Protein AF-0000000067176353 (afdb_homodimer)

Nearest PDB structures (foldseek):
  7u5q-assembly2_B  TM=7.892E-01  e=5.340E-10  Brucella melitensis ATCC 23457
  3ihu-assembly2_B  TM=8.623E-01  e=6.414E-09  Cupriavidus pinatubonensis JMP134
  4p9f-assembly1_A  TM=8.270E-01  e=3.106E-08  Escherichia coli UMEA 3718-1
  6za7-assembly1_B  TM=7.099E-01  e=3.106E-08  Agrobacterium fabrum str. C58
  6za7-assembly1_A  TM=6.546E-01  e=4.138E-08  Agrobacterium fabrum str. C58

Structure (mmCIF, N/CA/C/O backbone):
data_AF-0000000067176353-model_v1
#
loop_
_entity.id
_entity.type
_entity.pdbx_description
1 polymer 'Transcriptional Regulator, GntR family protein'
#
loop_
_atom_site.group_PDB
_atom_site.id
_atom_site.type_symbol
_atom_site.label_atom_id
_atom_site.label_alt_id
_atom_site.label_comp_id
_atom_site.label_asym_id
_atom_site.label_entity_id
_atom_site.label_seq_id
_atom_site.pdbx_PDB_ins_code
_atom_site.Cartn_x
_atom_site.Cartn_y
_atom_site.Cartn_z
_atom_site.occupancy
_atom_site.B_iso_or_equiv
_atom_site.auth_seq_id
_atom_site.auth_comp_id
_atom_site.auth_asym_id
_atom_site.auth_atom_id
_atom_site.pdbx_PDB_model_num
ATOM 1 N N . MET A 1 1 ? -35.531 8.867 -10.352 1 34.75 1 MET A N 1
ATOM 2 C CA . MET A 1 1 ? -34.5 9.828 -10.719 1 34.75 1 MET A CA 1
ATOM 3 C C . MET A 1 1 ? -33.406 9.164 -11.547 1 34.75 1 MET A C 1
ATOM 5 O O . MET A 1 1 ? -33.062 8 -11.312 1 34.75 1 MET A O 1
ATOM 9 N N . SER A 1 2 ? -33.188 9.594 -12.641 1 40.78 2 SER A N 1
ATOM 10 C CA . SER A 1 2 ? -32.25 9.055 -13.617 1 40.78 2 SER A CA 1
ATOM 11 C C . SER A 1 2 ? -30.844 8.898 -13.023 1 40.78 2 SER A C 1
ATOM 13 O O . SER A 1 2 ? -30.391 9.766 -12.281 1 40.78 2 SER A O 1
ATOM 15 N N . PRO A 1 3 ? -30.359 7.695 -13.031 1 47.69 3 PRO A N 1
ATOM 16 C CA . PRO A 1 3 ? -29.016 7.512 -12.5 1 47.69 3 PRO A CA 1
ATOM 17 C C . PRO A 1 3 ? -28.031 8.555 -13.031 1 47.69 3 PRO A C 1
ATOM 19 O O . PRO A 1 3 ? -28.125 8.969 -14.188 1 47.69 3 PRO A O 1
ATOM 22 N N . PRO A 1 4 ? -27.594 9.406 -12.195 1 51.22 4 PRO A N 1
ATOM 23 C CA . PRO A 1 4 ? -26.719 10.477 -12.664 1 51.22 4 PRO A CA 1
ATOM 24 C C . PRO A 1 4 ? -25.672 9.977 -13.664 1 51.22 4 PRO A C 1
ATOM 26 O O . PRO A 1 4 ? -25.359 8.789 -13.695 1 51.22 4 PRO A O 1
ATOM 29 N N . ILE A 1 5 ? -25.281 10.82 -14.57 1 51.62 5 ILE A N 1
ATOM 30 C CA . ILE A 1 5 ? -24.266 10.641 -15.594 1 51.62 5 ILE A CA 1
ATOM 31 C C . ILE A 1 5 ? -22.969 10.172 -14.953 1 51.62 5 ILE A C 1
ATOM 33 O O . ILE A 1 5 ? -22.641 10.57 -13.828 1 51.62 5 ILE A O 1
ATOM 37 N N . PRO A 1 6 ? -22.359 9.211 -15.453 1 51.91 6 PRO A N 1
ATOM 38 C CA . PRO A 1 6 ? -21.172 8.531 -14.914 1 51.91 6 PRO A CA 1
ATOM 39 C C . PRO A 1 6 ? -20.125 9.508 -14.383 1 51.91 6 PRO A C 1
ATOM 41 O O . PRO A 1 6 ? -19.547 9.273 -13.32 1 51.91 6 PRO A O 1
ATOM 44 N N . ARG A 1 7 ? -19.797 10.617 -15.109 1 52.69 7 ARG A N 1
ATOM 45 C CA . ARG A 1 7 ? -18.844 11.609 -14.648 1 52.69 7 ARG A CA 1
ATOM 46 C C . ARG A 1 7 ? -19.281 12.227 -13.328 1 52.69 7 ARG A C 1
ATOM 48 O O . ARG A 1 7 ? -18.453 12.5 -12.453 1 52.69 7 ARG A O 1
ATOM 55 N N . LEU A 1 8 ? -20.5 12.336 -13.32 1 52.5 8 LEU A N 1
ATOM 56 C CA . LEU A 1 8 ? -21.047 12.945 -12.117 1 52.5 8 LEU A CA 1
ATOM 57 C C . LEU A 1 8 ? -20.969 11.984 -10.93 1 52.5 8 LEU A C 1
ATOM 59 O O . LEU A 1 8 ? -20.688 12.406 -9.805 1 52.5 8 LEU A O 1
ATOM 63 N N . ARG A 1 9 ? -21 10.719 -11.266 1 60.06 9 ARG A N 1
ATOM 64 C CA . ARG A 1 9 ? -20.953 9.727 -10.203 1 60.06 9 ARG A CA 1
ATOM 65 C C . ARG A 1 9 ? -19.547 9.609 -9.625 1 60.06 9 ARG A C 1
ATOM 67 O O . ARG A 1 9 ? -19.391 9.492 -8.406 1 60.06 9 ARG A O 1
ATOM 74 N N . ARG A 1 10 ? -18.547 9.695 -10.625 1 61.97 10 ARG A N 1
ATOM 75 C CA . ARG A 1 10 ? -17.156 9.672 -10.18 1 61.97 10 ARG A CA 1
ATOM 76 C C . ARG A 1 10 ? -16.828 10.891 -9.32 1 61.97 10 ARG A C 1
ATOM 78 O O . ARG A 1 10 ? -16.188 10.766 -8.273 1 61.97 10 ARG A O 1
ATOM 85 N N . ALA A 1 11 ? -17.281 11.859 -9.867 1 66.25 11 ALA A N 1
ATOM 86 C CA . ALA A 1 11 ? -17.047 13.109 -9.148 1 66.25 11 ALA A CA 1
ATOM 87 C C . ALA A 1 11 ? -17.734 13.094 -7.785 1 66.25 11 ALA A C 1
ATOM 89 O O . ALA A 1 11 ? -17.172 13.562 -6.793 1 66.25 11 ALA A O 1
ATOM 90 N N . MET A 1 12 ? -18.828 12.414 -7.809 1 73.81 12 MET A N 1
ATOM 91 C CA . MET A 1 12 ? -19.578 12.383 -6.559 1 73.81 12 MET A CA 1
ATOM 92 C C . MET A 1 12 ? -18.906 11.469 -5.543 1 73.81 12 MET A C 1
ATOM 94 O O . MET A 1 12 ? -18.797 11.812 -4.363 1 73.81 12 MET A O 1
ATOM 98 N N . ARG A 1 13 ? -18.406 10.352 -6.031 1 76.62 13 ARG A N 1
ATOM 99 C CA . ARG A 1 13 ? -17.719 9.43 -5.141 1 76.62 13 ARG A CA 1
ATOM 100 C C . ARG A 1 13 ? -16.469 10.078 -4.543 1 76.62 13 ARG A C 1
ATOM 102 O O . ARG A 1 13 ? -16.234 9.984 -3.338 1 76.62 13 ARG A O 1
ATOM 109 N N . ASP A 1 14 ? -15.766 10.695 -5.43 1 78.44 14 ASP A N 1
ATOM 110 C CA . ASP A 1 14 ? -14.539 11.344 -4.98 1 78.44 14 ASP A CA 1
ATOM 111 C C . ASP A 1 14 ? -14.844 12.461 -3.986 1 78.44 14 ASP A C 1
ATOM 113 O O . ASP A 1 14 ? -14.148 12.625 -2.984 1 78.44 14 ASP A O 1
ATOM 117 N N . GLU A 1 15 ? -15.898 13.133 -4.281 1 81 15 GLU A N 1
ATOM 118 C CA . GLU A 1 15 ? -16.312 14.211 -3.387 1 81 15 GLU A CA 1
ATOM 119 C C . GLU A 1 15 ? -16.766 13.664 -2.033 1 81 15 GLU A C 1
ATOM 121 O O . GLU A 1 15 ? -16.422 14.219 -0.988 1 81 15 GLU A O 1
ATOM 126 N N . VAL A 1 16 ? -17.516 12.609 -2.068 1 86.88 16 VAL A N 1
ATOM 127 C CA . VAL A 1 16 ? -18 11.992 -0.838 1 86.88 16 VAL A CA 1
ATOM 128 C C . VAL A 1 16 ? -16.828 11.438 -0.042 1 86.88 16 VAL A C 1
ATOM 130 O O . VAL A 1 16 ? -16.75 11.609 1.176 1 86.88 16 VAL A O 1
ATOM 133 N N . ARG A 1 17 ? -15.938 10.805 -0.783 1 85.38 17 ARG A N 1
ATOM 134 C CA . ARG A 1 17 ? -14.742 10.273 -0.145 1 85.38 17 ARG A CA 1
ATOM 135 C C . ARG A 1 17 ? -13.953 11.375 0.547 1 85.38 17 ARG A C 1
ATOM 137 O O . ARG A 1 17 ? -13.57 11.242 1.711 1 85.38 17 ARG A O 1
ATOM 144 N N . ASP A 1 18 ? -13.758 12.43 -0.148 1 79.62 18 ASP A N 1
ATOM 145 C CA . ASP A 1 18 ? -13 13.547 0.402 1 79.62 18 ASP A CA 1
ATOM 146 C C . ASP A 1 18 ? -13.703 14.148 1.614 1 79.62 18 ASP A C 1
ATOM 148 O O . ASP A 1 18 ? -13.055 14.492 2.609 1 79.62 18 ASP A O 1
ATOM 152 N N . ALA A 1 19 ? -14.977 14.242 1.519 1 82.56 19 ALA A N 1
ATOM 153 C CA . ALA A 1 19 ? -15.766 14.773 2.629 1 82.56 19 ALA A CA 1
ATOM 154 C C . ALA A 1 19 ? -15.672 13.867 3.852 1 82.56 19 ALA A C 1
ATOM 156 O O . ALA A 1 19 ? -15.5 14.344 4.977 1 82.56 19 ALA A O 1
ATOM 157 N N . LEU A 1 20 ? -15.734 12.609 3.629 1 86.12 20 LEU A N 1
ATOM 158 C CA . LEU A 1 20 ? -15.672 11.648 4.727 1 86.12 20 LEU A CA 1
ATOM 159 C C . LEU A 1 20 ? -14.289 11.656 5.375 1 86.12 20 LEU A C 1
ATOM 161 O O . LEU A 1 20 ? -14.172 11.617 6.602 1 86.12 20 LEU A O 1
ATOM 165 N N . LEU A 1 21 ? -13.328 11.727 4.512 1 80.5 21 LEU A N 1
ATOM 166 C CA . LEU A 1 21 ? -11.969 11.797 5.031 1 80.5 21 LEU A CA 1
ATOM 167 C C . LEU A 1 21 ? -11.766 13.039 5.883 1 80.5 21 LEU A C 1
ATOM 169 O O . LEU A 1 21 ? -11.148 12.977 6.949 1 80.5 21 LEU A O 1
ATOM 173 N N . ALA A 1 22 ? -12.375 14.094 5.383 1 75.5 22 ALA A N 1
ATOM 174 C CA . ALA A 1 22 ? -12.297 15.344 6.141 1 75.5 22 ALA A CA 1
ATOM 175 C C . ALA A 1 22 ? -12.992 15.203 7.492 1 75.5 22 ALA A C 1
ATOM 177 O O . ALA A 1 22 ? -12.469 15.656 8.516 1 75.5 22 ALA A O 1
ATOM 178 N N . MET A 1 23 ? -14.109 14.539 7.527 1 79.62 23 MET A N 1
ATOM 179 C CA . MET A 1 23 ? -14.859 14.344 8.766 1 79.62 23 MET A CA 1
ATOM 180 C C . MET A 1 23 ? -14.086 13.469 9.742 1 79.62 23 MET A C 1
ATOM 182 O O . MET A 1 23 ? -14.117 13.695 10.953 1 79.62 23 MET A O 1
ATOM 186 N N . LEU A 1 24 ? -13.414 12.516 9.227 1 78 24 LEU A N 1
ATOM 187 C CA . LEU A 1 24 ? -12.617 11.617 10.047 1 78 24 LEU A CA 1
ATOM 188 C C . LEU A 1 24 ? -11.398 12.344 10.625 1 78 24 LEU A C 1
ATOM 190 O O . LEU A 1 24 ? -11.078 12.18 11.805 1 78 24 LEU A O 1
ATOM 194 N N . MET A 1 25 ? -10.859 13.203 9.812 1 70.94 25 MET A N 1
ATOM 195 C CA . MET A 1 25 ? -9.617 13.883 10.18 1 70.94 25 MET A CA 1
ATOM 196 C C . MET A 1 25 ? -9.891 15.039 11.133 1 70.94 25 MET A C 1
ATOM 198 O O . MET A 1 25 ? -9.078 15.336 12.008 1 70.94 25 MET A O 1
ATOM 202 N N . ASP A 1 26 ? -11.07 15.617 10.898 1 69.38 26 ASP A N 1
ATOM 203 C CA . ASP A 1 26 ? -11.344 16.781 11.734 1 69.38 26 ASP A CA 1
ATOM 204 C C . ASP A 1 26 ? -12.148 16.391 12.977 1 69.38 26 ASP A C 1
ATOM 206 O O . ASP A 1 26 ? -12.586 17.25 13.734 1 69.38 26 ASP A O 1
ATOM 210 N N . GLY A 1 27 ? -12.383 15.102 13.164 1 70.5 27 GLY A N 1
ATOM 211 C CA . GLY A 1 27 ? -12.961 14.602 14.406 1 70.5 27 GLY A CA 1
ATOM 212 C C . GLY A 1 27 ? -14.477 14.641 14.406 1 70.5 27 GLY A C 1
ATOM 213 O O . GLY A 1 27 ? -15.109 14.242 15.391 1 70.5 27 GLY A O 1
ATOM 214 N N . ARG A 1 28 ? -15.141 15.117 13.352 1 76.44 28 ARG A N 1
ATOM 215 C CA . ARG A 1 28 ? -16.594 15.07 13.289 1 76.44 28 ARG A CA 1
ATOM 216 C C . ARG A 1 28 ? -17.109 13.633 13.398 1 76.44 28 ARG A C 1
ATOM 218 O O . ARG A 1 28 ? -18.219 13.398 13.867 1 76.44 28 ARG A O 1
ATOM 225 N N . LEU A 1 29 ? -16.297 12.773 12.961 1 81.81 29 LEU A N 1
ATOM 226 C CA . LEU A 1 29 ? -16.469 11.352 13.242 1 81.81 29 LEU A CA 1
ATOM 227 C C . LEU A 1 29 ? -15.43 10.867 14.258 1 81.81 29 LEU A C 1
ATOM 229 O O . LEU A 1 29 ? -14.273 10.633 13.898 1 81.81 29 LEU A O 1
ATOM 233 N N . ALA A 1 30 ? -15.883 10.828 15.5 1 77.94 30 ALA A N 1
ATOM 234 C CA . ALA A 1 30 ? -14.969 10.578 16.609 1 77.94 30 ALA A CA 1
ATOM 235 C C . ALA A 1 30 ? -14.438 9.148 16.562 1 77.94 30 ALA A C 1
ATOM 237 O O . ALA A 1 30 ? -15.141 8.234 16.125 1 77.94 30 ALA A O 1
ATOM 238 N N . ALA A 1 31 ? -13.266 8.992 17.141 1 79.06 31 ALA A N 1
ATOM 239 C CA . ALA A 1 31 ? -12.672 7.66 17.234 1 79.06 31 ALA A CA 1
ATOM 240 C C . ALA A 1 31 ? -13.578 6.707 18 1 79.06 31 ALA A C 1
ATOM 242 O O . ALA A 1 31 ? -14.172 7.094 19.016 1 79.06 31 ALA A O 1
ATOM 243 N N . GLY A 1 32 ? -13.734 5.578 17.375 1 80.94 32 GLY A N 1
ATOM 244 C CA . GLY A 1 32 ? -14.477 4.535 18.078 1 80.94 32 GLY A CA 1
ATOM 245 C C . GLY A 1 32 ? -15.977 4.621 17.859 1 80.94 32 GLY A C 1
ATOM 246 O O . GLY A 1 32 ? -16.719 3.746 18.312 1 80.94 32 GLY A O 1
ATOM 247 N N . THR A 1 33 ? -16.406 5.629 17.156 1 84.56 33 THR A N 1
ATOM 248 C CA . THR A 1 33 ? -17.844 5.801 16.984 1 84.56 33 THR A CA 1
ATOM 249 C C . THR A 1 33 ? -18.328 5.07 15.734 1 84.56 33 THR A C 1
ATOM 251 O O . THR A 1 33 ? -17.547 4.773 14.836 1 84.56 33 THR A O 1
ATOM 254 N N . SER A 1 34 ? -19.578 4.793 15.758 1 88.31 34 SER A N 1
ATOM 255 C CA . SER A 1 34 ? -20.203 4.141 14.617 1 88.31 34 SER A CA 1
ATOM 256 C C . SER A 1 34 ? -20.516 5.141 13.508 1 88.31 34 SER A C 1
ATOM 258 O O . SER A 1 34 ? -20.859 6.293 13.773 1 88.31 34 SER A O 1
ATOM 260 N N . VAL A 1 35 ? -20.297 4.656 12.305 1 87.25 35 VAL A N 1
ATOM 261 C CA . VAL A 1 35 ? -20.594 5.449 11.117 1 87.25 35 VAL A CA 1
ATOM 262 C C . VAL A 1 35 ? -21.812 4.875 10.414 1 87.25 35 VAL A C 1
ATOM 264 O O . VAL A 1 35 ? -21.766 3.77 9.867 1 87.25 35 VAL A O 1
ATOM 267 N N . SER A 1 36 ? -22.891 5.594 10.484 1 87.38 36 SER A N 1
ATOM 268 C CA . SER A 1 36 ? -24.125 5.18 9.836 1 87.38 36 SER A CA 1
ATOM 269 C C . SER A 1 36 ? -24.188 5.668 8.391 1 87.38 36 SER A C 1
ATOM 271 O O . SER A 1 36 ? -24.125 6.875 8.141 1 87.38 36 SER A O 1
ATOM 273 N N . ILE A 1 37 ? -24.344 4.719 7.523 1 88.62 37 ILE A N 1
ATOM 274 C CA . ILE A 1 37 ? -24.438 5.039 6.105 1 88.62 37 ILE A CA 1
ATOM 275 C C . ILE A 1 37 ? -25.656 5.918 5.852 1 88.62 37 ILE A C 1
ATOM 277 O O . ILE A 1 37 ? -25.578 6.887 5.09 1 88.62 37 ILE A O 1
ATOM 281 N N . ASP A 1 38 ? -26.734 5.633 6.543 1 89.31 38 ASP A N 1
ATOM 282 C CA . ASP A 1 38 ? -27.969 6.398 6.398 1 89.31 38 ASP A CA 1
ATOM 283 C C . ASP A 1 38 ? -27.781 7.836 6.871 1 89.31 38 ASP A C 1
ATOM 285 O O . ASP A 1 38 ? -28.172 8.781 6.184 1 89.31 38 ASP A O 1
ATOM 289 N N . ARG A 1 39 ? -27.203 7.977 7.957 1 88.12 39 ARG A N 1
ATOM 290 C CA . ARG A 1 39 ? -26.969 9.305 8.508 1 88.12 39 ARG A CA 1
ATOM 291 C C . ARG A 1 39 ? -26.031 10.109 7.613 1 88.12 39 ARG A C 1
ATOM 293 O O . ARG A 1 39 ? -26.281 11.289 7.34 1 88.12 39 ARG A O 1
ATOM 300 N N . LEU A 1 40 ? -24.953 9.492 7.148 1 88.5 40 LEU A N 1
ATOM 301 C CA . LEU A 1 40 ? -24 10.18 6.297 1 88.5 40 LEU A CA 1
ATOM 302 C C . LEU A 1 40 ? -24.641 10.594 4.977 1 88.5 40 LEU A C 1
ATOM 304 O O . LEU A 1 40 ? -24.359 11.68 4.465 1 88.5 40 LEU A O 1
ATOM 308 N N . SER A 1 41 ? -25.453 9.695 4.488 1 90.5 41 SER A N 1
ATOM 309 C CA . SER A 1 41 ? -26.172 10 3.262 1 90.5 41 SER A CA 1
ATOM 310 C C . SER A 1 41 ? -27.031 11.25 3.424 1 90.5 41 SER A C 1
ATOM 312 O O . SER A 1 41 ? -27.016 12.133 2.564 1 90.5 41 SER A O 1
ATOM 314 N N . ARG A 1 42 ? -27.703 11.359 4.477 1 89.75 42 ARG A N 1
ATOM 315 C CA . ARG A 1 42 ? -28.547 12.508 4.77 1 89.75 42 ARG A CA 1
ATOM 316 C C . ARG A 1 42 ? -27.734 13.773 4.973 1 89.75 42 ARG A C 1
ATOM 318 O O . ARG A 1 42 ? -28.031 14.812 4.387 1 89.75 42 ARG A O 1
ATOM 325 N N . ASP A 1 43 ? -26.75 13.617 5.715 1 85.75 43 ASP A N 1
ATOM 326 C CA . ASP A 1 43 ? -25.922 14.766 6.066 1 85.75 43 ASP A CA 1
ATOM 327 C C . ASP A 1 43 ? -25.234 15.344 4.832 1 85.75 43 ASP A C 1
ATOM 329 O O . ASP A 1 43 ? -25.047 16.562 4.73 1 85.75 43 ASP A O 1
ATOM 333 N N . LEU A 1 44 ? -24.859 14.453 3.93 1 88.19 44 LEU A N 1
ATOM 334 C CA . LEU A 1 44 ? -24.094 14.891 2.768 1 88.19 44 LEU A CA 1
ATOM 335 C C . LEU A 1 44 ? -25 15.172 1.584 1 88.19 44 LEU A C 1
ATOM 337 O O . LEU A 1 44 ? -24.562 15.688 0.555 1 88.19 44 LEU A O 1
ATOM 341 N N . GLY A 1 45 ? -26.234 14.805 1.712 1 88.88 45 GLY A N 1
ATOM 342 C CA . GLY A 1 45 ? -27.203 15.062 0.666 1 88.88 45 GLY A CA 1
ATOM 343 C C . GLY A 1 45 ? -27.016 14.195 -0.561 1 88.88 45 GLY A C 1
ATOM 344 O O . GLY A 1 45 ? -27.172 14.656 -1.691 1 88.88 45 GLY A O 1
ATOM 345 N N . VAL A 1 46 ? -26.516 13.023 -0.388 1 87.62 46 VAL A N 1
ATOM 346 C CA . VAL A 1 46 ? -26.281 12.094 -1.487 1 87.62 46 VAL A CA 1
ATOM 347 C C . VAL A 1 46 ? -26.953 10.758 -1.177 1 87.62 46 VAL A C 1
ATOM 349 O O . VAL A 1 46 ? -27.391 10.523 -0.048 1 87.62 46 VAL A O 1
ATOM 352 N N . SER A 1 47 ? -27.047 9.984 -2.227 1 86.5 47 SER A N 1
ATOM 353 C CA . SER A 1 47 ? -27.578 8.641 -2.02 1 86.5 47 SER A CA 1
ATOM 354 C C . SER A 1 47 ? -26.594 7.77 -1.24 1 86.5 47 SER A C 1
ATOM 356 O O . SER A 1 47 ? -25.438 8.148 -1.05 1 86.5 47 SER A O 1
ATOM 358 N N . GLN A 1 48 ? -27 6.562 -0.821 1 86.69 48 GLN A N 1
ATOM 359 C CA . GLN A 1 48 ? -26.172 5.668 -0.01 1 86.69 48 GLN A CA 1
ATOM 360 C C . GLN A 1 48 ? -25.062 5.039 -0.843 1 86.69 48 GLN A C 1
ATOM 362 O O . GLN A 1 48 ? -24.031 4.625 -0.303 1 86.69 48 GLN A O 1
ATOM 367 N N . THR A 1 49 ? -25.219 5 -2.092 1 84.06 49 THR A N 1
ATOM 368 C CA . THR A 1 49 ? -24.281 4.297 -2.961 1 84.06 49 THR A CA 1
ATOM 369 C C . THR A 1 49 ? -22.906 4.953 -2.914 1 84.06 49 THR A C 1
ATOM 371 O O . THR A 1 49 ? -21.922 4.301 -2.59 1 84.06 49 THR A O 1
ATOM 374 N N . PRO A 1 50 ? -22.797 6.23 -3.168 1 86 50 PRO A N 1
ATOM 375 C CA . PRO A 1 50 ? -21.469 6.844 -3.096 1 86 50 PRO A CA 1
ATOM 376 C C . PRO A 1 50 ? -20.875 6.809 -1.69 1 86 50 PRO A C 1
ATOM 378 O O . PRO A 1 50 ? -19.656 6.746 -1.533 1 86 50 PRO A O 1
ATOM 381 N N . VAL A 1 51 ? -21.719 6.805 -0.681 1 87.44 51 VAL A N 1
ATOM 382 C CA . VAL A 1 51 ? -21.25 6.723 0.697 1 87.44 51 VAL A CA 1
ATOM 383 C C . VAL A 1 51 ? -20.609 5.352 0.945 1 87.44 51 VAL A C 1
ATOM 385 O O . VAL A 1 51 ? -19.516 5.262 1.505 1 87.44 51 VAL A O 1
ATOM 388 N N . ARG A 1 52 ? -21.25 4.367 0.484 1 84 52 ARG A N 1
ATOM 389 C CA . ARG A 1 52 ? -20.734 3.006 0.627 1 84 52 ARG A CA 1
ATOM 390 C C . ARG A 1 52 ? -19.422 2.836 -0.112 1 84 52 ARG A C 1
ATOM 392 O O . ARG A 1 52 ? -18.469 2.258 0.424 1 84 52 ARG A O 1
ATOM 399 N N . GLU A 1 53 ? -19.391 3.332 -1.286 1 84.75 53 GLU A N 1
ATOM 400 C CA . GLU A 1 53 ? -18.172 3.246 -2.084 1 84.75 53 GLU A CA 1
ATOM 401 C C . GLU A 1 53 ? -17.016 3.967 -1.401 1 84.75 53 GLU A C 1
ATOM 403 O O . GLU A 1 53 ? -15.898 3.441 -1.341 1 84.75 53 GLU A O 1
ATOM 408 N N . ALA A 1 54 ? -17.312 5.078 -0.914 1 85.38 54 ALA A N 1
ATOM 409 C CA . ALA A 1 54 ? -16.281 5.867 -0.229 1 85.38 54 ALA A CA 1
ATOM 410 C C . ALA A 1 54 ? -15.781 5.145 1.017 1 85.38 54 ALA A C 1
ATOM 412 O O . ALA A 1 54 ? -14.578 5.117 1.282 1 85.38 54 ALA A O 1
ATOM 413 N N . LEU A 1 55 ? -16.672 4.547 1.729 1 86.06 55 LEU A N 1
ATOM 414 C CA . LEU A 1 55 ? -16.297 3.865 2.965 1 86.06 55 LEU A CA 1
ATOM 415 C C . LEU A 1 55 ? -15.461 2.627 2.674 1 86.06 55 LEU A C 1
ATOM 417 O O . LEU A 1 55 ? -14.547 2.295 3.436 1 86.06 55 LEU A O 1
ATOM 421 N N . VAL A 1 56 ? -15.711 2.012 1.596 1 82 56 VAL A N 1
ATOM 422 C CA . VAL A 1 56 ? -14.906 0.87 1.173 1 82 56 VAL A CA 1
ATOM 423 C C . VAL A 1 56 ? -13.477 1.323 0.895 1 82 56 VAL A C 1
ATOM 425 O O . VAL A 1 56 ? -12.516 0.689 1.346 1 82 56 VAL A O 1
ATOM 428 N N . GLU A 1 57 ? -13.367 2.363 0.198 1 80.06 57 GLU A N 1
ATOM 429 C CA . GLU A 1 57 ? -12.047 2.9 -0.109 1 80.06 57 GLU A CA 1
ATOM 430 C C . GLU A 1 57 ? -11.305 3.303 1.162 1 80.06 57 GLU A C 1
ATOM 432 O O . GLU A 1 57 ? -10.109 3.031 1.303 1 80.06 57 GLU A O 1
ATOM 437 N N . ILE A 1 58 ? -12.047 3.898 2.061 1 82.25 58 ILE A N 1
ATOM 438 C CA . ILE A 1 58 ? -11.445 4.418 3.281 1 82.25 58 ILE A CA 1
ATOM 439 C C . ILE A 1 58 ? -11.086 3.262 4.215 1 82.25 58 ILE A C 1
ATOM 441 O O . ILE A 1 58 ? -10.125 3.352 4.984 1 82.25 58 ILE A O 1
ATOM 445 N N . GLU A 1 59 ? -11.836 2.209 4.145 1 82 59 GLU A N 1
ATOM 446 C CA . GLU A 1 59 ? -11.539 1.038 4.965 1 82 59 GLU A CA 1
ATOM 447 C C . GLU A 1 59 ? -10.125 0.522 4.695 1 82 59 GLU A C 1
ATOM 449 O O . GLU A 1 59 ? -9.438 0.073 5.613 1 82 59 GLU A O 1
ATOM 454 N N . ALA A 1 60 ? -9.719 0.655 3.514 1 73.56 60 ALA A N 1
ATOM 455 C CA . ALA A 1 60 ? -8.398 0.185 3.117 1 73.56 60 ALA A CA 1
ATOM 456 C C . ALA A 1 60 ? -7.297 0.983 3.814 1 73.56 60 ALA A C 1
ATOM 458 O O . ALA A 1 60 ? -6.16 0.524 3.92 1 73.56 60 ALA A O 1
ATOM 459 N N . THR A 1 61 ? -7.645 2.133 4.281 1 72.38 61 THR A N 1
ATOM 460 C CA . THR A 1 61 ? -6.672 2.984 4.953 1 72.38 61 THR A CA 1
ATOM 461 C C . THR A 1 61 ? -6.586 2.639 6.438 1 72.38 61 THR A C 1
ATOM 463 O O . THR A 1 61 ? -5.68 3.1 7.137 1 72.38 61 THR A O 1
ATOM 466 N N . GLY A 1 62 ? -7.672 1.952 6.953 1 76.62 62 GLY A N 1
ATOM 467 C CA . GLY A 1 62 ? -7.711 1.586 8.359 1 76.62 62 GLY A CA 1
ATOM 468 C C . GLY A 1 62 ? -8.375 2.635 9.227 1 76.62 62 GLY A C 1
ATOM 469 O O . GLY A 1 62 ? -8.461 2.473 10.445 1 76.62 62 GLY A O 1
ATOM 470 N N . LEU A 1 63 ? -8.812 3.699 8.617 1 80.62 63 LEU A N 1
ATOM 471 C CA . LEU A 1 63 ? -9.438 4.766 9.391 1 80.62 63 LEU A CA 1
ATOM 472 C C . LEU A 1 63 ? -10.82 4.344 9.883 1 80.62 63 LEU A C 1
ATOM 474 O O . LEU A 1 63 ? -11.328 4.879 10.867 1 80.62 63 LEU A O 1
ATOM 478 N N . VAL A 1 64 ? -11.453 3.402 9.102 1 85.62 64 VAL A N 1
ATOM 479 C CA . VAL A 1 64 ? -12.719 2.801 9.5 1 85.62 64 VAL A CA 1
ATOM 480 C C . VAL A 1 64 ? -12.648 1.284 9.336 1 85.62 64 VAL A C 1
ATOM 482 O O . VAL A 1 64 ? -11.812 0.774 8.586 1 85.62 64 VAL A O 1
ATOM 485 N N . HIS A 1 65 ? -13.352 0.633 10.102 1 85 65 HIS A N 1
ATOM 486 C CA . HIS A 1 65 ? -13.453 -0.812 9.938 1 85 65 HIS A CA 1
ATOM 487 C C . HIS A 1 65 ? -14.914 -1.259 9.922 1 85 65 HIS A C 1
ATOM 489 O O . HIS A 1 65 ? -15.758 -0.658 10.594 1 85 65 HIS A O 1
ATOM 495 N N . ARG A 1 66 ? -15.047 -2.248 9.195 1 81.5 66 ARG A N 1
ATOM 496 C CA . ARG A 1 66 ? -16.391 -2.811 9.109 1 81.5 66 ARG A CA 1
ATOM 497 C C . ARG A 1 66 ? -16.734 -3.598 10.367 1 81.5 66 ARG A C 1
ATOM 499 O O . ARG A 1 66 ? -15.906 -4.328 10.898 1 81.5 66 ARG A O 1
ATOM 506 N N . VAL A 1 67 ? -17.891 -3.305 10.938 1 78.62 67 VAL A N 1
ATOM 507 C CA . VAL A 1 67 ? -18.375 -4.027 12.102 1 78.62 67 VAL A CA 1
ATOM 508 C C . VAL A 1 67 ? -19.641 -4.809 11.742 1 78.62 67 VAL A C 1
ATOM 510 O O . VAL A 1 67 ? -20.516 -4.293 11.047 1 78.62 67 VAL A O 1
ATOM 513 N N . ALA A 1 68 ? -19.562 -6.059 12.203 1 69.31 68 ALA A N 1
ATOM 514 C CA . ALA A 1 68 ? -20.703 -6.93 11.906 1 69.31 68 ALA A CA 1
ATOM 515 C C . ALA A 1 68 ? -22.016 -6.301 12.375 1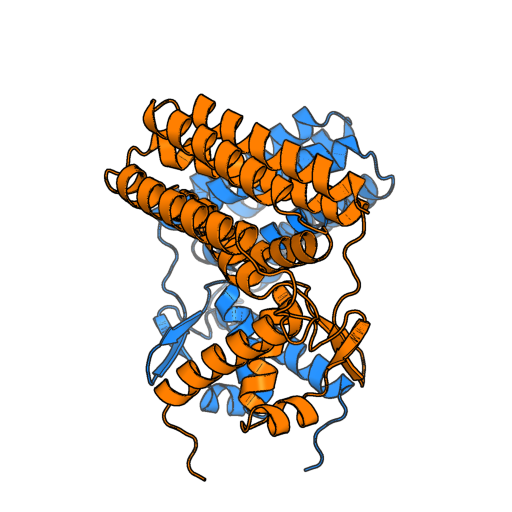 69.31 68 ALA A C 1
ATOM 517 O O . ALA A 1 68 ? -22.109 -5.84 13.516 1 69.31 68 ALA A O 1
ATOM 518 N N . HIS A 1 69 ? -22.938 -6.098 11.469 1 62.22 69 HIS A N 1
ATOM 519 C CA . HIS A 1 69 ? -24.312 -5.688 11.727 1 62.22 69 HIS A CA 1
ATOM 520 C C . HIS A 1 69 ? -24.391 -4.215 12.102 1 62.22 69 HIS A C 1
ATOM 522 O O . HIS A 1 69 ? -25.453 -3.717 12.469 1 62.22 69 HIS A O 1
ATOM 528 N N . ARG A 1 70 ? -23.266 -3.588 12.18 1 65.81 70 ARG A N 1
ATOM 529 C CA . ARG A 1 70 ? -23.328 -2.211 12.656 1 65.81 70 ARG A CA 1
ATOM 530 C C . ARG A 1 70 ? -22.734 -1.249 11.625 1 65.81 70 ARG A C 1
ATOM 532 O O . ARG A 1 70 ? -22.531 -0.071 11.922 1 65.81 70 ARG A O 1
ATOM 539 N N . GLY A 1 71 ? -22.469 -1.807 10.414 1 78.5 71 GLY A N 1
ATOM 540 C CA . GLY A 1 71 ? -21.906 -0.867 9.461 1 78.5 71 GLY A CA 1
ATOM 541 C C . GLY A 1 71 ? -20.406 -0.69 9.609 1 78.5 71 GLY A C 1
ATOM 542 O O . GLY A 1 71 ? -19.656 -1.665 9.562 1 78.5 71 GLY A O 1
ATOM 543 N N . TYR A 1 72 ? -19.984 0.601 9.789 1 87.5 72 TYR A N 1
ATOM 544 C CA . TYR A 1 72 ? -18.562 0.928 9.945 1 87.5 72 TYR A CA 1
ATOM 545 C C . TYR A 1 72 ? -18.312 1.606 11.289 1 87.5 72 TYR A C 1
ATOM 547 O O . TYR A 1 72 ? -19.219 2.197 11.875 1 87.5 72 TYR A O 1
ATOM 555 N N . GLN A 1 73 ? -17.156 1.417 11.812 1 90.12 73 GLN A N 1
ATOM 556 C CA . GLN A 1 73 ? -16.688 2.1 13.008 1 90.12 73 GLN A CA 1
ATOM 557 C C . GLN A 1 73 ? -15.367 2.832 12.75 1 90.12 73 GLN A C 1
ATOM 559 O O . GLN A 1 73 ? -14.5 2.322 12.047 1 90.12 73 GLN A O 1
ATOM 564 N N . VAL A 1 74 ? -15.344 4.016 13.344 1 87.5 74 VAL A N 1
ATOM 565 C CA . VAL A 1 74 ? -14.086 4.762 13.242 1 87.5 74 VAL A CA 1
ATOM 566 C C . VAL A 1 74 ? -13.016 4.078 14.086 1 87.5 74 VAL A C 1
ATOM 568 O O . VAL A 1 74 ? -13.273 3.654 15.211 1 87.5 74 VAL A O 1
ATOM 571 N N . ALA A 1 75 ? -11.867 3.951 13.531 1 83.81 75 ALA A N 1
ATOM 572 C CA . ALA A 1 75 ? -10.766 3.293 14.227 1 83.81 75 ALA A CA 1
ATOM 573 C C . ALA A 1 75 ? -10.398 4.043 15.5 1 83.81 75 ALA A C 1
ATOM 575 O O . ALA A 1 75 ? -10.484 5.27 15.555 1 83.81 75 ALA A O 1
ATOM 576 N N . PRO A 1 76 ? -10.008 3.27 16.516 1 81.81 76 PRO A N 1
ATOM 577 C CA . PRO A 1 76 ? -9.5 3.938 17.719 1 81.81 76 PRO A CA 1
ATOM 578 C C . PRO A 1 76 ? -8.227 4.734 17.469 1 81.81 76 PRO A C 1
ATOM 580 O O . PRO A 1 76 ? -7.605 4.594 16.406 1 81.81 76 PRO A O 1
ATOM 583 N N . PRO A 1 77 ? -7.871 5.59 18.469 1 77.81 77 PRO A N 1
ATOM 584 C CA . PRO A 1 77 ? -6.617 6.328 18.312 1 77.81 77 PRO A CA 1
ATOM 585 C C . PRO A 1 77 ? -5.406 5.41 18.156 1 77.81 77 PRO A C 1
ATOM 587 O O . PRO A 1 77 ? -5.406 4.285 18.656 1 77.81 77 PRO A O 1
ATOM 590 N N . MET A 1 78 ? -4.598 5.898 17.422 1 82.56 78 MET A N 1
ATOM 591 C CA . MET A 1 78 ? -3.375 5.137 17.172 1 82.56 78 MET A CA 1
ATOM 592 C C . MET A 1 78 ? -2.572 4.973 18.469 1 82.56 78 MET A C 1
ATOM 594 O O . MET A 1 78 ? -2.344 5.945 19.188 1 82.56 78 MET A O 1
ATOM 598 N N . THR A 1 79 ? -2.195 3.764 18.797 1 84.31 79 THR A N 1
ATOM 599 C CA . THR A 1 79 ? -1.361 3.504 19.953 1 84.31 79 THR A CA 1
ATOM 600 C C . THR A 1 79 ? 0.09 3.883 19.688 1 84.31 79 THR A C 1
ATOM 602 O O . THR A 1 79 ? 0.475 4.09 18.531 1 84.31 79 THR A O 1
ATOM 605 N N . ALA A 1 80 ? 0.897 3.947 20.75 1 86.56 80 ALA A N 1
ATOM 606 C CA . ALA A 1 80 ? 2.324 4.215 20.609 1 86.56 80 ALA A CA 1
ATOM 607 C C . ALA A 1 80 ? 3.004 3.137 19.766 1 86.56 80 ALA A C 1
ATOM 609 O O . ALA A 1 80 ? 3.889 3.434 18.969 1 86.56 80 ALA A O 1
ATOM 610 N N . GLN A 1 81 ? 2.535 1.934 19.969 1 90.25 81 GLN A N 1
ATOM 611 C CA . GLN A 1 81 ? 3.094 0.821 19.219 1 90.25 81 GLN A CA 1
ATOM 612 C C . GLN A 1 81 ? 2.752 0.941 17.734 1 90.25 81 GLN A C 1
ATOM 614 O O . GLN A 1 81 ? 3.605 0.711 16.875 1 90.25 81 GLN A O 1
ATOM 619 N N . GLN A 1 82 ? 1.579 1.289 17.422 1 88.5 82 GLN A N 1
ATOM 620 C CA . GLN A 1 82 ? 1.162 1.472 16.047 1 88.5 82 GLN A CA 1
ATOM 621 C C . GLN A 1 82 ? 1.905 2.635 15.391 1 88.5 82 GLN A C 1
ATOM 623 O O . GLN A 1 82 ? 2.275 2.562 14.219 1 88.5 82 GLN A O 1
ATOM 628 N N . ALA A 1 83 ? 2.115 3.648 16.188 1 89.19 83 ALA A N 1
ATOM 629 C CA . ALA A 1 83 ? 2.869 4.793 15.68 1 89.19 83 ALA A CA 1
ATOM 630 C C . ALA A 1 83 ? 4.301 4.398 15.336 1 89.19 83 ALA A C 1
ATOM 632 O O . ALA A 1 83 ? 4.84 4.82 14.305 1 89.19 83 ALA A O 1
ATOM 633 N N . ALA A 1 84 ? 4.855 3.596 16.203 1 92.5 84 ALA A N 1
ATOM 634 C CA . ALA A 1 84 ? 6.219 3.117 15.961 1 92.5 84 ALA A CA 1
ATOM 635 C C . ALA A 1 84 ? 6.277 2.227 14.719 1 92.5 84 ALA A C 1
ATOM 637 O O . ALA A 1 84 ? 7.203 2.338 13.914 1 92.5 84 ALA A O 1
ATOM 638 N N . GLU A 1 85 ? 5.309 1.386 14.562 1 94.62 85 GLU A N 1
ATOM 639 C CA . GLU A 1 85 ? 5.223 0.509 13.398 1 94.62 85 GLU A CA 1
ATOM 640 C C . GLU A 1 85 ? 5.07 1.313 12.109 1 94.62 85 GLU A C 1
ATOM 642 O O . GLU A 1 85 ? 5.676 0.984 11.094 1 94.62 85 GLU A O 1
ATOM 647 N N . LEU A 1 86 ? 4.258 2.262 12.195 1 93.88 86 LEU A N 1
ATOM 648 C CA . LEU A 1 86 ? 4.055 3.127 11.039 1 93.88 86 LEU A CA 1
ATOM 649 C C . LEU A 1 86 ? 5.352 3.82 10.641 1 93.88 86 LEU A C 1
ATOM 651 O O . LEU A 1 86 ? 5.691 3.883 9.461 1 93.88 86 LEU A O 1
ATOM 655 N N . ALA A 1 87 ? 6.062 4.363 11.656 1 94.62 87 ALA A N 1
ATOM 656 C CA . ALA A 1 87 ? 7.34 5.02 11.383 1 94.62 87 ALA A CA 1
ATOM 657 C C . ALA A 1 87 ? 8.328 4.055 10.734 1 94.62 87 ALA A C 1
ATOM 659 O O . ALA A 1 87 ? 9.016 4.41 9.773 1 94.62 87 ALA A O 1
ATOM 660 N N . ASP A 1 88 ? 8.344 2.844 11.211 1 96.56 88 ASP A N 1
ATOM 661 C CA . ASP A 1 88 ? 9.234 1.83 10.648 1 96.56 88 ASP A CA 1
ATOM 662 C C . ASP A 1 88 ? 8.883 1.532 9.195 1 96.56 88 ASP A C 1
ATOM 664 O O . ASP A 1 88 ? 9.773 1.405 8.352 1 96.56 88 ASP A O 1
ATOM 668 N N . ALA A 1 89 ? 7.637 1.379 8.922 1 96.88 89 ALA A N 1
ATOM 669 C CA . ALA A 1 89 ? 7.188 1.136 7.555 1 96.88 89 ALA A CA 1
ATOM 670 C C . ALA A 1 89 ? 7.551 2.303 6.645 1 96.88 89 ALA A C 1
ATOM 672 O O . ALA A 1 89 ? 8.008 2.1 5.516 1 96.88 89 ALA A O 1
ATOM 673 N N . ARG A 1 90 ? 7.328 3.498 7.109 1 96.56 90 ARG A N 1
ATOM 674 C CA . ARG A 1 90 ? 7.688 4.691 6.344 1 96.56 90 ARG A CA 1
ATOM 675 C C . ARG A 1 90 ? 9.18 4.719 6.043 1 96.56 90 ARG A C 1
ATOM 677 O O . ARG A 1 90 ? 9.586 5.062 4.934 1 96.56 90 ARG A O 1
ATOM 684 N N . LEU A 1 91 ? 9.992 4.395 7.062 1 97.75 91 LEU A N 1
ATOM 685 C CA . LEU A 1 91 ? 11.438 4.379 6.875 1 97.75 91 LEU A CA 1
ATOM 686 C C . LEU A 1 91 ? 11.828 3.447 5.734 1 97.75 91 LEU A C 1
ATOM 688 O O . LEU A 1 91 ? 12.695 3.785 4.918 1 97.75 91 LEU A O 1
ATOM 692 N N . VAL A 1 92 ? 11.18 2.373 5.641 1 97.44 92 VAL A N 1
ATOM 693 C CA . VAL A 1 92 ? 11.5 1.37 4.629 1 97.44 92 VAL A CA 1
ATOM 694 C C . VAL A 1 92 ? 11.234 1.939 3.236 1 97.44 92 VAL A C 1
ATOM 696 O O . VAL A 1 92 ? 12.094 1.859 2.357 1 97.44 92 VAL A O 1
ATOM 699 N N . VAL A 1 93 ? 10.172 2.602 3.02 1 97.5 93 VAL A N 1
ATOM 700 C CA . VAL A 1 93 ? 9.758 2.938 1.663 1 97.5 93 VAL A CA 1
ATOM 701 C C . VAL A 1 93 ? 10.18 4.367 1.331 1 97.5 93 VAL A C 1
ATOM 703 O O . VAL A 1 93 ? 10.57 4.66 0.198 1 97.5 93 VAL A O 1
ATOM 706 N N . GLU A 1 94 ? 10.102 5.285 2.307 1 97.88 94 GLU A N 1
ATOM 707 C CA . GLU A 1 94 ? 10.32 6.691 1.979 1 97.88 94 GLU A CA 1
ATOM 708 C C . GLU A 1 94 ? 11.812 7.012 1.883 1 97.88 94 GLU A C 1
ATOM 710 O O . GLU A 1 94 ? 12.211 7.922 1.15 1 97.88 94 GLU A O 1
ATOM 715 N N . THR A 1 95 ? 12.672 6.328 2.664 1 98.56 95 THR A N 1
ATOM 716 C CA . THR A 1 95 ? 14.102 6.504 2.475 1 98.56 95 THR A CA 1
ATOM 717 C C . THR A 1 95 ? 14.547 5.965 1.118 1 98.56 95 THR A C 1
ATOM 719 O O . THR A 1 95 ? 15.391 6.559 0.451 1 98.56 95 THR A O 1
ATOM 722 N N . THR A 1 96 ? 13.945 4.828 0.723 1 98.44 96 THR A N 1
ATOM 723 C CA . THR A 1 96 ? 14.211 4.27 -0.597 1 98.44 96 THR A CA 1
ATOM 724 C C . THR A 1 96 ? 13.766 5.23 -1.694 1 98.44 96 THR A C 1
ATOM 726 O O . THR A 1 96 ? 14.484 5.445 -2.67 1 98.44 96 THR A O 1
ATOM 729 N N . ALA A 1 97 ? 12.594 5.777 -1.536 1 98.38 97 ALA A N 1
ATOM 730 C CA . ALA A 1 97 ? 12.062 6.723 -2.514 1 98.38 97 ALA A CA 1
ATOM 731 C C . ALA A 1 97 ? 12.992 7.93 -2.664 1 98.38 97 ALA A C 1
ATOM 733 O O . ALA A 1 97 ? 13.242 8.391 -3.779 1 98.38 97 ALA A O 1
ATOM 734 N N . ALA A 1 98 ? 13.461 8.445 -1.55 1 98.69 98 ALA A N 1
ATOM 735 C CA . ALA A 1 98 ? 14.375 9.586 -1.589 1 98.69 98 ALA A CA 1
ATOM 736 C C . ALA A 1 98 ? 15.664 9.227 -2.322 1 98.69 98 ALA A C 1
ATOM 738 O O . ALA A 1 98 ? 16.156 10.008 -3.143 1 98.69 98 ALA A O 1
ATOM 739 N N . HIS A 1 99 ? 16.172 8.031 -2.029 1 98.81 99 HIS A N 1
ATOM 740 C CA . HIS A 1 99 ? 17.375 7.539 -2.701 1 98.81 99 HIS A CA 1
ATOM 741 C C . HIS A 1 99 ? 17.156 7.449 -4.211 1 98.81 99 HIS A C 1
ATOM 743 O O . HIS A 1 99 ? 17.953 7.988 -4.984 1 98.81 99 HIS A O 1
ATOM 749 N N . TRP A 1 100 ? 16.062 6.832 -4.609 1 98.56 100 TRP A N 1
ATOM 750 C CA . TRP A 1 100 ? 15.797 6.594 -6.023 1 98.56 100 TRP A CA 1
ATOM 751 C C . TRP A 1 100 ? 15.523 7.902 -6.758 1 98.56 100 TRP A C 1
ATOM 753 O O . TRP A 1 100 ? 16.031 8.117 -7.863 1 98.56 100 TRP A O 1
ATOM 763 N N . ALA A 1 101 ? 14.695 8.734 -6.145 1 98.56 101 ALA A N 1
ATOM 764 C CA . ALA A 1 101 ? 14.359 10.008 -6.773 1 98.56 101 ALA A CA 1
ATOM 765 C C . ALA A 1 101 ? 15.609 10.828 -7.066 1 98.56 101 ALA A C 1
ATOM 767 O O . ALA A 1 101 ? 15.734 11.422 -8.141 1 98.56 101 ALA A O 1
ATOM 768 N N . THR A 1 102 ? 16.516 10.852 -6.094 1 98.62 102 THR A N 1
ATOM 769 C CA . THR A 1 102 ? 17.75 11.617 -6.246 1 98.62 102 THR A CA 1
ATOM 770 C C . THR A 1 102 ? 18.656 10.984 -7.301 1 98.62 102 THR A C 1
ATOM 772 O O . THR A 1 102 ? 19.266 11.688 -8.102 1 98.62 102 THR A O 1
ATOM 775 N N . ARG A 1 103 ? 18.719 9.68 -7.316 1 98.12 103 ARG A N 1
ATOM 776 C CA . ARG A 1 103 ? 19.547 8.945 -8.258 1 98.12 103 ARG A CA 1
ATOM 777 C C . ARG A 1 103 ? 19.078 9.172 -9.695 1 98.12 103 ARG A C 1
ATOM 779 O O . ARG A 1 103 ? 19.891 9.25 -10.617 1 98.12 103 ARG A O 1
ATOM 786 N N . LEU A 1 104 ? 17.797 9.281 -9.977 1 97.06 104 LEU A N 1
ATOM 787 C CA . LEU A 1 104 ? 17.203 9.367 -11.305 1 97.06 104 LEU A CA 1
ATOM 788 C C . LEU A 1 104 ? 17.453 10.734 -11.93 1 97.06 104 LEU A C 1
ATOM 790 O O . LEU A 1 104 ? 17.375 10.891 -13.148 1 97.06 104 LEU A O 1
ATOM 794 N N . ARG A 1 105 ? 17.688 11.719 -11.172 1 92.81 105 ARG A N 1
ATOM 795 C CA . ARG A 1 105 ? 18.016 13.062 -11.625 1 92.81 105 ARG A CA 1
ATOM 796 C C . ARG A 1 105 ? 16.969 13.594 -12.586 1 92.81 105 ARG A C 1
ATOM 798 O O . ARG A 1 105 ? 17.297 14.109 -13.656 1 92.81 105 ARG A O 1
ATOM 805 N N . ASP A 1 106 ? 15.68 13.336 -12.312 1 96.62 106 ASP A N 1
ATOM 806 C CA . ASP A 1 106 ? 14.594 13.992 -13.023 1 96.62 106 ASP A CA 1
ATOM 807 C C . ASP A 1 106 ? 14.695 15.508 -12.906 1 96.62 106 ASP A C 1
ATOM 809 O O . ASP A 1 106 ? 14.703 16.047 -11.797 1 96.62 106 ASP A O 1
ATOM 813 N N . PRO A 1 107 ? 14.727 16.234 -13.984 1 97.38 107 PRO A N 1
ATOM 814 C CA . PRO A 1 107 ? 14.922 17.688 -13.938 1 97.38 107 PRO A CA 1
ATOM 815 C C . PRO A 1 107 ? 13.781 18.406 -13.211 1 97.38 107 PRO A C 1
ATOM 817 O O . PRO A 1 107 ? 13.961 19.531 -12.742 1 97.38 107 PRO A O 1
ATOM 820 N N . GLU A 1 108 ? 12.648 17.75 -13.086 1 98.38 108 GLU A N 1
ATOM 821 C CA . GLU A 1 108 ? 11.492 18.391 -12.461 1 98.38 108 GLU A CA 1
ATOM 822 C C . GLU A 1 108 ? 11.461 18.141 -10.961 1 98.38 108 GLU A C 1
ATOM 824 O O . GLU A 1 108 ? 10.688 18.781 -10.234 1 98.38 108 GLU A O 1
ATOM 829 N N . LEU A 1 109 ? 12.336 17.312 -10.453 1 98.38 109 LEU A N 1
ATOM 830 C CA . LEU A 1 109 ? 12.312 16.953 -9.039 1 98.38 109 LEU A CA 1
ATOM 831 C C . LEU A 1 109 ? 12.578 18.188 -8.172 1 98.38 109 LEU A C 1
ATOM 833 O O . LEU A 1 109 ? 11.766 18.516 -7.305 1 98.38 109 LEU A O 1
ATOM 837 N N . LEU A 1 110 ? 13.672 18.875 -8.438 1 98.31 110 LEU A N 1
ATOM 838 C CA . LEU A 1 110 ? 14.102 19.953 -7.559 1 98.31 110 LEU A CA 1
ATOM 839 C C . LEU A 1 110 ? 13.117 21.109 -7.602 1 98.31 110 LEU A C 1
ATOM 841 O O . LEU A 1 110 ? 12.68 21.594 -6.559 1 98.31 110 LEU A O 1
ATOM 845 N N . PRO A 1 111 ? 12.656 21.562 -8.82 1 98.62 111 PRO A N 1
ATOM 846 C CA . PRO A 1 111 ? 11.641 22.625 -8.836 1 98.62 111 PRO A CA 1
ATOM 847 C C . PRO A 1 111 ? 10.367 22.219 -8.102 1 98.62 111 PRO A C 1
ATOM 849 O O . PRO A 1 111 ? 9.82 23.016 -7.328 1 98.62 111 PRO A O 1
ATOM 852 N N . ASP A 1 112 ? 9.891 21.031 -8.281 1 98.62 112 ASP A N 1
ATOM 853 C CA . ASP A 1 112 ? 8.672 20.547 -7.633 1 98.62 112 ASP A CA 1
ATOM 854 C C . ASP A 1 112 ? 8.859 20.453 -6.121 1 98.62 112 ASP A C 1
ATOM 856 O O . ASP A 1 112 ? 7.961 20.797 -5.352 1 98.62 112 ASP A O 1
ATOM 860 N N . LEU A 1 113 ? 10.039 20.016 -5.715 1 98.69 113 LEU A N 1
ATOM 861 C CA . LEU A 1 113 ? 10.305 19.812 -4.297 1 98.69 113 LEU A CA 1
ATOM 862 C C . LEU A 1 113 ? 10.453 21.141 -3.576 1 98.69 113 LEU A C 1
ATOM 864 O O . LEU A 1 113 ? 9.992 21.297 -2.443 1 98.69 113 LEU A O 1
ATOM 868 N N . ARG A 1 114 ? 11.102 22.094 -4.223 1 98.69 114 ARG A N 1
ATOM 869 C CA . ARG A 1 114 ? 11.195 23.438 -3.676 1 98.69 114 ARG A CA 1
ATOM 870 C C . ARG A 1 114 ? 9.82 24.062 -3.508 1 98.69 114 ARG A C 1
ATOM 872 O O . ARG A 1 114 ? 9.539 24.703 -2.49 1 98.69 114 ARG A O 1
ATOM 879 N N . ALA A 1 115 ? 9.008 23.859 -4.523 1 98.75 115 ALA A N 1
ATOM 880 C CA . ALA A 1 115 ? 7.645 24.391 -4.453 1 98.75 115 ALA A CA 1
ATOM 881 C C . ALA A 1 115 ? 6.867 23.75 -3.311 1 98.75 115 ALA A C 1
ATOM 883 O O . ALA A 1 115 ? 6.137 24.438 -2.586 1 98.75 115 ALA A O 1
ATOM 884 N N . ALA A 1 116 ? 7.008 22.469 -3.139 1 98.5 116 ALA A N 1
ATOM 885 C CA . ALA A 1 116 ? 6.332 21.766 -2.049 1 98.5 116 ALA A CA 1
ATOM 886 C C . ALA A 1 116 ? 6.84 22.25 -0.691 1 98.5 116 ALA A C 1
ATOM 888 O O . ALA A 1 116 ? 6.055 22.422 0.244 1 98.5 116 ALA A O 1
ATOM 889 N N . HIS A 1 117 ? 8.156 22.469 -0.573 1 98.56 117 HIS A N 1
ATOM 890 C CA . HIS A 1 117 ? 8.734 22.938 0.679 1 98.56 117 HIS A CA 1
ATOM 891 C C . HIS A 1 117 ? 8.242 24.344 1.016 1 98.56 117 HIS A C 1
ATOM 893 O O . HIS A 1 117 ? 7.945 24.641 2.176 1 98.56 117 HIS A O 1
ATOM 899 N N . ARG A 1 118 ? 8.18 25.188 0.005 1 98.44 118 ARG A N 1
ATOM 900 C CA . ARG A 1 118 ? 7.672 26.531 0.205 1 98.44 118 ARG A CA 1
ATOM 901 C C . ARG A 1 118 ? 6.227 26.516 0.697 1 98.44 118 ARG A C 1
ATOM 903 O O . ARG A 1 118 ? 5.863 27.25 1.608 1 98.44 118 ARG A O 1
ATOM 910 N N . ALA A 1 119 ? 5.43 25.672 0.074 1 97.94 119 ALA A N 1
ATOM 911 C CA . ALA A 1 119 ? 4.043 25.516 0.51 1 97.94 119 ALA A CA 1
ATOM 912 C C . ALA A 1 119 ? 3.975 25.031 1.955 1 97.94 119 ALA A C 1
ATOM 914 O O . ALA A 1 119 ? 3.105 25.453 2.719 1 97.94 119 ALA A O 1
ATOM 915 N N . HIS A 1 120 ? 4.871 24.172 2.324 1 96.69 120 HIS A N 1
ATOM 916 C CA . HIS A 1 120 ? 4.949 23.672 3.688 1 96.69 120 HIS A CA 1
ATOM 917 C C . HIS A 1 120 ? 5.32 24.766 4.672 1 96.69 120 HIS A C 1
ATOM 919 O O . HIS A 1 120 ? 4.719 24.891 5.742 1 96.69 120 HIS A O 1
ATOM 925 N N . GLU A 1 121 ? 6.27 25.594 4.301 1 97.31 121 GLU A N 1
ATOM 926 C CA . GLU A 1 121 ? 6.676 26.734 5.113 1 97.31 121 GLU A CA 1
ATOM 927 C C . GLU A 1 121 ? 5.516 27.703 5.324 1 97.31 121 GLU A C 1
ATOM 929 O O . GLU A 1 121 ? 5.289 28.172 6.441 1 97.31 121 GLU A O 1
ATOM 934 N N . GLU A 1 122 ? 4.855 27.969 4.273 1 97 122 GLU A N 1
ATOM 935 C CA . GLU A 1 122 ? 3.721 28.891 4.34 1 97 122 GLU A CA 1
ATOM 936 C C . GLU A 1 122 ? 2.621 28.344 5.246 1 97 122 GLU A C 1
ATOM 938 O O . GLU A 1 122 ? 2.039 29.094 6.039 1 97 122 GLU A O 1
ATOM 943 N N . ALA A 1 123 ? 2.359 27.047 5.133 1 93.19 123 ALA A N 1
ATOM 944 C CA . ALA A 1 123 ? 1.331 26.422 5.965 1 93.19 123 ALA A CA 1
ATOM 945 C C . ALA A 1 123 ? 1.74 26.438 7.438 1 93.19 123 ALA A C 1
ATOM 947 O O . ALA A 1 123 ? 0.899 26.609 8.32 1 93.19 123 ALA A O 1
ATOM 948 N N . ALA A 1 124 ? 3.02 26.234 7.688 1 92.56 124 ALA A N 1
ATOM 949 C CA . ALA A 1 124 ? 3.523 26.281 9.055 1 92.56 124 ALA A CA 1
ATOM 950 C C . ALA A 1 124 ? 3.365 27.672 9.648 1 92.56 124 ALA A C 1
ATOM 952 O O . ALA A 1 124 ? 3.031 27.828 10.828 1 92.56 124 ALA A O 1
ATOM 953 N N . TRP A 1 125 ? 3.654 28.672 8.891 1 93.44 125 TRP A N 1
ATOM 954 C CA . TRP A 1 125 ? 3.49 30.062 9.32 1 93.44 125 TRP A CA 1
ATOM 955 C C . TRP A 1 125 ? 2.045 30.328 9.719 1 93.44 125 TRP A C 1
ATOM 957 O O . TRP A 1 125 ? 1.791 30.984 10.734 1 93.44 125 TRP A O 1
ATOM 967 N N . ALA A 1 126 ? 1.138 29.797 8.938 1 89.69 126 ALA A N 1
ATOM 968 C CA . ALA A 1 126 ? -0.279 29.984 9.242 1 89.69 126 ALA A CA 1
ATOM 969 C C . ALA A 1 126 ? -0.642 29.359 10.578 1 89.69 126 ALA A C 1
ATOM 971 O O . ALA A 1 126 ? -1.482 29.891 11.312 1 89.69 126 ALA A O 1
ATOM 972 N N . VAL A 1 127 ? -0.079 28.297 10.891 1 86.88 127 VAL A N 1
ATOM 973 C CA . VAL A 1 127 ? -0.33 27.625 12.172 1 86.88 127 VAL A CA 1
ATOM 974 C C . VAL A 1 127 ? 0.24 28.484 13.305 1 86.88 127 VAL A C 1
ATOM 976 O O . VAL A 1 127 ? -0.398 28.641 14.352 1 86.88 127 VAL A O 1
ATOM 979 N N . ARG A 1 128 ? 1.389 29.031 13.133 1 86.94 128 ARG A N 1
ATOM 980 C CA . ARG A 1 128 ? 2.041 29.859 14.141 1 86.94 128 ARG A CA 1
ATOM 981 C C . ARG A 1 128 ? 1.231 31.125 14.422 1 86.94 128 ARG A C 1
ATOM 983 O O . ARG A 1 128 ? 1.184 31.594 15.562 1 86.94 128 ARG A O 1
ATOM 990 N N . GLU A 1 129 ? 0.624 31.594 13.422 1 88.06 129 GLU A N 1
ATOM 991 C CA . GLU A 1 129 ? -0.107 32.844 13.531 1 88.06 129 GLU A CA 1
ATOM 992 C C . GLU A 1 129 ? -1.547 32.625 13.977 1 88.06 129 GLU A C 1
ATOM 994 O O . GLU A 1 129 ? -2.338 33.562 14.062 1 88.06 129 GLU A O 1
ATOM 999 N N . TRP A 1 130 ? -1.825 31.406 14.133 1 84.88 130 TRP A N 1
ATOM 1000 C CA . TRP A 1 130 ? -3.176 31.062 14.57 1 84.88 130 TRP A CA 1
ATOM 1001 C C . TRP A 1 130 ? -3.531 31.781 15.867 1 84.88 130 TRP A C 1
ATOM 1003 O O . TRP A 1 130 ? -2.719 31.844 16.797 1 84.88 130 TRP A O 1
ATOM 1013 N N . ASP A 1 131 ? -4.715 32.312 15.891 1 78.12 131 ASP A N 1
ATOM 1014 C CA . ASP A 1 131 ? -5.156 33.219 16.953 1 78.12 131 ASP A CA 1
ATOM 1015 C C . ASP A 1 131 ? -5.492 32.438 18.219 1 78.12 131 ASP A C 1
ATOM 1017 O O . ASP A 1 131 ? -5.809 33.031 19.25 1 78.12 131 ASP A O 1
ATOM 1021 N N . GLY A 1 132 ? -5.363 31.172 18.172 1 76.56 132 GLY A N 1
ATOM 1022 C CA . GLY A 1 132 ? -5.672 30.359 19.344 1 76.56 132 GLY A CA 1
ATOM 1023 C C . GLY A 1 132 ? -7.16 30.141 19.547 1 76.56 132 GLY A C 1
ATOM 1024 O O . GLY A 1 132 ? -7.574 29.469 20.484 1 76.56 132 GLY A O 1
ATOM 1025 N N . VAL A 1 133 ? -8.023 30.75 18.734 1 78.12 133 VAL A N 1
ATOM 1026 C CA . VAL A 1 133 ? -9.461 30.75 18.984 1 78.12 133 VAL A CA 1
ATOM 1027 C C . VAL A 1 133 ? -10.18 29.938 17.922 1 78.12 133 VAL A C 1
ATOM 1029 O O . VAL A 1 133 ? -11.023 29.094 18.25 1 78.12 133 VAL A O 1
ATOM 1032 N N . THR A 1 134 ? -9.805 30.188 16.719 1 78.62 134 THR A N 1
ATOM 1033 C CA . THR A 1 134 ? -10.539 29.609 15.594 1 78.62 134 THR A CA 1
ATOM 1034 C C . THR A 1 134 ? -10.219 28.125 15.461 1 78.62 134 THR A C 1
ATOM 1036 O O . THR A 1 134 ? -9.062 27.75 15.258 1 78.62 134 THR A O 1
ATOM 1039 N N . ARG A 1 135 ? -11.281 27.391 15.727 1 76.75 135 ARG A N 1
ATOM 1040 C CA . ARG A 1 135 ? -11.133 25.938 15.664 1 76.75 135 ARG A CA 1
ATOM 1041 C C . ARG A 1 135 ? -12.133 25.328 14.688 1 76.75 135 ARG A C 1
ATOM 1043 O O . ARG A 1 135 ? -13.148 25.953 14.359 1 76.75 135 ARG A O 1
ATOM 1050 N N . ASP A 1 136 ? -11.594 24.297 14.164 1 67.25 136 ASP A N 1
ATOM 1051 C CA . ASP A 1 136 ? -12.516 23.594 13.273 1 67.25 136 ASP A CA 1
ATOM 1052 C C . ASP A 1 136 ? -13.539 22.781 14.07 1 67.25 136 ASP A C 1
ATOM 1054 O O . ASP A 1 136 ? -13.648 22.938 15.289 1 67.25 136 ASP A O 1
ATOM 1058 N N . ARG A 1 137 ? -14.281 22.172 13.383 1 60.84 137 ARG A N 1
ATOM 1059 C CA . ARG A 1 137 ? -15.383 21.438 13.992 1 60.84 137 ARG A CA 1
ATOM 1060 C C . ARG A 1 137 ? -14.875 20.344 14.93 1 60.84 137 ARG A C 1
ATOM 1062 O O . ARG A 1 137 ? -15.609 19.859 15.797 1 60.84 137 ARG A O 1
ATOM 1069 N N . ASN A 1 138 ? -13.562 20.031 14.797 1 58.41 138 ASN A N 1
ATOM 1070 C CA . ASN A 1 138 ? -12.945 19.016 15.648 1 58.41 138 ASN A CA 1
ATOM 1071 C C . ASN A 1 138 ? -12.188 19.656 16.812 1 58.41 138 ASN A C 1
ATOM 1073 O O . ASN A 1 138 ? -11.523 18.953 17.578 1 58.41 138 ASN A O 1
ATOM 1077 N N . GLY A 1 139 ? -12.336 20.859 16.859 1 65.94 139 GLY A N 1
ATOM 1078 C CA . GLY A 1 139 ? -11.664 21.562 17.938 1 65.94 139 GLY A CA 1
ATOM 1079 C C . GLY A 1 139 ? -10.188 21.812 17.672 1 65.94 139 GLY A C 1
ATOM 1080 O O . GLY A 1 139 ? -9.445 22.234 18.562 1 65.94 139 GLY A O 1
ATOM 1081 N N . LEU A 1 140 ? -9.852 21.453 16.453 1 69.75 140 LEU A N 1
ATOM 1082 C CA . LEU A 1 140 ? -8.453 21.672 16.109 1 69.75 140 LEU A CA 1
ATOM 1083 C C . LEU A 1 140 ? -8.266 23.047 15.484 1 69.75 140 LEU A C 1
ATOM 1085 O O . LEU A 1 140 ? -9.188 23.594 14.867 1 69.75 140 LEU A O 1
ATOM 1089 N N . PRO A 1 141 ? -7.051 23.531 15.703 1 74.25 141 PRO A N 1
ATOM 1090 C CA . PRO A 1 141 ? -6.781 24.797 15.008 1 74.25 141 PRO A CA 1
ATOM 1091 C C . PRO A 1 141 ? -7.035 24.719 13.508 1 74.25 141 PRO A C 1
ATOM 1093 O O . PRO A 1 141 ? -6.625 23.75 12.859 1 74.25 141 PRO A O 1
ATOM 1096 N N . VAL A 1 142 ? -7.613 25.609 12.914 1 75.69 142 VAL A N 1
ATOM 1097 C CA . VAL A 1 142 ? -8.078 25.609 11.531 1 75.69 142 VAL A CA 1
ATOM 1098 C C . VAL A 1 142 ? -6.887 25.469 10.586 1 75.69 142 VAL A C 1
ATOM 1100 O O . VAL A 1 142 ? -6.973 24.766 9.57 1 75.69 142 VAL A O 1
ATOM 1103 N N . PRO A 1 143 ? -5.797 26.016 10.906 1 80.12 143 PRO A N 1
ATOM 1104 C CA . PRO A 1 143 ? -4.691 25.953 9.953 1 80.12 143 PRO A CA 1
ATOM 1105 C C . PRO A 1 143 ? -3.953 24.609 9.984 1 80.12 143 PRO A C 1
ATOM 1107 O O . PRO A 1 143 ? -3.037 24.391 9.188 1 80.12 143 PRO A O 1
ATOM 1110 N N . LEU A 1 144 ? -4.363 23.75 10.82 1 81.38 144 LEU A N 1
ATOM 1111 C CA . LEU A 1 144 ? -3.613 22.5 10.984 1 81.38 144 LEU A CA 1
ATOM 1112 C C . LEU A 1 144 ? -3.842 21.578 9.797 1 81.38 144 LEU A C 1
ATOM 1114 O O . LEU A 1 144 ? -2.918 20.891 9.359 1 81.38 144 LEU A O 1
ATOM 1118 N N . LYS A 1 145 ? -4.969 21.578 9.234 1 79.19 145 LYS A N 1
ATOM 1119 C CA . LYS A 1 145 ? -5.27 20.688 8.117 1 79.19 145 LYS A CA 1
ATOM 1120 C C . LYS A 1 145 ? -4.422 21.031 6.898 1 79.19 145 LYS A C 1
ATOM 1122 O O . LYS A 1 145 ? -3.721 20.172 6.359 1 79.19 145 LYS A O 1
ATOM 1127 N N . PRO A 1 146 ? -4.461 22.297 6.473 1 83.56 146 PRO A N 1
ATOM 1128 C CA . PRO A 1 146 ? -3.574 22.656 5.363 1 83.56 146 PRO A CA 1
ATOM 1129 C C . PRO A 1 146 ? -2.107 22.344 5.66 1 83.56 146 PRO A C 1
ATOM 1131 O O . PRO A 1 146 ? -1.349 22 4.75 1 83.56 146 PRO A O 1
ATOM 1134 N N . TYR A 1 147 ? -1.713 22.484 6.883 1 87.81 147 TYR A N 1
ATOM 1135 C CA . TYR A 1 147 ? -0.336 22.188 7.258 1 87.81 147 TYR A CA 1
ATOM 1136 C C . TYR A 1 147 ? -0.012 20.719 7.016 1 87.81 147 TYR A C 1
ATOM 1138 O O . TYR A 1 147 ? 1.02 20.391 6.422 1 87.81 147 TYR A O 1
ATOM 1146 N N . PHE A 1 148 ? -0.863 19.812 7.41 1 85.06 148 PHE A N 1
ATOM 1147 C CA . PHE A 1 148 ? -0.627 18.391 7.238 1 85.06 148 PHE A CA 1
ATOM 1148 C C . PHE A 1 148 ? -0.641 18 5.762 1 85.06 148 PHE A C 1
ATOM 1150 O O . PHE A 1 148 ? 0.117 17.141 5.332 1 85.06 148 PHE A O 1
ATOM 1157 N N . GLU A 1 149 ? -1.505 18.625 4.977 1 85.94 149 GLU A N 1
ATOM 1158 C CA . GLU A 1 149 ? -1.567 18.375 3.537 1 85.94 149 GLU A CA 1
ATOM 1159 C C . GLU A 1 149 ? -0.273 18.797 2.85 1 85.94 149 GLU A C 1
ATOM 1161 O O . GLU A 1 149 ? 0.241 18.078 1.988 1 85.94 149 GLU A O 1
ATOM 1166 N N . ALA A 1 150 ? 0.202 19.953 3.273 1 92.5 150 ALA A N 1
ATOM 1167 C CA . ALA A 1 150 ? 1.454 20.438 2.701 1 92.5 150 ALA A CA 1
ATOM 1168 C C . ALA A 1 150 ? 2.625 19.547 3.107 1 92.5 150 ALA A C 1
ATOM 1170 O O . ALA A 1 150 ? 3.521 19.297 2.301 1 92.5 150 ALA A O 1
ATOM 1171 N N . ASP A 1 151 ? 2.625 19.141 4.34 1 92.94 151 ASP A N 1
ATOM 1172 C CA . ASP A 1 151 ? 3.639 18.219 4.832 1 92.94 151 ASP A CA 1
ATOM 1173 C C . ASP A 1 151 ? 3.662 16.938 4.004 1 92.94 151 ASP A C 1
ATOM 1175 O O . ASP A 1 151 ? 4.719 16.516 3.529 1 92.94 151 ASP A O 1
ATOM 1179 N N . TRP A 1 152 ? 2.541 16.406 3.779 1 91.62 152 TRP A N 1
ATOM 1180 C CA . TRP A 1 152 ? 2.424 15.156 3.029 1 91.62 152 TRP A CA 1
ATOM 1181 C C . TRP A 1 152 ? 2.789 15.367 1.563 1 91.62 152 TRP A C 1
ATOM 1183 O O . TRP A 1 152 ? 3.391 14.492 0.937 1 91.62 152 TRP A O 1
ATOM 1193 N N . ARG A 1 153 ? 2.424 16.438 1.038 1 94 153 ARG A N 1
ATOM 1194 C CA . ARG A 1 153 ? 2.727 16.75 -0.357 1 94 153 ARG A CA 1
ATOM 1195 C C . ARG A 1 153 ? 4.23 16.75 -0.602 1 94 153 ARG A C 1
ATOM 1197 O O . ARG A 1 153 ? 4.695 16.344 -1.669 1 94 153 ARG A O 1
ATOM 1204 N N . PHE A 1 154 ? 4.977 17.188 0.382 1 97.75 154 PHE A N 1
ATOM 1205 C CA . PHE A 1 154 ? 6.43 17.156 0.267 1 97.75 154 PHE A CA 1
ATOM 1206 C C . PHE A 1 154 ? 6.922 15.734 0.054 1 97.75 154 PHE A C 1
ATOM 1208 O O . PHE A 1 154 ? 7.699 15.477 -0.869 1 97.75 154 PHE A O 1
ATOM 1215 N N . HIS A 1 155 ? 6.422 14.781 0.809 1 97.12 155 HIS A N 1
ATOM 1216 C CA . HIS A 1 155 ? 6.793 13.375 0.676 1 97.12 155 HIS A CA 1
ATOM 1217 C C . HIS A 1 155 ? 6.301 12.797 -0.646 1 97.12 155 HIS A C 1
ATOM 1219 O O . HIS A 1 155 ? 7.039 12.086 -1.331 1 97.12 155 HIS A O 1
ATOM 1225 N N . GLN A 1 156 ? 5.117 13.188 -0.987 1 95.75 156 GLN A N 1
ATOM 1226 C CA . GLN A 1 156 ? 4.52 12.711 -2.23 1 95.75 156 GLN A CA 1
ATOM 1227 C C . GLN A 1 156 ? 5.332 13.164 -3.439 1 95.75 156 GLN A C 1
ATOM 1229 O O . GLN A 1 156 ? 5.453 12.43 -4.422 1 95.75 156 GLN A O 1
ATOM 1234 N N . THR A 1 157 ? 5.789 14.375 -3.342 1 98 157 THR A N 1
ATOM 1235 C CA . THR A 1 157 ? 6.582 14.906 -4.445 1 98 157 THR A CA 1
ATOM 1236 C C . THR A 1 157 ? 7.805 14.031 -4.699 1 98 157 THR A C 1
ATOM 1238 O O . THR A 1 157 ? 8.133 13.734 -5.852 1 98 157 THR A O 1
ATOM 1241 N N . ILE A 1 158 ? 8.469 13.602 -3.648 1 98.44 158 ILE A N 1
ATOM 1242 C CA . ILE A 1 158 ? 9.617 12.719 -3.781 1 98.44 158 ILE A CA 1
ATOM 1243 C C . ILE A 1 158 ? 9.18 11.391 -4.406 1 98.44 158 ILE A C 1
ATOM 1245 O O . ILE A 1 158 ? 9.828 10.883 -5.324 1 98.44 158 ILE A O 1
ATOM 1249 N N . LEU A 1 159 ? 8.109 10.906 -3.969 1 96.88 159 LEU A N 1
ATOM 1250 C CA . LEU A 1 159 ? 7.574 9.648 -4.469 1 96.88 159 LEU A CA 1
ATOM 1251 C C . LEU A 1 159 ? 7.203 9.758 -5.941 1 96.88 159 LEU A C 1
ATOM 1253 O O . LEU A 1 159 ? 7.41 8.82 -6.715 1 96.88 159 LEU A O 1
ATOM 1257 N N . ASP A 1 160 ? 6.676 10.891 -6.328 1 96.56 160 ASP A N 1
ATOM 1258 C CA . ASP A 1 160 ? 6.27 11.125 -7.715 1 96.56 160 ASP A CA 1
ATOM 1259 C C . ASP A 1 160 ? 7.473 11.062 -8.656 1 96.56 160 ASP A C 1
ATOM 1261 O O . ASP A 1 160 ? 7.32 10.797 -9.852 1 96.56 160 ASP A O 1
ATOM 1265 N N . HIS A 1 161 ? 8.617 11.273 -8.109 1 97.88 161 HIS A N 1
ATOM 1266 C CA . HIS A 1 161 ? 9.812 11.367 -8.945 1 97.88 161 HIS A CA 1
ATOM 1267 C C . HIS A 1 161 ? 10.742 10.188 -8.711 1 97.88 161 HIS A C 1
ATOM 1269 O O . HIS A 1 161 ? 11.883 10.188 -9.18 1 97.88 161 HIS A O 1
ATOM 1275 N N . CYS A 1 162 ? 10.328 9.188 -7.926 1 97.44 162 CYS A N 1
ATOM 1276 C CA . CYS A 1 162 ? 11.25 8.109 -7.582 1 97.44 162 CYS A CA 1
ATOM 1277 C C . CYS A 1 162 ? 11.266 7.039 -8.672 1 97.44 162 CYS A C 1
ATOM 1279 O O . CYS A 1 162 ? 12.023 6.07 -8.586 1 97.44 162 CYS A O 1
ATOM 1281 N N . GLY A 1 163 ? 10.391 7.133 -9.695 1 96.62 163 GLY A N 1
ATOM 1282 C CA . GLY A 1 163 ? 10.453 6.266 -10.859 1 96.62 163 GLY A CA 1
ATOM 1283 C C . GLY A 1 163 ? 9.836 4.902 -10.625 1 96.62 163 GLY A C 1
ATOM 1284 O O . GLY A 1 163 ? 10.086 3.959 -11.375 1 96.62 163 GLY A O 1
ATOM 1285 N N . ASN A 1 164 ? 9.023 4.828 -9.617 1 96.75 164 ASN A N 1
ATOM 1286 C CA . ASN A 1 164 ? 8.391 3.553 -9.297 1 96.75 164 ASN A CA 1
ATOM 1287 C C . ASN A 1 164 ? 6.961 3.746 -8.805 1 96.75 164 ASN A C 1
ATOM 1289 O O . ASN A 1 164 ? 6.742 4.086 -7.637 1 96.75 164 ASN A O 1
ATOM 1293 N N . GLY A 1 165 ? 6.047 3.455 -9.633 1 93.25 165 GLY A N 1
ATOM 1294 C CA . GLY A 1 165 ? 4.637 3.67 -9.336 1 93.25 165 GLY A CA 1
ATOM 1295 C C . GLY A 1 165 ? 4.109 2.756 -8.242 1 93.25 165 GLY A C 1
ATOM 1296 O O . GLY A 1 165 ? 3.186 3.119 -7.52 1 93.25 165 GLY A O 1
ATOM 1297 N N . PHE A 1 166 ? 4.691 1.565 -8.086 1 93.19 166 PHE A N 1
ATOM 1298 C CA . PHE A 1 166 ? 4.246 0.633 -7.055 1 93.19 166 PHE A CA 1
ATOM 1299 C C . PHE A 1 166 ? 4.68 1.107 -5.672 1 93.19 166 PHE A C 1
ATOM 1301 O O . PHE A 1 166 ? 3.924 0.996 -4.707 1 93.19 166 PHE A O 1
ATOM 1308 N N . LEU A 1 167 ? 5.879 1.643 -5.594 1 95.06 167 LEU A N 1
ATOM 1309 C CA . LEU A 1 167 ? 6.332 2.223 -4.332 1 95.06 167 LEU A CA 1
ATOM 1310 C C . LEU A 1 167 ? 5.441 3.389 -3.922 1 95.06 167 LEU A C 1
ATOM 1312 O O . LEU A 1 167 ? 5.074 3.514 -2.75 1 95.06 167 LEU A O 1
ATOM 1316 N N . ARG A 1 168 ? 5.094 4.211 -4.906 1 92.62 168 ARG A N 1
ATOM 1317 C CA . ARG A 1 168 ? 4.191 5.332 -4.664 1 92.62 168 ARG A CA 1
ATOM 1318 C C . ARG A 1 168 ? 2.842 4.848 -4.148 1 92.62 168 ARG A C 1
ATOM 1320 O O . ARG A 1 168 ? 2.291 5.418 -3.203 1 92.62 168 ARG A O 1
ATOM 1327 N N . ARG A 1 169 ? 2.375 3.803 -4.727 1 87.31 169 ARG A N 1
ATOM 1328 C CA . ARG A 1 169 ? 1.096 3.23 -4.32 1 87.31 169 ARG A CA 1
ATOM 1329 C C . ARG A 1 169 ? 1.163 2.695 -2.895 1 87.31 169 ARG A C 1
ATOM 1331 O O . ARG A 1 169 ? 0.225 2.873 -2.113 1 87.31 169 ARG A O 1
ATOM 1338 N N . MET A 1 170 ? 2.201 2.045 -2.547 1 90.62 170 MET A N 1
ATOM 1339 C CA . MET A 1 170 ? 2.385 1.497 -1.205 1 90.62 170 MET A CA 1
ATOM 1340 C C . MET A 1 170 ? 2.344 2.604 -0.156 1 90.62 170 MET A C 1
ATOM 1342 O O . MET A 1 170 ? 1.629 2.49 0.842 1 90.62 170 MET A O 1
ATOM 1346 N N . VAL A 1 171 ? 3.027 3.65 -0.441 1 90 171 VAL A N 1
ATOM 1347 C CA . VAL A 1 171 ? 3.068 4.758 0.508 1 90 171 VAL A CA 1
ATOM 1348 C C . VAL A 1 171 ? 1.698 5.434 0.575 1 90 171 VAL A C 1
ATOM 1350 O O . VAL A 1 171 ? 1.266 5.867 1.645 1 90 171 VAL A O 1
ATOM 1353 N N . GLY A 1 172 ? 1.063 5.523 -0.616 1 83.56 172 GLY A N 1
ATOM 1354 C CA . GLY A 1 172 ? -0.289 6.059 -0.653 1 83.56 172 GLY A CA 1
ATOM 1355 C C . GLY A 1 172 ? -1.241 5.336 0.281 1 83.56 172 GLY A C 1
ATOM 1356 O O . GLY A 1 172 ? -2.129 5.953 0.872 1 83.56 172 GLY A O 1
ATOM 1357 N N . SER A 1 173 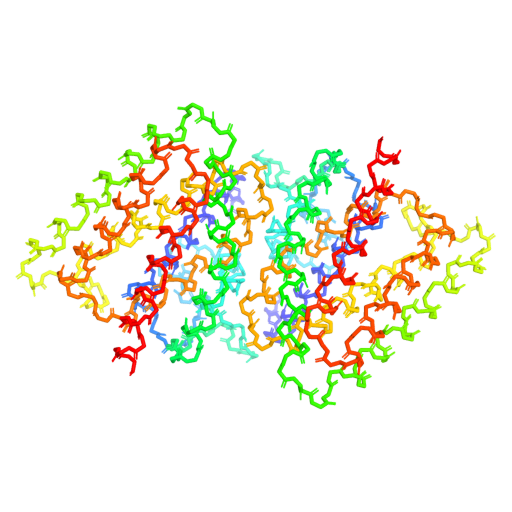? -0.983 4.133 0.496 1 81.19 173 SER A N 1
ATOM 1358 C CA . SER A 1 173 ? -1.848 3.336 1.36 1 81.19 173 SER A CA 1
ATOM 1359 C C . SER A 1 173 ? -1.648 3.699 2.828 1 81.19 173 SER A C 1
ATOM 1361 O O . SER A 1 173 ? -2.479 3.361 3.674 1 81.19 173 SER A O 1
ATOM 1363 N N . LEU A 1 174 ? -0.61 4.441 3.176 1 86.56 174 LEU A N 1
ATOM 1364 C CA . LEU A 1 174 ? -0.305 4.816 4.551 1 86.56 174 LEU A CA 1
ATOM 1365 C C . LEU A 1 174 ? -0.819 6.219 4.859 1 86.56 174 LEU A C 1
ATOM 1367 O O . LEU A 1 174 ? -0.833 6.641 6.02 1 86.56 174 LEU A O 1
ATOM 1371 N N . GLY A 1 175 ? -1.193 6.969 3.826 1 80.38 175 GLY A N 1
ATOM 1372 C CA . GLY A 1 175 ? -1.502 8.383 3.967 1 80.38 175 GLY A CA 1
ATOM 1373 C C . GLY A 1 175 ? -2.492 8.672 5.078 1 80.38 175 GLY A C 1
ATOM 1374 O O . GLY A 1 175 ? -2.268 9.562 5.902 1 80.38 175 GLY A O 1
ATOM 1375 N N . ALA A 1 176 ? -3.496 7.887 5.121 1 75.94 176 ALA A N 1
ATOM 1376 C CA . ALA A 1 176 ? -4.527 8.078 6.137 1 75.94 176 ALA A CA 1
ATOM 1377 C C . ALA A 1 176 ? -3.98 7.789 7.531 1 75.94 176 ALA A C 1
ATOM 1379 O O . ALA A 1 176 ? -4.324 8.477 8.5 1 75.94 176 ALA A O 1
ATOM 1380 N N . SER A 1 177 ? -3.188 6.785 7.609 1 83.56 177 SER A N 1
ATOM 1381 C CA . SER A 1 177 ? -2.598 6.426 8.898 1 83.56 177 SER A CA 1
ATOM 1382 C C . SER A 1 177 ? -1.633 7.504 9.383 1 83.56 177 SER A C 1
ATOM 1384 O O . SER A 1 177 ? -1.586 7.809 10.578 1 83.56 177 SER A O 1
ATOM 1386 N N . VAL A 1 178 ? -0.909 8.062 8.492 1 85.12 178 VAL A N 1
ATOM 1387 C CA . VAL A 1 178 ? 0.015 9.141 8.836 1 85.12 178 VAL A CA 1
ATOM 1388 C C . VAL A 1 178 ? -0.766 10.352 9.344 1 85.12 178 VAL A C 1
ATOM 1390 O O . VAL A 1 178 ? -0.392 10.961 10.344 1 85.12 178 VAL A O 1
ATOM 1393 N N . GLN A 1 179 ? -1.793 10.633 8.656 1 77.25 179 GLN A N 1
ATOM 1394 C CA . GLN A 1 179 ? -2.633 11.75 9.078 1 77.25 179 GLN A CA 1
ATOM 1395 C C . GLN A 1 179 ? -3.217 11.508 10.469 1 77.25 179 GLN A C 1
ATOM 1397 O O . GLN A 1 179 ? -3.283 12.43 11.289 1 77.25 179 GLN A O 1
ATOM 1402 N N . ARG A 1 180 ? -3.598 10.352 10.727 1 76.69 180 ARG A N 1
ATOM 1403 C CA . ARG A 1 180 ? -4.145 10.008 12.031 1 76.69 180 ARG A CA 1
ATOM 1404 C C . ARG A 1 180 ? -3.09 10.156 13.125 1 76.69 180 ARG A C 1
ATOM 1406 O O . ARG A 1 180 ? -3.395 10.594 14.234 1 76.69 180 ARG A O 1
ATOM 1413 N N . MET A 1 181 ? -2.01 9.656 12.859 1 77.25 181 MET A N 1
ATOM 1414 C CA . MET A 1 181 ? -0.919 9.781 13.82 1 77.25 181 MET A CA 1
ATOM 1415 C C . MET A 1 181 ? -0.68 11.242 14.188 1 77.25 181 MET A C 1
ATOM 1417 O O . MET A 1 181 ? -0.508 11.57 15.367 1 77.25 181 MET A O 1
ATOM 1421 N N . ARG A 1 182 ? -0.757 12.023 13.281 1 74.06 182 ARG A N 1
ATOM 1422 C CA . ARG A 1 182 ? -0.476 13.445 13.477 1 74.06 182 ARG A CA 1
ATOM 1423 C C . ARG A 1 182 ? -1.585 14.109 14.281 1 74.06 182 ARG A C 1
ATOM 1425 O O . ARG A 1 182 ? -1.335 15.07 15.023 1 74.06 182 ARG A O 1
ATOM 1432 N N . GLN A 1 183 ? -2.73 13.648 14.078 1 66.5 183 GLN A N 1
ATOM 1433 C CA . GLN A 1 183 ? -3.859 14.195 14.82 1 66.5 183 GLN A CA 1
ATOM 1434 C C . GLN A 1 183 ? -3.748 13.867 16.312 1 66.5 183 GLN A C 1
ATOM 1436 O O . GLN A 1 183 ? -4.336 14.555 17.141 1 66.5 183 GLN A O 1
ATOM 1441 N N . ASN A 1 184 ? -3.092 12.812 16.531 1 64.56 184 ASN A N 1
ATOM 1442 C CA . ASN A 1 184 ? -2.938 12.414 17.922 1 64.56 184 ASN A CA 1
ATOM 1443 C C . ASN A 1 184 ? -1.82 13.195 18.609 1 64.56 184 ASN A C 1
ATOM 1445 O O . ASN A 1 184 ? -1.742 13.227 19.844 1 64.56 184 ASN A O 1
ATOM 1449 N N . VAL A 1 185 ? -1.033 13.609 17.734 1 60.09 185 VAL A N 1
ATOM 1450 C CA . VAL A 1 185 ? 0.088 14.352 18.297 1 60.09 185 VAL A CA 1
ATOM 1451 C C . VAL A 1 185 ? -0.286 15.828 18.453 1 60.09 185 VAL A C 1
ATOM 1453 O O . VAL A 1 185 ? -0.841 16.422 17.531 1 60.09 185 VAL A O 1
ATOM 1456 N N . HIS A 1 186 ? -0.481 16.188 19.625 1 56.94 186 HIS A N 1
ATOM 1457 C CA . HIS A 1 186 ? -0.65 17.609 19.875 1 56.94 186 HIS A CA 1
ATOM 1458 C C . HIS A 1 186 ? 0.531 18.406 19.328 1 56.94 186 HIS A C 1
ATOM 1460 O O . HIS A 1 186 ? 1.656 18.266 19.797 1 56.94 186 HIS A O 1
ATOM 1466 N N . ARG A 1 187 ? 0.263 18.859 18.047 1 59.59 187 ARG A N 1
ATOM 1467 C CA . ARG A 1 187 ? 1.378 19.609 17.469 1 59.59 187 ARG A CA 1
ATOM 1468 C C . ARG A 1 187 ? 1.271 21.094 17.797 1 59.59 187 ARG A C 1
ATOM 1470 O O . ARG A 1 187 ? 0.205 21.688 17.656 1 59.59 187 ARG A O 1
ATOM 1477 N N . GLY A 1 188 ? 2.213 21.562 18.547 1 60.59 188 GLY A N 1
ATOM 1478 C CA . GLY A 1 188 ? 2.359 23 18.766 1 60.59 188 GLY A CA 1
ATOM 1479 C C . GLY A 1 188 ? 3.225 23.672 17.719 1 60.59 188 GLY A C 1
ATOM 1480 O O . GLY A 1 188 ? 3.709 23.016 16.797 1 60.59 188 GLY A O 1
ATOM 1481 N N . PRO A 1 189 ? 3.121 24.906 17.625 1 61.78 189 PRO A N 1
ATOM 1482 C CA . PRO A 1 189 ? 3.934 25.688 16.688 1 61.78 189 PRO A CA 1
ATOM 1483 C C . PRO A 1 189 ? 5.375 25.203 16.609 1 61.78 189 PRO A C 1
ATOM 1485 O O . PRO A 1 189 ? 5.965 25.188 15.523 1 61.78 189 PRO A O 1
ATOM 1488 N N . VAL A 1 190 ? 5.816 24.734 17.656 1 65.62 190 VAL A N 1
ATOM 1489 C CA . VAL A 1 190 ? 7.211 24.297 17.703 1 65.62 190 VAL A CA 1
ATOM 1490 C C . VAL A 1 190 ? 7.398 23.047 16.859 1 65.62 190 VAL A C 1
ATOM 1492 O O . VAL A 1 190 ? 8.383 22.906 16.141 1 65.62 190 VAL A O 1
ATOM 1495 N N . ASP A 1 191 ? 6.469 22.25 16.812 1 80.56 191 ASP A N 1
ATOM 1496 C CA . ASP A 1 191 ? 6.578 21 16.078 1 80.56 191 ASP A CA 1
ATOM 1497 C C . ASP A 1 191 ? 6.508 21.219 14.57 1 80.56 191 ASP A C 1
ATOM 1499 O O . ASP A 1 191 ? 7.219 20.562 13.805 1 80.56 191 ASP A O 1
ATOM 1503 N N . THR A 1 192 ? 5.746 22.281 14.289 1 85.5 192 THR A N 1
ATOM 1504 C CA . THR A 1 192 ? 5.605 22.578 12.867 1 85.5 192 THR A CA 1
ATOM 1505 C C . THR A 1 192 ? 6.91 23.109 12.289 1 85.5 192 THR A C 1
ATOM 1507 O O . THR A 1 192 ? 7.305 22.75 11.18 1 85.5 192 THR A O 1
ATOM 1510 N N . GLU A 1 193 ? 7.633 23.891 13.07 1 89 193 GLU A N 1
ATOM 1511 C CA . GLU A 1 193 ? 8.898 24.453 12.625 1 89 193 GLU A CA 1
ATOM 1512 C C . GLU A 1 193 ? 9.977 23.375 12.5 1 89 193 GLU A C 1
ATOM 1514 O O . GLU A 1 193 ? 10.789 23.422 11.578 1 89 193 GLU A O 1
ATOM 1519 N N . LEU A 1 194 ? 9.906 22.516 13.406 1 92.06 194 LEU A N 1
ATOM 1520 C CA . LEU A 1 194 ? 10.883 21.422 13.367 1 92.06 194 LEU A CA 1
ATOM 1521 C C . LEU A 1 194 ? 10.703 20.578 12.109 1 92.06 194 LEU A C 1
ATOM 1523 O O . LEU A 1 194 ? 11.68 20.234 11.438 1 92.06 194 LEU A O 1
ATOM 1527 N N . ALA A 1 195 ? 9.516 20.281 11.797 1 92.94 195 ALA A N 1
ATOM 1528 C CA . ALA A 1 195 ? 9.242 19.453 10.625 1 92.94 195 ALA A CA 1
ATOM 1529 C C . ALA A 1 195 ? 9.633 20.172 9.336 1 92.94 195 ALA A C 1
ATOM 1531 O O . ALA A 1 195 ? 10.18 19.562 8.414 1 92.94 195 ALA A O 1
ATOM 1532 N N . VAL A 1 196 ? 9.367 21.453 9.281 1 96.38 196 VAL A N 1
ATOM 1533 C CA . VAL A 1 196 ? 9.727 22.25 8.109 1 96.38 196 VAL A CA 1
ATOM 1534 C C . VAL A 1 196 ? 11.242 22.266 7.934 1 96.38 196 VAL A C 1
ATOM 1536 O O . VAL A 1 196 ? 11.75 22.125 6.82 1 96.38 196 VAL A O 1
ATOM 1539 N N . ALA A 1 197 ? 11.914 22.453 9.016 1 97.56 197 ALA A N 1
ATOM 1540 C CA . ALA A 1 197 ? 13.375 22.469 8.977 1 97.56 197 ALA A CA 1
ATOM 1541 C C . ALA A 1 197 ? 13.914 21.109 8.531 1 97.56 197 ALA A C 1
ATOM 1543 O O . ALA A 1 197 ? 14.891 21.031 7.785 1 97.56 197 ALA A O 1
ATOM 1544 N N . GLU A 1 198 ? 13.312 20.109 9.008 1 97.88 198 GLU A N 1
ATOM 1545 C CA . GLU A 1 198 ? 13.711 18.75 8.633 1 97.88 198 GLU A CA 1
ATOM 1546 C C . GLU A 1 198 ? 13.484 18.516 7.141 1 97.88 198 GLU A C 1
ATOM 1548 O O . GLU A 1 198 ? 14.336 17.922 6.465 1 97.88 198 GLU A O 1
ATOM 1553 N N . HIS A 1 199 ? 12.344 18.906 6.617 1 98.38 199 HIS A N 1
ATOM 1554 C CA . HIS A 1 199 ? 12.102 18.828 5.18 1 98.38 199 HIS A CA 1
ATOM 1555 C C . HIS A 1 199 ? 13.125 19.656 4.406 1 98.38 199 HIS A C 1
ATOM 1557 O O . HIS A 1 199 ? 13.562 19.25 3.324 1 98.38 199 HIS A O 1
ATOM 1563 N N . GLY A 1 200 ? 13.484 20.781 4.977 1 98.69 200 GLY A N 1
ATOM 1564 C CA . GLY A 1 200 ? 14.539 21.594 4.371 1 98.69 200 GLY A CA 1
ATOM 1565 C C . GLY A 1 200 ? 15.852 20.844 4.242 1 98.69 200 GLY A C 1
ATOM 1566 O O . GLY A 1 200 ? 16.547 20.984 3.236 1 98.69 200 GLY A O 1
ATOM 1567 N N . ARG A 1 201 ? 16.188 20.078 5.234 1 98.81 201 ARG A N 1
ATOM 1568 C CA . ARG A 1 201 ? 17.406 19.281 5.195 1 98.81 201 ARG A CA 1
ATOM 1569 C C . ARG A 1 201 ? 17.312 18.203 4.133 1 98.81 201 ARG A C 1
ATOM 1571 O O . ARG A 1 201 ? 18.312 17.875 3.471 1 98.81 201 ARG A O 1
ATOM 1578 N N . VAL A 1 202 ? 16.156 17.609 3.967 1 98.88 202 VAL A N 1
ATOM 1579 C CA . VAL A 1 202 ? 15.953 16.625 2.91 1 98.88 202 VAL A CA 1
ATOM 1580 C C . VAL A 1 202 ? 16.141 17.281 1.546 1 98.88 202 VAL A C 1
ATOM 1582 O O . VAL A 1 202 ? 16.828 16.75 0.68 1 98.88 202 VAL A O 1
ATOM 1585 N N . LEU A 1 203 ? 15.484 18.453 1.394 1 98.81 203 LEU A N 1
ATOM 1586 C CA . LEU A 1 203 ? 15.609 19.203 0.144 1 98.81 203 LEU A CA 1
ATOM 1587 C C . LEU A 1 203 ? 17.062 19.516 -0.16 1 98.81 203 LEU A C 1
ATOM 1589 O O . LEU A 1 203 ? 17.531 19.312 -1.285 1 98.81 203 LEU A O 1
ATOM 1593 N N . ALA A 1 204 ? 17.797 19.984 0.828 1 98.75 204 ALA A N 1
ATOM 1594 C CA . ALA A 1 204 ? 19.203 20.312 0.668 1 98.75 204 ALA A CA 1
ATOM 1595 C C . ALA A 1 204 ? 20.016 19.078 0.264 1 98.75 204 ALA A C 1
ATOM 1597 O O . ALA A 1 204 ? 20.906 19.156 -0.573 1 98.75 204 ALA A O 1
ATOM 1598 N N . ALA A 1 205 ? 19.672 17.953 0.878 1 98.75 205 ALA A N 1
ATOM 1599 C CA . ALA A 1 205 ? 20.359 16.703 0.56 1 98.75 205 ALA A CA 1
ATOM 1600 C C . ALA A 1 205 ? 20.094 16.281 -0.881 1 98.75 205 ALA A C 1
ATOM 1602 O O . ALA A 1 205 ? 21 15.852 -1.589 1 98.75 205 ALA A O 1
ATOM 1603 N N . VAL A 1 206 ? 18.859 16.422 -1.306 1 98.69 206 VAL A N 1
ATOM 1604 C CA . VAL A 1 206 ? 18.5 16.109 -2.684 1 98.69 206 VAL A CA 1
ATOM 1605 C C . VAL A 1 206 ? 19.25 17.016 -3.643 1 98.69 206 VAL A C 1
ATOM 1607 O O . VAL A 1 206 ? 19.703 16.578 -4.703 1 98.69 206 VAL A O 1
ATOM 1610 N N . GLU A 1 207 ? 19.438 18.25 -3.295 1 97.94 207 GLU A N 1
ATOM 1611 C CA . GLU A 1 207 ? 20.109 19.25 -4.121 1 97.94 207 GLU A CA 1
ATOM 1612 C C . GLU A 1 207 ? 21.562 18.875 -4.352 1 97.94 207 GLU A C 1
ATOM 1614 O O . GLU A 1 207 ? 22.141 19.219 -5.387 1 97.94 207 GLU A O 1
ATOM 1619 N N . THR A 1 208 ? 22.156 18.172 -3.418 1 97.75 208 THR A N 1
ATOM 1620 C CA . THR A 1 208 ? 23.547 17.766 -3.564 1 97.75 208 THR A CA 1
ATOM 1621 C C . THR A 1 208 ? 23.703 16.734 -4.676 1 97.75 208 THR A C 1
ATOM 1623 O O . THR A 1 208 ? 24.797 16.5 -5.176 1 97.75 208 THR A O 1
ATOM 1626 N N . GLY A 1 209 ? 22.609 16 -4.914 1 97.62 209 GLY A N 1
ATOM 1627 C CA . GLY A 1 209 ? 22.641 14.938 -5.91 1 97.62 209 GLY A CA 1
ATOM 1628 C C . GLY A 1 209 ? 23.156 13.617 -5.367 1 97.62 209 GLY A C 1
ATOM 1629 O O . GLY A 1 209 ? 23.312 12.656 -6.117 1 97.62 209 GLY A O 1
ATOM 1630 N N . ASP A 1 210 ? 23.391 13.555 -4.164 1 98.38 210 ASP A N 1
ATOM 1631 C CA . ASP A 1 210 ? 23.844 12.328 -3.516 1 98.38 210 ASP A CA 1
ATOM 1632 C C . ASP A 1 210 ? 22.656 11.508 -3.002 1 98.38 210 ASP A C 1
ATOM 1634 O O . ASP A 1 210 ? 22.047 11.859 -1.984 1 98.38 210 ASP A O 1
ATOM 1638 N N . PRO A 1 211 ? 22.406 10.398 -3.58 1 98.62 211 PRO A N 1
ATOM 1639 C CA . PRO A 1 211 ? 21.234 9.609 -3.193 1 98.62 211 PRO A CA 1
ATOM 1640 C C . PRO A 1 211 ? 21.281 9.172 -1.733 1 98.62 211 PRO A C 1
ATOM 1642 O O . PRO A 1 211 ? 20.25 9.188 -1.05 1 98.62 211 PRO A O 1
ATOM 1645 N N . GLN A 1 212 ? 22.438 8.781 -1.307 1 98.69 212 GLN A N 1
ATOM 1646 C CA . GLN A 1 212 ? 22.531 8.32 0.072 1 98.69 212 GLN A CA 1
ATOM 1647 C C . GLN A 1 212 ? 22.281 9.453 1.058 1 98.69 212 GLN A C 1
ATOM 1649 O O . GLN A 1 212 ? 21.672 9.258 2.104 1 98.69 212 GLN A O 1
ATOM 1654 N N . ALA A 1 213 ? 22.75 10.633 0.74 1 98.81 213 ALA A N 1
ATOM 1655 C CA . ALA A 1 213 ? 22.5 11.797 1.591 1 98.81 213 ALA A CA 1
ATOM 1656 C C . ALA A 1 213 ? 21 12.078 1.698 1 98.81 213 ALA A C 1
ATOM 1658 O O . ALA A 1 213 ? 20.516 12.414 2.775 1 98.81 213 ALA A O 1
ATOM 1659 N N . ALA A 1 214 ? 20.328 11.969 0.58 1 98.81 214 ALA A N 1
ATOM 1660 C CA . ALA A 1 214 ? 18.875 12.188 0.57 1 98.81 214 ALA A CA 1
ATOM 1661 C C . ALA A 1 214 ? 18.156 11.156 1.434 1 98.81 214 ALA A C 1
ATOM 1663 O O . ALA A 1 214 ? 17.281 11.508 2.229 1 98.81 214 ALA A O 1
ATOM 1664 N N . ALA A 1 215 ? 18.562 9.906 1.307 1 98.81 215 ALA A N 1
ATOM 1665 C CA . ALA A 1 215 ? 17.984 8.836 2.111 1 98.81 215 ALA A CA 1
ATOM 1666 C C . ALA A 1 215 ? 18.25 9.062 3.598 1 98.81 215 ALA A C 1
ATOM 1668 O O . ALA A 1 215 ? 17.344 8.906 4.422 1 98.81 215 ALA A O 1
ATOM 1669 N N . ASP A 1 216 ? 19.453 9.461 3.912 1 98.81 216 ASP A N 1
ATOM 1670 C CA . ASP A 1 216 ? 19.828 9.688 5.305 1 98.81 216 ASP A CA 1
ATOM 1671 C C . ASP A 1 216 ? 19.047 10.852 5.902 1 98.81 216 ASP A C 1
ATOM 1673 O O . ASP A 1 216 ? 18.625 10.797 7.062 1 98.81 216 ASP A O 1
ATOM 1677 N N . ALA A 1 217 ? 18.906 11.898 5.141 1 98.88 217 ALA A N 1
ATOM 1678 C CA . ALA A 1 217 ? 18.141 13.047 5.609 1 98.88 217 ALA A CA 1
ATOM 1679 C C . ALA A 1 217 ? 16.688 12.672 5.852 1 98.88 217 ALA A C 1
ATOM 1681 O O . ALA A 1 217 ? 16.094 13.086 6.848 1 98.88 217 ALA A O 1
ATOM 1682 N N . MET A 1 218 ? 16.094 11.883 4.957 1 98.75 218 MET A N 1
ATOM 1683 C CA . MET A 1 218 ? 14.727 11.414 5.141 1 98.75 218 MET A CA 1
ATOM 1684 C C . MET A 1 218 ? 14.617 10.516 6.367 1 98.75 218 MET A C 1
ATOM 1686 O O . MET A 1 218 ? 13.656 10.617 7.129 1 98.75 218 MET A O 1
ATOM 1690 N N . ARG A 1 219 ? 15.609 9.695 6.555 1 98.69 219 ARG A N 1
ATOM 1691 C CA . ARG A 1 219 ? 15.648 8.844 7.734 1 98.69 219 ARG A CA 1
ATOM 1692 C C . ARG A 1 219 ? 15.656 9.672 9.016 1 98.69 219 ARG A C 1
ATOM 1694 O O . ARG A 1 219 ? 14.867 9.414 9.93 1 98.69 219 ARG A O 1
ATOM 1701 N N . ALA A 1 220 ? 16.516 10.633 9.055 1 98.56 220 ALA A N 1
ATOM 1702 C CA . ALA A 1 220 ? 16.594 11.5 10.227 1 98.56 220 ALA A CA 1
ATOM 1703 C C . ALA A 1 220 ? 15.266 12.195 10.492 1 98.56 220 ALA A C 1
ATOM 1705 O O . ALA A 1 220 ? 14.836 12.297 11.648 1 98.56 220 ALA A O 1
ATOM 1706 N N . HIS A 1 221 ? 14.586 12.625 9.43 1 97.38 221 HIS A N 1
ATOM 1707 C CA . HIS A 1 221 ? 13.289 13.297 9.547 1 97.38 221 HIS A CA 1
ATOM 1708 C C . HIS A 1 221 ? 12.242 12.359 10.141 1 97.38 221 HIS A C 1
ATOM 1710 O O . HIS A 1 221 ? 11.57 12.719 11.117 1 97.38 221 HIS A O 1
ATOM 1716 N N . ILE A 1 222 ? 12.117 11.141 9.648 1 96 222 ILE A N 1
ATOM 1717 C CA . ILE A 1 222 ? 11.078 10.211 10.078 1 96 222 ILE A CA 1
ATOM 1718 C C . ILE A 1 222 ? 11.359 9.734 11.5 1 96 222 ILE A C 1
ATOM 1720 O O . ILE A 1 222 ? 10.438 9.586 12.305 1 96 222 ILE A O 1
ATOM 1724 N N . GLU A 1 223 ? 12.617 9.555 11.812 1 95.94 223 GLU A N 1
ATOM 1725 C CA . GLU A 1 223 ? 12.984 9.148 13.164 1 95.94 223 GLU A CA 1
ATOM 1726 C C . GLU A 1 223 ? 12.664 10.25 14.172 1 95.94 223 GLU A C 1
ATOM 1728 O O . GLU A 1 223 ? 12.211 9.977 15.281 1 95.94 223 GLU A O 1
ATOM 1733 N N . ALA A 1 224 ? 12.938 11.484 13.797 1 93.12 224 ALA A N 1
ATOM 1734 C CA . ALA A 1 224 ? 12.602 12.609 14.672 1 93.12 224 ALA A CA 1
ATOM 1735 C C . ALA A 1 224 ? 11.094 12.68 14.922 1 93.12 224 ALA A C 1
ATOM 1737 O O . ALA A 1 224 ? 10.656 12.938 16.047 1 93.12 224 ALA A O 1
ATOM 1738 N N . VAL A 1 225 ? 10.305 12.492 13.852 1 88.81 225 VAL A N 1
ATOM 1739 C CA . VAL A 1 225 ? 8.852 12.492 13.977 1 88.81 225 VAL A CA 1
ATOM 1740 C C . VAL A 1 225 ? 8.414 11.359 14.906 1 88.81 225 VAL A C 1
ATOM 1742 O O . VAL A 1 225 ? 7.516 11.539 15.734 1 88.81 225 VAL A O 1
ATOM 1745 N N . ARG A 1 226 ? 9.031 10.211 14.734 1 88.56 226 ARG A N 1
ATOM 1746 C CA . ARG A 1 226 ? 8.734 9.07 15.586 1 88.56 226 ARG A CA 1
ATOM 1747 C C . ARG A 1 226 ? 8.945 9.414 17.062 1 88.56 226 ARG A C 1
ATOM 1749 O O . ARG A 1 226 ? 8.102 9.109 17.906 1 88.56 226 ARG A O 1
ATOM 1756 N N . GLU A 1 227 ? 9.984 10.016 17.359 1 87.62 227 GLU A N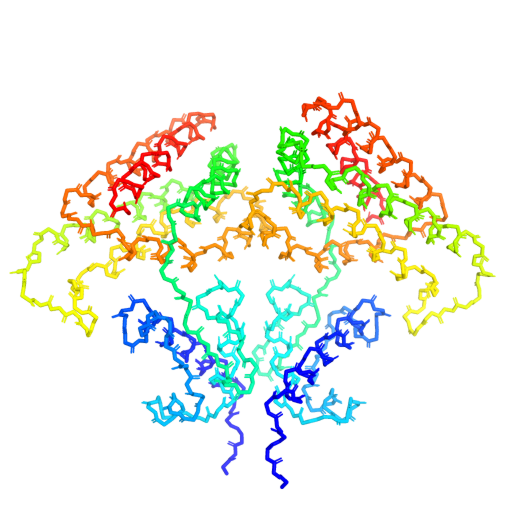 1
ATOM 1757 C CA . GLU A 1 227 ? 10.336 10.367 18.734 1 87.62 227 GLU A CA 1
ATOM 1758 C C . GLU A 1 227 ? 9.336 11.359 19.312 1 87.62 227 GLU A C 1
ATOM 1760 O O . GLU A 1 227 ? 8.922 11.219 20.469 1 87.62 227 GLU A O 1
ATOM 1765 N N . ARG A 1 228 ? 8.953 12.297 18.547 1 83.12 228 ARG A N 1
ATOM 1766 C CA . ARG A 1 228 ? 8.008 13.297 19.031 1 83.12 228 ARG A CA 1
ATOM 1767 C C . ARG A 1 228 ? 6.621 12.703 19.219 1 83.12 228 ARG A C 1
ATOM 1769 O O . ARG A 1 228 ? 5.867 13.125 20.094 1 83.12 228 ARG A O 1
ATOM 1776 N N . SER A 1 229 ? 6.219 11.773 18.375 1 78 229 SER A N 1
ATOM 1777 C CA . SER A 1 229 ? 4.883 11.18 18.406 1 78 229 SER A CA 1
ATOM 1778 C C . SER A 1 229 ? 4.734 10.227 19.594 1 78 229 SER A C 1
ATOM 1780 O O . SER A 1 229 ? 3.643 10.086 20.141 1 78 229 SER A O 1
ATOM 1782 N N . ILE A 1 230 ? 5.809 9.547 19.938 1 72.75 230 ILE A N 1
ATOM 1783 C CA . ILE A 1 230 ? 5.773 8.586 21.047 1 72.75 230 ILE A CA 1
ATOM 1784 C C . ILE A 1 230 ? 5.844 9.32 22.375 1 72.75 230 ILE A C 1
ATOM 1786 O O . ILE A 1 230 ? 5.238 8.898 23.359 1 72.75 230 ILE A O 1
ATOM 1790 N N . ALA A 1 231 ? 6.438 10.398 22.391 1 66.31 231 ALA A N 1
ATOM 1791 C CA . ALA A 1 231 ? 6.523 11.188 23.609 1 66.31 231 ALA A CA 1
ATOM 1792 C C . ALA A 1 231 ? 5.156 11.742 24 1 66.31 231 ALA A C 1
ATOM 1794 O O . ALA A 1 231 ? 4.859 11.898 25.188 1 66.31 231 ALA A O 1
ATOM 1795 N N . ASP A 1 232 ? 4.301 11.969 23.062 1 59.28 232 ASP A N 1
ATOM 1796 C CA . ASP A 1 232 ? 3.004 12.586 23.312 1 59.28 232 ASP A CA 1
ATOM 1797 C C . ASP A 1 232 ? 1.946 11.531 23.625 1 59.28 232 ASP A C 1
ATOM 1799 O O . ASP A 1 232 ? 0.853 11.859 24.094 1 59.28 232 ASP A O 1
ATOM 1803 N N . ALA A 1 233 ? 2.275 10.32 23.219 1 56.16 233 ALA A N 1
ATOM 1804 C CA . ALA A 1 233 ? 1.309 9.266 23.5 1 56.16 233 ALA A CA 1
ATOM 1805 C C . ALA A 1 233 ? 1.397 8.805 24.953 1 56.16 233 ALA A C 1
ATOM 1807 O O . ALA A 1 233 ? 2.471 8.859 25.562 1 56.16 233 ALA A O 1
ATOM 1808 N N . MET B 1 1 ? -37.844 -5.188 -1.868 1 35.31 1 MET B N 1
ATOM 1809 C CA . MET B 1 1 ? -37.094 -6.246 -1.183 1 35.31 1 MET B CA 1
ATOM 1810 C C . MET B 1 1 ? -36.281 -5.676 -0.035 1 35.31 1 MET B C 1
ATOM 1812 O O . MET B 1 1 ? -35.75 -4.562 -0.131 1 35.31 1 MET B O 1
ATOM 1816 N N . SER B 1 2 ? -36.438 -6.113 1.067 1 40.81 2 SER B N 1
ATOM 1817 C CA . SER B 1 2 ? -35.812 -5.664 2.307 1 40.81 2 SER B CA 1
ATOM 1818 C C . SER B 1 2 ? -34.281 -5.672 2.191 1 40.81 2 SER B C 1
ATOM 1820 O O . SER B 1 2 ? -33.719 -6.59 1.612 1 40.81 2 SER B O 1
ATOM 1822 N N . PRO B 1 3 ? -33.719 -4.52 2.4 1 47.41 3 PRO B N 1
ATOM 1823 C CA . PRO B 1 3 ? -32.25 -4.488 2.342 1 47.41 3 PRO B CA 1
ATOM 1824 C C . PRO B 1 3 ? -31.609 -5.637 3.117 1 47.41 3 PRO B C 1
ATOM 1826 O O . PRO B 1 3 ? -32.125 -6.039 4.168 1 47.41 3 PRO B O 1
ATOM 1829 N N . PRO B 1 4 ? -31.016 -6.539 2.434 1 50.84 4 PRO B N 1
ATOM 1830 C CA . PRO B 1 4 ? -30.453 -7.695 3.133 1 50.84 4 PRO B CA 1
ATOM 1831 C C . PRO B 1 4 ? -29.734 -7.309 4.426 1 50.84 4 PRO B C 1
ATOM 1833 O O . PRO B 1 4 ? -29.328 -6.156 4.59 1 50.84 4 PRO B O 1
ATOM 1836 N N . ILE B 1 5 ? -29.781 -8.18 5.398 1 51.38 5 ILE B N 1
ATOM 1837 C CA . ILE B 1 5 ? -29.125 -8.109 6.699 1 51.38 5 ILE B CA 1
ATOM 1838 C C . ILE B 1 5 ? -27.641 -7.797 6.52 1 51.38 5 ILE B C 1
ATOM 1840 O O . ILE B 1 5 ? -27.016 -8.25 5.555 1 51.38 5 ILE B O 1
ATOM 1844 N N . PRO B 1 6 ? -27.125 -6.906 7.203 1 51.5 6 PRO B N 1
ATOM 1845 C CA . PRO B 1 6 ? -25.766 -6.375 7.098 1 51.5 6 PRO B CA 1
ATOM 1846 C C . PRO B 1 6 ? -24.719 -7.465 6.91 1 51.5 6 PRO B C 1
ATOM 1848 O O . PRO B 1 6 ? -23.797 -7.316 6.102 1 51.5 6 PRO B O 1
ATOM 1851 N N . ARG B 1 7 ? -24.766 -8.602 7.672 1 52.44 7 ARG B N 1
ATOM 1852 C CA . ARG B 1 7 ? -23.828 -9.703 7.516 1 52.44 7 ARG B CA 1
ATOM 1853 C C . ARG B 1 7 ? -23.875 -10.281 6.109 1 52.44 7 ARG B C 1
ATOM 1855 O O . ARG B 1 7 ? -22.859 -10.656 5.539 1 52.44 7 ARG B O 1
ATOM 1862 N N . LEU B 1 8 ? -25.031 -10.242 5.695 1 52.59 8 LEU B N 1
ATOM 1863 C CA . LEU B 1 8 ? -25.234 -10.797 4.359 1 52.59 8 LEU B CA 1
ATOM 1864 C C . LEU B 1 8 ? -24.656 -9.867 3.295 1 52.59 8 LEU B C 1
ATOM 1866 O O . LEU B 1 8 ? -24.078 -10.328 2.307 1 52.59 8 LEU B O 1
ATOM 1870 N N . ARG B 1 9 ? -24.656 -8.602 3.643 1 59.38 9 ARG B N 1
ATOM 1871 C CA . ARG B 1 9 ? -24.156 -7.633 2.676 1 59.38 9 ARG B CA 1
ATOM 1872 C C . ARG B 1 9 ? -22.625 -7.688 2.586 1 59.38 9 ARG B C 1
ATOM 1874 O O . ARG B 1 9 ? -22.062 -7.605 1.494 1 59.38 9 ARG B O 1
ATOM 1881 N N . ARG B 1 10 ? -22.016 -7.879 3.871 1 61.09 10 ARG B N 1
ATOM 1882 C CA . ARG B 1 10 ? -20.562 -8.023 3.895 1 61.09 10 ARG B CA 1
ATOM 1883 C C . ARG B 1 10 ? -20.125 -9.281 3.156 1 61.09 10 ARG B C 1
ATOM 1885 O O . ARG B 1 10 ? -19.172 -9.25 2.375 1 61.09 10 ARG B O 1
ATOM 1892 N N . ALA B 1 11 ? -20.844 -10.188 3.49 1 66.38 11 ALA B N 1
ATOM 1893 C CA . ALA B 1 11 ? -20.547 -11.469 2.855 1 66.38 11 ALA B CA 1
ATOM 1894 C C . ALA B 1 11 ? -20.75 -11.391 1.345 1 66.38 11 ALA B C 1
ATOM 1896 O O . ALA B 1 11 ? -19.953 -11.938 0.58 1 66.38 11 ALA B O 1
ATOM 1897 N N . MET B 1 12 ? -21.703 -10.594 1.028 1 73.94 12 MET B N 1
ATOM 1898 C CA . MET B 1 12 ? -22 -10.492 -0.396 1 73.94 12 MET B CA 1
ATOM 1899 C C . MET B 1 12 ? -20.938 -9.68 -1.12 1 73.94 12 MET B C 1
ATOM 1901 O O . MET B 1 12 ? -20.5 -10.047 -2.211 1 73.94 12 MET B O 1
ATOM 1905 N N . ARG B 1 13 ? -20.484 -8.617 -0.471 1 76.38 13 ARG B N 1
ATOM 1906 C CA . ARG B 1 13 ? -19.438 -7.797 -1.066 1 76.38 13 ARG B CA 1
ATOM 1907 C C . ARG B 1 13 ? -18.156 -8.602 -1.248 1 76.38 13 ARG B C 1
ATOM 1909 O O . ARG B 1 13 ? -17.531 -8.555 -2.309 1 76.38 13 ARG B O 1
ATOM 1916 N N . ASP B 1 14 ? -17.844 -9.281 -0.201 1 78.19 14 ASP B N 1
ATOM 1917 C CA . ASP B 1 14 ? -16.625 -10.086 -0.251 1 78.19 14 ASP B CA 1
ATOM 1918 C C . ASP B 1 14 ? -16.734 -11.18 -1.316 1 78.19 14 ASP B C 1
ATOM 1920 O O . ASP B 1 14 ? -15.766 -11.43 -2.045 1 78.19 14 ASP B O 1
ATOM 1924 N N . GLU B 1 15 ? -17.906 -11.703 -1.385 1 80.94 15 GLU B N 1
ATOM 1925 C CA . GLU B 1 15 ? -18.125 -12.734 -2.391 1 80.94 15 GLU B CA 1
ATOM 1926 C C . GLU B 1 15 ? -18.047 -12.156 -3.801 1 80.94 15 GLU B C 1
ATOM 1928 O O . GLU B 1 15 ? -17.453 -12.766 -4.695 1 80.94 15 GLU B O 1
ATOM 1933 N N . VAL B 1 16 ? -18.656 -11.039 -3.986 1 87 16 VAL B N 1
ATOM 1934 C CA . VAL B 1 16 ? -18.641 -10.391 -5.293 1 87 16 VAL B CA 1
ATOM 1935 C C . VAL B 1 16 ? -17.203 -9.992 -5.652 1 87 16 VAL B C 1
ATOM 1937 O O . VAL B 1 16 ? -16.766 -10.188 -6.789 1 87 16 VAL B O 1
ATOM 1940 N N . ARG B 1 17 ? -16.531 -9.461 -4.66 1 85.38 17 ARG B N 1
ATOM 1941 C CA . ARG B 1 17 ? -15.141 -9.078 -4.863 1 85.38 17 ARG B CA 1
ATOM 1942 C C . ARG B 1 17 ? -14.305 -10.281 -5.293 1 85.38 17 ARG B C 1
ATOM 1944 O O . ARG B 1 17 ? -13.555 -10.211 -6.266 1 85.38 17 ARG B O 1
ATOM 1951 N N . ASP B 1 18 ? -14.477 -11.336 -4.605 1 79.12 18 ASP B N 1
ATOM 1952 C CA . ASP B 1 18 ? -13.719 -12.547 -4.91 1 79.12 18 ASP B CA 1
ATOM 1953 C C . ASP B 1 18 ? -14.062 -13.078 -6.297 1 79.12 18 ASP B C 1
ATOM 1955 O O . ASP B 1 18 ? -13.18 -13.508 -7.039 1 79.12 18 ASP B O 1
ATOM 1959 N N . ALA B 1 19 ? -15.305 -13.016 -6.621 1 82.56 19 ALA B N 1
ATOM 1960 C CA . ALA B 1 19 ? -15.742 -13.469 -7.938 1 82.56 19 ALA B CA 1
ATOM 1961 C C . ALA B 1 19 ? -15.148 -12.594 -9.047 1 82.56 19 ALA B C 1
ATOM 1963 O O . ALA B 1 19 ? -14.68 -13.109 -10.062 1 82.56 19 ALA B O 1
ATOM 1964 N N . LEU B 1 20 ? -15.141 -11.344 -8.82 1 85.88 20 LEU B N 1
ATOM 1965 C CA . LEU B 1 20 ? -14.609 -10.414 -9.812 1 85.88 20 LEU B CA 1
ATOM 1966 C C . LEU B 1 20 ? -13.102 -10.602 -9.984 1 85.88 20 LEU B C 1
ATOM 1968 O O . LEU B 1 20 ? -12.594 -10.594 -11.102 1 85.88 20 LEU B O 1
ATOM 1972 N N . LEU B 1 21 ? -12.484 -10.773 -8.859 1 80.06 21 LEU B N 1
ATOM 1973 C CA . LEU B 1 21 ? -11.047 -11.008 -8.914 1 80.06 21 LEU B CA 1
ATOM 1974 C C . LEU B 1 21 ? -10.734 -12.289 -9.68 1 80.06 21 LEU B C 1
ATOM 1976 O O . LEU B 1 21 ? -9.805 -12.312 -10.492 1 80.06 21 LEU B O 1
ATOM 1980 N N . ALA B 1 22 ? -11.586 -13.242 -9.43 1 75.12 22 ALA B N 1
ATOM 1981 C CA . ALA B 1 22 ? -11.414 -14.5 -10.156 1 75.12 22 ALA B CA 1
ATOM 1982 C C . ALA B 1 22 ? -11.609 -14.305 -11.656 1 75.12 22 ALA B C 1
ATOM 1984 O O . ALA B 1 22 ? -10.844 -14.828 -12.461 1 75.12 22 ALA B O 1
ATOM 1985 N N . MET B 1 23 ? -12.578 -13.508 -12.031 1 79.56 23 MET B N 1
ATOM 1986 C CA . MET B 1 23 ? -12.859 -13.242 -13.438 1 79.56 23 MET B CA 1
ATOM 1987 C C . MET B 1 23 ? -11.711 -12.484 -14.086 1 79.56 23 MET B C 1
ATOM 1989 O O . MET B 1 23 ? -11.375 -12.719 -15.25 1 79.56 23 MET B O 1
ATOM 1993 N N . LEU B 1 24 ? -11.133 -11.609 -13.359 1 77.69 24 LEU B N 1
ATOM 1994 C CA . LEU B 1 24 ? -10 -10.836 -13.859 1 77.69 24 LEU B CA 1
ATOM 1995 C C . LEU B 1 24 ? -8.766 -11.711 -14.031 1 77.69 24 LEU B C 1
ATOM 1997 O O . LEU B 1 24 ? -8.062 -11.609 -15.031 1 77.69 24 LEU B O 1
ATOM 2001 N N . MET B 1 25 ? -8.625 -12.625 -13.094 1 70.62 25 MET B N 1
ATOM 2002 C CA . MET B 1 25 ? -7.426 -13.461 -13.062 1 70.62 25 MET B CA 1
ATOM 2003 C C . MET B 1 25 ? -7.512 -14.586 -14.086 1 70.62 25 MET B C 1
ATOM 2005 O O . MET B 1 25 ? -6.5 -14.992 -14.656 1 70.62 25 MET B O 1
ATOM 2009 N N . ASP B 1 26 ? -8.758 -15.008 -14.258 1 69.06 26 ASP B N 1
ATOM 2010 C CA . ASP B 1 26 ? -8.883 -16.141 -15.172 1 69.06 26 ASP B CA 1
ATOM 2011 C C . ASP B 1 26 ? -9.195 -15.664 -16.594 1 69.06 26 ASP B C 1
ATOM 2013 O O . ASP B 1 26 ? -9.477 -16.484 -17.469 1 69.06 26 ASP B O 1
ATOM 2017 N N . GLY B 1 27 ? -9.195 -14.367 -16.812 1 70.19 27 GLY B N 1
ATOM 2018 C CA . GLY B 1 27 ? -9.289 -13.82 -18.156 1 70.19 27 GLY B CA 1
ATOM 2019 C C . GLY B 1 27 ? -10.711 -13.672 -18.641 1 70.19 27 GLY B C 1
ATOM 2020 O O . GLY B 1 27 ? -10.945 -13.203 -19.766 1 70.19 27 GLY B O 1
ATOM 2021 N N . ARG B 1 28 ? -11.734 -14.055 -17.859 1 76.56 28 ARG B N 1
ATOM 2022 C CA . ARG B 1 28 ? -13.117 -13.828 -18.266 1 76.56 28 ARG B CA 1
ATOM 2023 C C . ARG B 1 28 ? -13.383 -12.344 -18.5 1 76.56 28 ARG B C 1
ATOM 2025 O O . ARG B 1 28 ? -14.25 -11.977 -19.297 1 76.56 28 ARG B O 1
ATOM 2032 N N . LEU B 1 29 ? -12.664 -11.578 -17.812 1 81.81 29 LEU B N 1
ATOM 2033 C CA . LEU B 1 29 ? -12.562 -10.156 -18.094 1 81.81 29 LEU B CA 1
ATOM 2034 C C . LEU B 1 29 ? -11.203 -9.812 -18.703 1 81.81 29 LEU B C 1
ATOM 2036 O O . LEU B 1 29 ? -10.211 -9.711 -17.984 1 81.81 29 LEU B O 1
ATOM 2040 N N . ALA B 1 30 ? -11.219 -9.742 -20.031 1 77.88 30 ALA B N 1
ATOM 2041 C CA . ALA B 1 30 ? -9.969 -9.617 -20.766 1 77.88 30 ALA B CA 1
ATOM 2042 C C . ALA B 1 30 ? -9.32 -8.258 -20.531 1 77.88 30 ALA B C 1
ATOM 2044 O O . ALA B 1 30 ? -10.016 -7.258 -20.328 1 77.88 30 ALA B O 1
ATOM 2045 N N . ALA B 1 31 ? -8.016 -8.258 -20.672 1 78.75 31 ALA B N 1
ATOM 2046 C CA . ALA B 1 31 ? -7.27 -7.012 -20.547 1 78.75 31 ALA B CA 1
ATOM 2047 C C . ALA B 1 31 ? -7.754 -5.977 -21.547 1 78.75 31 ALA B C 1
ATOM 2049 O O . ALA B 1 31 ? -8.023 -6.305 -22.719 1 78.75 31 ALA B O 1
ATOM 2050 N N . GLY B 1 32 ? -7.98 -4.816 -21 1 80.5 32 GLY B N 1
ATOM 2051 C CA . GLY B 1 32 ? -8.32 -3.709 -21.875 1 80.5 32 GLY B CA 1
ATOM 2052 C C . GLY B 1 32 ? -9.805 -3.609 -22.172 1 80.5 32 GLY B C 1
ATOM 2053 O O . GLY B 1 32 ? -10.258 -2.66 -22.812 1 80.5 32 GLY B O 1
ATOM 2054 N N . THR B 1 33 ? -10.562 -4.539 -21.641 1 84.19 33 THR B N 1
ATOM 2055 C CA . THR B 1 33 ? -11.984 -4.531 -21.953 1 84.19 33 THR B CA 1
ATOM 2056 C C . THR B 1 33 ? -12.766 -3.729 -20.906 1 84.19 33 THR B C 1
ATOM 2058 O O . THR B 1 33 ? -12.281 -3.514 -19.797 1 84.19 33 THR B O 1
ATOM 2061 N N . SER B 1 34 ? -13.898 -3.316 -21.344 1 88.25 34 SER B N 1
ATOM 2062 C CA . SER B 1 34 ? -14.781 -2.572 -20.453 1 88.25 34 SER B CA 1
ATOM 2063 C C . SER B 1 34 ? -15.547 -3.512 -19.531 1 88.25 34 SER B C 1
ATOM 2065 O O . SER B 1 34 ? -15.922 -4.617 -19.922 1 88.25 34 SER B O 1
ATOM 2067 N N . VAL B 1 35 ? -15.672 -3.043 -18.312 1 87 35 VAL B N 1
ATOM 2068 C CA . VAL B 1 35 ? -16.438 -3.773 -17.297 1 87 35 VAL B CA 1
ATOM 2069 C C . VAL B 1 35 ? -17.75 -3.045 -17 1 87 35 VAL B C 1
ATOM 2071 O O . VAL B 1 35 ? -17.734 -1.944 -16.453 1 87 35 VAL B O 1
ATOM 2074 N N . SER B 1 36 ? -18.812 -3.635 -17.438 1 87.19 36 SER B N 1
ATOM 2075 C CA . SER B 1 36 ? -20.125 -3.064 -17.219 1 87.19 36 SER B CA 1
ATOM 2076 C C . SER B 1 36 ? -20.719 -3.52 -15.883 1 87.19 36 SER B C 1
ATOM 2078 O O . SER B 1 36 ? -20.859 -4.719 -15.641 1 87.19 36 SER B O 1
ATOM 2080 N N . ILE B 1 37 ? -21.031 -2.545 -15.078 1 88.44 37 ILE B N 1
ATOM 2081 C CA . ILE B 1 37 ? -21.609 -2.828 -13.773 1 88.44 37 ILE B CA 1
ATOM 2082 C C . ILE B 1 37 ? -22.938 -3.549 -13.945 1 88.44 37 ILE B C 1
ATOM 2084 O O . ILE B 1 37 ? -23.234 -4.508 -13.219 1 88.44 37 ILE B O 1
ATOM 2088 N N . ASP B 1 38 ? -23.703 -3.15 -14.938 1 89.12 38 ASP B N 1
ATOM 2089 C CA . ASP B 1 38 ? -25 -3.76 -15.219 1 89.12 38 ASP B CA 1
ATOM 2090 C C . ASP B 1 38 ? -24.844 -5.219 -15.641 1 89.12 38 ASP B C 1
ATOM 2092 O O . ASP B 1 38 ? -25.547 -6.094 -15.141 1 89.12 38 ASP B O 1
ATOM 2096 N N . ARG B 1 39 ? -23.969 -5.434 -16.484 1 88.06 39 ARG B N 1
ATOM 2097 C CA . ARG B 1 39 ? -23.734 -6.793 -16.969 1 88.06 39 ARG B CA 1
ATOM 2098 C C . ARG B 1 39 ? -23.234 -7.688 -15.836 1 88.06 39 ARG B C 1
ATOM 2100 O O . ARG B 1 39 ? -23.688 -8.82 -15.688 1 88.06 39 ARG B O 1
ATOM 2107 N N . LEU B 1 40 ? -22.297 -7.203 -15.039 1 88.31 40 LEU B N 1
ATOM 2108 C CA . LEU B 1 40 ? -21.75 -7.984 -13.938 1 88.31 40 LEU B CA 1
ATOM 2109 C C . LEU B 1 40 ? -22.812 -8.305 -12.906 1 88.31 40 LEU B C 1
ATOM 2111 O O . LEU B 1 40 ? -22.859 -9.406 -12.359 1 88.31 40 LEU B O 1
ATOM 2115 N N . SER B 1 41 ? -23.625 -7.297 -12.68 1 90.38 41 SER B N 1
ATOM 2116 C CA . SER B 1 41 ? -24.734 -7.496 -11.758 1 90.38 41 SER B CA 1
ATOM 2117 C C . SER B 1 41 ? -25.641 -8.641 -12.219 1 90.38 41 SER B C 1
ATOM 2119 O O . SER B 1 41 ? -26 -9.508 -11.422 1 90.38 41 SER B O 1
ATOM 2121 N N . ARG B 1 42 ? -25.938 -8.688 -13.43 1 89.69 42 ARG B N 1
ATOM 2122 C CA . ARG B 1 42 ? -26.797 -9.727 -14.016 1 89.69 42 ARG B CA 1
ATOM 2123 C C . ARG B 1 42 ? -26.094 -11.078 -13.969 1 89.69 42 ARG B C 1
ATOM 2125 O O . ARG B 1 42 ? -26.688 -12.07 -13.539 1 89.69 42 ARG B O 1
ATOM 2132 N N . ASP B 1 43 ? -24.922 -11.07 -14.352 1 85.75 43 ASP B N 1
ATOM 2133 C CA . ASP B 1 43 ? -24.156 -12.305 -14.445 1 85.75 43 ASP B CA 1
ATOM 2134 C C . ASP B 1 43 ? -23.984 -12.945 -13.07 1 85.75 43 ASP B C 1
ATOM 2136 O O . ASP B 1 43 ? -23.969 -14.172 -12.938 1 85.75 43 ASP B O 1
ATOM 2140 N N . LEU B 1 44 ? -23.828 -12.086 -12.07 1 88.31 44 LEU B N 1
ATOM 2141 C CA . LEU B 1 44 ? -23.531 -12.594 -10.727 1 88.31 44 LEU B CA 1
ATOM 2142 C C . LEU B 1 44 ? -24.797 -12.75 -9.914 1 88.31 44 LEU B C 1
ATOM 2144 O O . LEU B 1 44 ? -24.781 -13.289 -8.805 1 88.31 44 LEU B O 1
ATOM 2148 N N . GLY B 1 45 ? -25.859 -12.242 -10.422 1 88.94 45 GLY B N 1
ATOM 2149 C CA . GLY B 1 45 ? -27.156 -12.367 -9.75 1 88.94 45 GLY B CA 1
ATOM 2150 C C . GLY B 1 45 ? -27.266 -11.508 -8.508 1 88.94 45 GLY B C 1
ATOM 2151 O O . GLY B 1 45 ? -27.828 -11.938 -7.496 1 88.94 45 GLY B O 1
ATOM 2152 N N . VAL B 1 46 ? -26.609 -10.422 -8.484 1 87.56 46 VAL B N 1
ATOM 2153 C CA . VAL B 1 46 ? -26.625 -9.508 -7.344 1 87.56 46 VAL B CA 1
ATOM 2154 C C . VAL B 1 46 ? -27 -8.102 -7.824 1 87.56 46 VAL B C 1
ATOM 2156 O O . VAL B 1 46 ? -27.016 -7.84 -9.023 1 87.56 46 VAL B O 1
ATOM 2159 N N . SER B 1 47 ? -27.328 -7.289 -6.844 1 86.31 47 SER B N 1
ATOM 2160 C CA . SER B 1 47 ? -27.609 -5.895 -7.176 1 86.31 47 SER B CA 1
ATOM 2161 C C . SER B 1 47 ? -26.328 -5.164 -7.574 1 86.31 47 SER B C 1
ATOM 2163 O O . SER B 1 47 ? -25.219 -5.684 -7.391 1 86.31 47 SER B O 1
ATOM 2165 N N . GLN B 1 48 ? -26.438 -3.934 -8.078 1 86.62 48 GLN B N 1
ATOM 2166 C CA . GLN B 1 48 ? -25.297 -3.158 -8.562 1 86.62 48 GLN B CA 1
ATOM 2167 C C . GLN B 1 48 ? -24.438 -2.652 -7.398 1 86.62 48 GLN B C 1
ATOM 2169 O O . GLN B 1 48 ? -23.25 -2.369 -7.566 1 86.62 48 GLN B O 1
ATOM 2174 N N . THR B 1 49 ? -25 -2.574 -6.262 1 84 49 THR B N 1
ATOM 2175 C CA . THR B 1 49 ? -24.312 -1.975 -5.121 1 84 49 THR B CA 1
ATOM 2176 C C . THR B 1 49 ? -23.078 -2.789 -4.734 1 84 49 THR B C 1
ATOM 2178 O O . THR B 1 49 ? -21.969 -2.264 -4.707 1 84 49 THR B O 1
ATOM 2181 N N . PRO B 1 50 ? -23.203 -4.062 -4.496 1 86 50 PRO B N 1
ATOM 2182 C CA . PRO B 1 50 ? -22 -4.836 -4.148 1 86 50 PRO B CA 1
ATOM 2183 C C . PRO B 1 50 ? -20.984 -4.891 -5.285 1 86 50 PRO B C 1
ATOM 2185 O O . PRO B 1 50 ? -19.781 -4.977 -5.039 1 86 50 PRO B O 1
ATOM 2188 N N . VAL B 1 51 ? -21.453 -4.805 -6.512 1 87.31 51 VAL B N 1
ATOM 2189 C CA . VAL B 1 51 ? -20.547 -4.801 -7.66 1 87.31 51 VAL B CA 1
ATOM 2190 C C . VAL B 1 51 ? -19.719 -3.523 -7.66 1 87.31 51 VAL B C 1
ATOM 2192 O O . VAL B 1 51 ? -18.5 -3.572 -7.836 1 87.31 51 VAL B O 1
ATOM 2195 N N . ARG B 1 52 ? -20.344 -2.459 -7.406 1 83.88 52 ARG B N 1
ATOM 2196 C CA . ARG B 1 52 ? -19.672 -1.172 -7.348 1 83.88 52 ARG B CA 1
ATOM 2197 C C . ARG B 1 52 ? -18.641 -1.148 -6.219 1 83.88 52 ARG B C 1
ATOM 2199 O O . ARG B 1 52 ? -17.516 -0.698 -6.41 1 83.88 52 ARG B O 1
ATOM 2206 N N . GLU B 1 53 ? -19.047 -1.635 -5.109 1 84.62 53 GLU B N 1
ATOM 2207 C CA . GLU B 1 53 ? -18.156 -1.681 -3.957 1 84.62 53 GLU B CA 1
ATOM 2208 C C . GLU B 1 53 ? -16.938 -2.547 -4.246 1 84.62 53 GLU B C 1
ATOM 2210 O O . GLU B 1 53 ? -15.805 -2.16 -3.936 1 84.62 53 GLU B O 1
ATOM 2215 N N . ALA B 1 54 ? -17.188 -3.613 -4.824 1 85.25 54 ALA B N 1
ATOM 2216 C CA . ALA B 1 54 ? -16.094 -4.527 -5.164 1 85.25 54 ALA B CA 1
ATOM 2217 C C . ALA B 1 54 ? -15.141 -3.893 -6.164 1 85.25 54 ALA B C 1
ATOM 2219 O O . ALA B 1 54 ? -13.914 -4.016 -6.027 1 85.25 54 ALA B O 1
ATOM 2220 N N . LEU B 1 55 ? -15.68 -3.209 -7.113 1 85.81 55 LEU B N 1
ATOM 2221 C CA . LEU B 1 55 ? -14.852 -2.598 -8.148 1 85.81 55 LEU B CA 1
ATOM 2222 C C . LEU B 1 55 ? -14.008 -1.462 -7.574 1 85.81 55 LEU B C 1
ATOM 2224 O O . LEU B 1 55 ? -12.875 -1.25 -8 1 85.81 55 LEU B O 1
ATOM 2228 N N . VAL B 1 56 ? -14.523 -0.8 -6.621 1 81.75 56 VAL B N 1
ATOM 2229 C CA . VAL B 1 56 ? -13.773 0.243 -5.934 1 81.75 56 VAL B CA 1
ATOM 2230 C C . VAL B 1 56 ? -12.57 -0.373 -5.223 1 81.75 56 VAL B C 1
ATOM 2232 O O . VAL B 1 56 ? -11.445 0.132 -5.328 1 81.75 56 VAL B O 1
ATOM 2235 N N . GLU B 1 57 ? -12.812 -1.408 -4.555 1 79.69 57 GLU B N 1
ATOM 2236 C CA . GLU B 1 57 ? -11.734 -2.096 -3.852 1 79.69 57 GLU B CA 1
ATOM 2237 C C . GLU B 1 57 ? -10.68 -2.604 -4.828 1 79.69 57 GLU B C 1
ATOM 2239 O O . GLU B 1 57 ? -9.477 -2.479 -4.574 1 79.69 57 GLU B O 1
ATOM 2244 N N . ILE B 1 58 ? -11.164 -3.119 -5.926 1 81.75 58 ILE B N 1
ATOM 2245 C CA . ILE B 1 58 ? -10.258 -3.725 -6.902 1 81.75 58 ILE B CA 1
ATOM 2246 C C . ILE B 1 58 ? -9.492 -2.633 -7.641 1 81.75 58 ILE B C 1
ATOM 2248 O O . ILE B 1 58 ? -8.352 -2.842 -8.055 1 81.75 58 ILE B O 1
ATOM 2252 N N . GLU B 1 59 ? -10.102 -1.493 -7.801 1 81.5 59 GLU B N 1
ATOM 2253 C CA . GLU B 1 59 ? -9.422 -0.375 -8.445 1 81.5 59 GLU B CA 1
ATOM 2254 C C . GLU B 1 59 ? -8.133 -0.022 -7.723 1 81.5 59 GLU B C 1
ATOM 2256 O O . GLU B 1 59 ? -7.133 0.327 -8.359 1 81.5 59 GLU B O 1
ATOM 2261 N N . ALA B 1 60 ? -8.148 -0.19 -6.477 1 72.94 60 ALA B N 1
ATOM 2262 C CA . ALA B 1 60 ? -6.977 0.128 -5.66 1 72.94 60 ALA B CA 1
ATOM 2263 C C . ALA B 1 60 ? -5.812 -0.805 -5.984 1 72.94 60 ALA B C 1
ATOM 2265 O O . ALA B 1 60 ? -4.656 -0.484 -5.703 1 72.94 60 ALA B O 1
ATOM 2266 N N . THR B 1 61 ? -6.125 -1.899 -6.562 1 71.44 61 THR B N 1
ATOM 2267 C CA . THR B 1 61 ? -5.094 -2.871 -6.902 1 71.44 61 THR B CA 1
ATOM 2268 C C . THR B 1 61 ? -4.492 -2.564 -8.273 1 71.44 61 THR B C 1
ATOM 2270 O O . THR B 1 61 ? -3.475 -3.146 -8.656 1 71.44 61 THR B O 1
ATOM 2273 N N . GLY B 1 62 ? -5.262 -1.762 -9.094 1 75.88 62 GLY B N 1
ATOM 2274 C CA . GLY B 1 62 ? -4.797 -1.418 -10.43 1 75.88 62 GLY B CA 1
ATOM 2275 C C . GLY B 1 62 ? -5.266 -2.393 -11.492 1 75.88 62 GLY B C 1
ATOM 2276 O O . GLY B 1 62 ? -4.934 -2.24 -12.672 1 75.88 62 GLY B O 1
ATOM 2277 N N . LEU B 1 63 ? -5.984 -3.391 -11.086 1 79.88 63 LEU B N 1
ATOM 2278 C CA . LEU B 1 63 ? -6.449 -4.387 -12.047 1 79.88 63 LEU B CA 1
ATOM 2279 C C . LEU B 1 63 ? -7.535 -3.809 -12.945 1 79.88 63 LEU B C 1
ATOM 2281 O O . LEU B 1 63 ? -7.746 -4.293 -14.062 1 79.88 63 LEU B O 1
ATOM 2285 N N . VAL B 1 64 ? -8.273 -2.793 -12.391 1 85 64 VAL B N 1
ATOM 2286 C CA . VAL B 1 64 ? -9.258 -2.053 -13.164 1 85 64 VAL B CA 1
ATOM 2287 C C . VAL B 1 64 ? -9.07 -0.553 -12.945 1 85 64 VAL B C 1
ATOM 2289 O O . VAL B 1 64 ? -8.469 -0.135 -11.953 1 85 64 VAL B O 1
ATOM 2292 N N . HIS B 1 65 ? -9.398 0.155 -13.883 1 84.38 65 HIS B N 1
ATOM 2293 C CA . HIS B 1 65 ? -9.383 1.605 -13.734 1 84.38 65 HIS B CA 1
ATOM 2294 C C . HIS B 1 65 ? -10.703 2.221 -14.18 1 84.38 65 HIS B C 1
ATOM 2296 O O . HIS B 1 65 ? -11.352 1.709 -15.102 1 84.38 65 HIS B O 1
ATOM 2302 N N . ARG B 1 66 ? -10.953 3.229 -13.516 1 80.94 66 ARG B N 1
ATOM 2303 C CA . ARG B 1 66 ? -12.18 3.947 -13.852 1 80.94 66 ARG B CA 1
ATOM 2304 C C . ARG B 1 66 ? -12.008 4.746 -15.141 1 80.94 66 ARG B C 1
ATOM 2306 O O . ARG B 1 66 ? -10.961 5.359 -15.367 1 80.94 66 ARG B O 1
ATOM 2313 N N . VAL B 1 67 ? -12.938 4.59 -16.047 1 78.38 67 VAL B N 1
ATOM 2314 C CA . VAL B 1 67 ? -12.93 5.348 -17.297 1 78.38 67 VAL B CA 1
ATOM 2315 C C . VAL B 1 67 ? -14.141 6.277 -17.344 1 78.38 67 VAL B C 1
ATOM 2317 O O . VAL B 1 67 ? -15.25 5.883 -16.969 1 78.38 67 VAL B O 1
ATOM 2320 N N . ALA B 1 68 ? -13.789 7.5 -17.734 1 68.06 68 ALA B N 1
ATOM 2321 C CA . ALA B 1 68 ? -14.844 8.508 -17.812 1 68.06 68 ALA B CA 1
ATOM 2322 C C . ALA B 1 68 ? -16 8.023 -18.688 1 68.06 68 ALA B C 1
ATOM 2324 O O . ALA B 1 68 ? -15.781 7.551 -19.797 1 68.06 68 ALA B O 1
ATOM 2325 N N . HIS B 1 69 ? -17.172 7.957 -18.125 1 61.53 69 HIS B N 1
ATOM 2326 C CA . HIS B 1 69 ? -18.438 7.707 -18.812 1 61.53 69 HIS B CA 1
ATOM 2327 C C . HIS B 1 69 ? -18.562 6.242 -19.219 1 61.53 69 HIS B C 1
ATOM 2329 O O . HIS B 1 69 ? -19.516 5.863 -19.906 1 61.53 69 HIS B O 1
ATOM 2335 N N . ARG B 1 70 ? -17.562 5.488 -18.938 1 65.31 70 ARG B N 1
ATOM 2336 C CA . ARG B 1 70 ? -17.625 4.121 -19.438 1 65.31 70 ARG B CA 1
ATOM 2337 C C . ARG B 1 70 ? -17.516 3.113 -18.297 1 65.31 70 ARG B C 1
ATOM 2339 O O . ARG B 1 70 ? -17.359 1.915 -18.547 1 65.31 70 ARG B O 1
ATOM 2346 N N . GLY B 1 71 ? -17.578 3.648 -17.062 1 78.19 71 GLY B N 1
ATOM 2347 C CA . GLY B 1 71 ? -17.469 2.662 -16 1 78.19 71 GLY B CA 1
ATOM 2348 C C . GLY B 1 71 ? -16.031 2.309 -15.664 1 78.19 71 GLY B C 1
ATOM 2349 O O . GLY B 1 71 ? -15.234 3.188 -15.344 1 78.19 71 GLY B O 1
ATOM 2350 N N . TYR B 1 72 ? -15.719 0.964 -15.734 1 87.25 72 TYR B N 1
ATOM 2351 C CA . TYR B 1 72 ? -14.383 0.472 -15.43 1 87.25 72 TYR B CA 1
ATOM 2352 C C . TYR B 1 72 ? -13.781 -0.252 -16.641 1 87.25 72 TYR B C 1
ATOM 2354 O O . TYR B 1 72 ? -14.516 -0.738 -17.5 1 87.25 72 TYR B O 1
ATOM 2362 N N . GLN B 1 73 ? -12.508 -0.191 -16.75 1 89.88 73 GLN B N 1
ATOM 2363 C CA . GLN B 1 73 ? -11.75 -0.944 -17.75 1 89.88 73 GLN B CA 1
ATOM 2364 C C . GLN B 1 73 ? -10.688 -1.821 -17.094 1 89.88 73 GLN B C 1
ATOM 2366 O O . GLN B 1 73 ? -10.047 -1.406 -16.125 1 89.88 73 GLN B O 1
ATOM 2371 N N . VAL B 1 74 ? -10.609 -3.02 -17.672 1 87.25 74 VAL B N 1
ATOM 2372 C CA . VAL B 1 74 ? -9.547 -3.902 -17.188 1 87.25 74 VAL B CA 1
ATOM 2373 C C . VAL B 1 74 ? -8.188 -3.363 -17.625 1 87.25 74 VAL B C 1
ATOM 2375 O O . VAL B 1 74 ? -8.023 -2.934 -18.766 1 87.25 74 VAL B O 1
ATOM 2378 N N . ALA B 1 75 ? -7.281 -3.352 -16.719 1 83.25 75 ALA B N 1
ATOM 2379 C CA . ALA B 1 75 ? -5.945 -2.832 -17.016 1 83.25 75 ALA B CA 1
ATOM 2380 C C . ALA B 1 75 ? -5.27 -3.637 -18.109 1 83.25 75 ALA B C 1
ATOM 2382 O O . ALA B 1 75 ? -5.473 -4.848 -18.219 1 83.25 75 ALA B O 1
ATOM 2383 N N . PRO B 1 76 ? -4.488 -2.92 -18.938 1 81.44 76 PRO B N 1
ATOM 2384 C CA . PRO B 1 76 ? -3.697 -3.654 -19.922 1 81.44 76 PRO B CA 1
ATOM 2385 C C . PRO B 1 76 ? -2.666 -4.582 -19.297 1 81.44 76 PRO B C 1
ATOM 2387 O O . PRO B 1 76 ? -2.4 -4.488 -18.094 1 81.44 76 PRO B O 1
ATOM 2390 N N . PRO B 1 77 ? -2.111 -5.492 -20.156 1 77.56 77 PRO B N 1
ATOM 2391 C CA . PRO B 1 77 ? -1.059 -6.359 -19.625 1 77.56 77 PRO B CA 1
ATOM 2392 C C . PRO B 1 77 ? 0.13 -5.574 -19.062 1 77.56 77 PRO B C 1
ATOM 2394 O O . PRO B 1 77 ? 0.415 -4.469 -19.531 1 77.56 77 PRO B O 1
ATOM 2397 N N . MET B 1 78 ? 0.607 -6.148 -18.125 1 82.12 78 MET B N 1
ATOM 2398 C CA . MET B 1 78 ? 1.762 -5.52 -17.484 1 82.12 78 MET B CA 1
ATOM 2399 C C . MET B 1 78 ? 2.951 -5.473 -18.438 1 82.12 78 MET B C 1
ATOM 2401 O O . MET B 1 78 ? 3.289 -6.48 -19.062 1 82.12 78 MET B O 1
ATOM 2405 N N . THR B 1 79 ? 3.547 -4.305 -18.609 1 84.19 79 THR B N 1
ATOM 2406 C CA . THR B 1 79 ? 4.734 -4.164 -19.438 1 84.19 79 THR B CA 1
ATOM 2407 C C . THR B 1 79 ? 5.969 -4.703 -18.719 1 84.19 79 THR B C 1
ATOM 2409 O O . THR B 1 79 ? 5.938 -4.934 -17.516 1 84.19 79 THR B O 1
ATOM 2412 N N . ALA B 1 80 ? 7.066 -4.895 -19.484 1 86.44 80 ALA B N 1
ATOM 2413 C CA . ALA B 1 80 ? 8.328 -5.328 -18.891 1 86.44 80 ALA B CA 1
ATOM 2414 C C . ALA B 1 80 ? 8.828 -4.316 -17.859 1 86.44 80 ALA B C 1
ATOM 2416 O O . ALA B 1 80 ? 9.367 -4.699 -16.812 1 86.44 80 ALA B O 1
ATOM 2417 N N . GLN B 1 81 ? 8.594 -3.062 -18.172 1 90.12 81 GLN B N 1
ATOM 2418 C CA . GLN B 1 81 ? 9.008 -2.008 -17.25 1 90.12 81 GLN B CA 1
ATOM 2419 C C . GLN B 1 81 ? 8.195 -2.057 -15.969 1 90.12 81 GLN B C 1
ATOM 2421 O O . GLN B 1 81 ? 8.75 -1.911 -14.875 1 90.12 81 GLN B O 1
ATOM 2426 N N . GLN B 1 82 ? 6.961 -2.264 -16.062 1 88.31 82 GLN B N 1
ATOM 2427 C CA . GLN B 1 82 ? 6.102 -2.363 -14.883 1 88.31 82 GLN B CA 1
ATOM 2428 C C . GLN B 1 82 ? 6.449 -3.592 -14.047 1 88.31 82 GLN B C 1
ATOM 2430 O O . GLN B 1 82 ? 6.422 -3.541 -12.82 1 88.31 82 GLN B O 1
ATOM 2435 N N . ALA B 1 83 ? 6.773 -4.633 -14.75 1 89.12 83 ALA B N 1
ATOM 2436 C CA . ALA B 1 83 ? 7.18 -5.848 -14.055 1 89.12 83 ALA B CA 1
ATOM 2437 C C . ALA B 1 83 ? 8.461 -5.617 -13.258 1 89.12 83 ALA B C 1
ATOM 2439 O O . ALA B 1 83 ? 8.586 -6.082 -12.117 1 89.12 83 ALA B O 1
ATOM 2440 N N . ALA B 1 84 ? 9.352 -4.91 -13.875 1 92.44 84 ALA B N 1
ATOM 2441 C CA . ALA B 1 84 ? 10.609 -4.594 -13.203 1 92.44 84 ALA B CA 1
ATOM 2442 C C . ALA B 1 84 ? 10.375 -3.691 -12 1 92.44 84 ALA B C 1
ATOM 2444 O O . ALA B 1 84 ? 10.969 -3.896 -10.938 1 92.44 84 ALA B O 1
ATOM 2445 N N . GLU B 1 85 ? 9.516 -2.734 -12.148 1 94.62 85 GLU B N 1
ATOM 2446 C CA . GLU B 1 85 ? 9.164 -1.831 -11.055 1 94.62 85 GLU B CA 1
ATOM 2447 C C . GLU B 1 85 ? 8.508 -2.586 -9.906 1 94.62 85 GLU B C 1
ATOM 2449 O O . GLU B 1 85 ? 8.789 -2.312 -8.734 1 94.62 85 GLU B O 1
ATOM 2454 N N . LEU B 1 86 ? 7.664 -3.438 -10.258 1 93.75 86 LEU B N 1
ATOM 2455 C CA . LEU B 1 86 ? 6.992 -4.246 -9.25 1 93.75 86 LEU B CA 1
ATOM 2456 C C . LEU B 1 86 ? 7.996 -5.086 -8.469 1 93.75 86 LEU B C 1
ATOM 2458 O O . LEU B 1 86 ? 7.922 -5.16 -7.238 1 93.75 86 LEU B O 1
ATOM 2462 N N . ALA B 1 87 ? 8.922 -5.719 -9.203 1 94.62 87 ALA B N 1
ATOM 2463 C CA . ALA B 1 87 ? 9.953 -6.52 -8.547 1 94.62 87 ALA B CA 1
ATOM 2464 C C . ALA B 1 87 ? 10.781 -5.668 -7.594 1 94.62 87 ALA B C 1
ATOM 2466 O O . ALA B 1 87 ? 11.07 -6.086 -6.469 1 94.62 87 ALA B O 1
ATOM 2467 N N . ASP B 1 88 ? 11.109 -4.48 -8.008 1 96.56 88 ASP B N 1
ATOM 2468 C CA . ASP B 1 88 ? 11.883 -3.572 -7.172 1 96.56 88 ASP B CA 1
ATOM 2469 C C . ASP B 1 88 ? 11.117 -3.205 -5.902 1 96.56 88 ASP B C 1
ATOM 2471 O O . ASP B 1 88 ? 11.695 -3.174 -4.812 1 96.56 88 ASP B O 1
ATOM 2475 N N . ALA B 1 89 ? 9.875 -2.898 -6.055 1 96.88 89 ALA B N 1
ATOM 2476 C CA . ALA B 1 89 ? 9.039 -2.574 -4.902 1 96.88 89 ALA B CA 1
ATOM 2477 C C . ALA B 1 89 ? 8.945 -3.76 -3.943 1 96.88 89 ALA B C 1
ATOM 2479 O O . ALA B 1 89 ? 9.031 -3.59 -2.725 1 96.88 89 ALA B O 1
ATOM 2480 N N . ARG B 1 90 ? 8.742 -4.922 -4.477 1 96.44 90 ARG B N 1
ATOM 2481 C CA . ARG B 1 90 ? 8.68 -6.133 -3.664 1 96.44 90 ARG B CA 1
ATOM 2482 C C . ARG B 1 90 ? 9.984 -6.34 -2.896 1 96.44 90 ARG B C 1
ATOM 2484 O O . ARG B 1 90 ? 9.961 -6.707 -1.72 1 96.44 90 ARG B O 1
ATOM 2491 N N . LEU B 1 91 ? 11.117 -6.137 -3.59 1 97.75 91 LEU B N 1
ATOM 2492 C CA . LEU B 1 91 ? 12.414 -6.293 -2.943 1 97.75 91 LEU B CA 1
ATOM 2493 C C . LEU B 1 91 ? 12.523 -5.395 -1.717 1 97.75 91 LEU B C 1
ATOM 2495 O O . LEU B 1 91 ? 13.023 -5.816 -0.674 1 97.75 91 LEU B O 1
ATOM 2499 N N . VAL B 1 92 ? 12.008 -4.238 -1.821 1 97.44 92 VAL B N 1
ATOM 2500 C CA . VAL B 1 92 ? 12.102 -3.262 -0.741 1 97.44 92 VAL B CA 1
ATOM 2501 C C . VAL B 1 92 ? 11.336 -3.768 0.482 1 97.44 92 VAL B C 1
ATOM 2503 O O . VAL B 1 92 ? 11.875 -3.771 1.595 1 97.44 92 VAL B O 1
ATOM 2506 N N . VAL B 1 93 ? 10.188 -4.297 0.331 1 97.5 93 VAL B N 1
ATOM 2507 C CA . VAL B 1 93 ? 9.32 -4.551 1.474 1 97.5 93 VAL B CA 1
ATOM 2508 C C . VAL B 1 93 ? 9.438 -6.012 1.898 1 97.5 93 VAL B C 1
ATOM 2510 O O . VAL B 1 93 ? 9.406 -6.324 3.092 1 97.5 93 VAL B O 1
ATOM 2513 N N . GLU B 1 94 ? 9.562 -6.934 0.934 1 97.88 94 GLU B N 1
ATOM 2514 C CA . GLU B 1 94 ? 9.484 -8.352 1.287 1 97.88 94 GLU B CA 1
ATOM 2515 C C . GLU B 1 94 ? 10.812 -8.852 1.851 1 97.88 94 GLU B C 1
ATOM 2517 O O . GLU B 1 94 ? 10.844 -9.781 2.658 1 97.88 94 GLU B O 1
ATOM 2522 N N . THR B 1 95 ? 11.961 -8.281 1.399 1 98.56 95 THR B N 1
ATOM 2523 C CA . THR B 1 95 ? 13.227 -8.633 2.037 1 98.56 95 THR B CA 1
ATOM 2524 C C . THR B 1 95 ? 13.266 -8.125 3.475 1 98.56 95 THR B C 1
ATOM 2526 O O . THR B 1 95 ? 13.781 -8.805 4.367 1 98.56 95 THR B O 1
ATOM 2529 N N . THR B 1 96 ? 12.719 -6.91 3.686 1 98.44 96 THR B N 1
ATOM 2530 C CA . THR B 1 96 ? 12.609 -6.359 5.031 1 98.44 96 THR B CA 1
ATOM 2531 C C . THR B 1 96 ? 11.711 -7.238 5.902 1 98.44 96 THR B C 1
ATOM 2533 O O . THR B 1 96 ? 12.047 -7.523 7.055 1 98.44 96 THR B O 1
ATOM 2536 N N . ALA B 1 97 ? 10.594 -7.656 5.363 1 98.31 97 ALA B N 1
ATOM 2537 C CA . ALA B 1 97 ? 9.664 -8.516 6.098 1 98.31 97 ALA B CA 1
ATOM 2538 C C . ALA B 1 97 ? 10.336 -9.82 6.512 1 98.31 97 ALA B C 1
ATOM 2540 O O . ALA B 1 97 ? 10.156 -10.289 7.637 1 98.31 97 ALA B O 1
ATOM 2541 N N . ALA B 1 98 ? 11.086 -10.398 5.602 1 98.69 98 ALA B N 1
ATOM 2542 C CA . ALA B 1 98 ? 11.789 -11.641 5.91 1 98.69 98 ALA B CA 1
ATOM 2543 C C . ALA B 1 98 ? 12.805 -11.43 7.031 1 98.69 98 ALA B C 1
ATOM 2545 O O . ALA B 1 98 ? 12.906 -12.25 7.945 1 98.69 98 ALA B O 1
ATOM 2546 N N . HIS B 1 99 ? 13.531 -10.32 6.938 1 98.75 99 HIS B N 1
ATOM 2547 C CA . HIS B 1 99 ? 14.492 -9.961 7.973 1 98.75 99 HIS B CA 1
ATOM 2548 C C . HIS B 1 99 ? 13.812 -9.812 9.336 1 98.75 99 HIS B C 1
ATOM 2550 O O . HIS B 1 99 ? 14.234 -10.438 10.312 1 98.75 99 HIS B O 1
ATOM 2556 N N . TRP B 1 100 ? 12.742 -9.062 9.375 1 98.56 100 TRP B N 1
ATOM 2557 C CA . TRP B 1 100 ? 12.055 -8.766 10.633 1 98.56 100 TRP B CA 1
ATOM 2558 C C . TRP B 1 100 ? 11.406 -10.016 11.211 1 98.56 100 TRP B C 1
ATOM 2560 O O . TRP B 1 100 ? 11.484 -10.266 12.414 1 98.56 100 TRP B O 1
ATOM 2570 N N . ALA B 1 101 ? 10.719 -10.75 10.344 1 98.56 101 ALA B N 1
ATOM 2571 C CA . ALA B 1 101 ? 10.039 -11.961 10.805 1 98.56 101 ALA B CA 1
ATOM 2572 C C . ALA B 1 101 ? 11.023 -12.922 11.469 1 98.56 101 ALA B C 1
ATOM 2574 O O . ALA B 1 101 ? 10.719 -13.508 12.508 1 98.56 101 ALA B O 1
ATOM 2575 N N . THR B 1 102 ? 12.195 -13.07 10.844 1 98.62 102 THR B N 1
ATOM 2576 C CA . THR B 1 102 ? 13.211 -13.969 11.375 1 98.62 102 THR B CA 1
ATOM 2577 C C . THR B 1 102 ? 13.797 -13.43 12.672 1 98.62 102 THR B C 1
ATOM 2579 O O . THR B 1 102 ? 14.023 -14.188 13.617 1 98.62 102 THR B O 1
ATOM 2582 N N . ARG B 1 103 ? 14 -12.148 12.727 1 98.12 103 ARG B N 1
ATOM 2583 C CA . ARG B 1 103 ? 14.57 -11.5 13.906 1 98.12 103 ARG B CA 1
ATOM 2584 C C . ARG B 1 103 ? 13.641 -11.641 15.109 1 98.12 103 ARG B C 1
ATOM 2586 O O . ARG B 1 103 ? 14.102 -11.797 16.25 1 98.12 103 ARG B O 1
ATOM 2593 N N . LEU B 1 104 ? 12.336 -11.586 14.953 1 97.12 104 LEU B N 1
ATOM 2594 C CA . LEU B 1 104 ? 11.344 -11.562 16.016 1 97.12 104 LEU B CA 1
ATOM 2595 C C . LEU B 1 104 ? 11.203 -12.938 16.672 1 97.12 104 LEU B C 1
ATOM 2597 O O . LEU B 1 104 ? 10.719 -13.062 17.797 1 97.12 104 LEU B O 1
ATOM 2601 N N . ARG B 1 105 ? 11.547 -13.961 16 1 92.75 105 ARG B N 1
ATOM 2602 C CA . ARG B 1 105 ? 11.555 -15.328 16.516 1 92.75 105 ARG B CA 1
ATOM 2603 C C . ARG B 1 105 ? 10.188 -15.711 17.078 1 92.75 105 ARG B C 1
ATOM 2605 O O . ARG B 1 105 ? 10.094 -16.234 18.188 1 92.75 105 ARG B O 1
ATOM 2612 N N . ASP B 1 106 ? 9.094 -15.312 16.406 1 96.56 106 ASP B N 1
ATOM 2613 C CA . ASP B 1 106 ? 7.766 -15.82 16.703 1 96.56 106 ASP B CA 1
ATOM 2614 C C . ASP B 1 106 ? 7.719 -17.344 16.594 1 96.56 106 ASP B C 1
ATOM 2616 O O . ASP B 1 106 ? 8.023 -17.906 15.539 1 96.56 106 ASP B O 1
ATOM 2620 N N . PRO B 1 107 ? 7.305 -18.047 17.609 1 97.38 107 PRO B N 1
ATOM 2621 C CA . PRO B 1 107 ? 7.328 -19.516 17.594 1 97.38 107 PRO B CA 1
ATOM 2622 C C . PRO B 1 107 ? 6.406 -20.094 16.531 1 97.38 107 PRO B C 1
ATOM 2624 O O . PRO B 1 107 ? 6.594 -21.25 16.109 1 97.38 107 PRO B O 1
ATOM 2627 N N . GLU B 1 108 ? 5.465 -19.312 16.062 1 98.38 108 GLU B N 1
ATOM 2628 C CA . GLU B 1 108 ? 4.5 -19.828 15.086 1 98.38 108 GLU B CA 1
ATOM 2629 C C . GLU B 1 108 ? 4.992 -19.609 13.656 1 98.38 1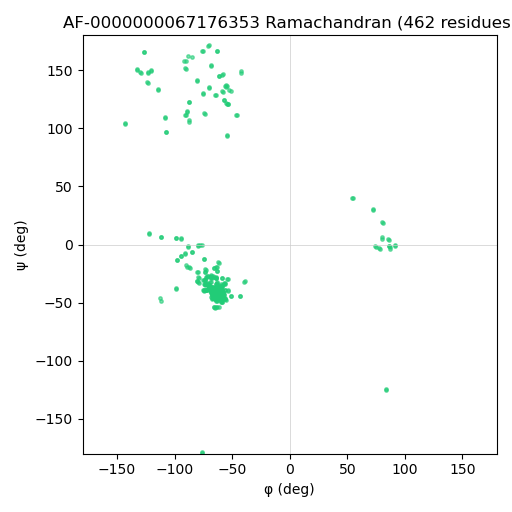08 GLU B C 1
ATOM 2631 O O . GLU B 1 108 ? 4.422 -20.156 12.711 1 98.38 108 GLU B O 1
ATOM 2636 N N . LEU B 1 109 ? 6.066 -18.875 13.477 1 98.38 109 LEU B N 1
ATOM 2637 C CA . LEU B 1 109 ? 6.547 -18.562 12.141 1 98.38 109 LEU B CA 1
ATOM 2638 C C . LEU B 1 109 ? 6.926 -19.828 11.375 1 98.38 109 LEU B C 1
ATOM 2640 O O . LEU B 1 109 ? 6.406 -20.078 10.289 1 98.38 109 LEU B O 1
ATOM 2644 N N . LEU B 1 110 ? 7.793 -20.641 11.969 1 98.31 110 LEU B N 1
ATOM 2645 C CA . LEU B 1 110 ? 8.344 -21.781 11.25 1 98.31 110 LEU B CA 1
ATOM 2646 C C . LEU B 1 110 ? 7.262 -22.812 10.953 1 98.31 110 LEU B C 1
ATOM 2648 O O . LEU B 1 110 ? 7.129 -23.266 9.812 1 98.31 110 LEU B O 1
ATOM 2652 N N . PRO B 1 111 ? 6.391 -23.172 11.945 1 98.62 111 PRO B N 1
ATOM 2653 C CA . PRO B 1 111 ? 5.301 -24.094 11.609 1 98.62 111 PRO B CA 1
ATOM 2654 C C . PRO B 1 111 ? 4.395 -23.562 10.508 1 98.62 111 PRO B C 1
ATOM 2656 O O . PRO B 1 111 ? 4.035 -24.312 9.586 1 98.62 111 PRO B O 1
ATOM 2659 N N . ASP B 1 112 ? 4.031 -22.312 10.562 1 98.62 112 ASP B N 1
ATOM 2660 C CA . ASP B 1 112 ? 3.154 -21.719 9.562 1 98.62 112 ASP B CA 1
ATOM 2661 C C . ASP B 1 112 ? 3.832 -21.672 8.195 1 98.62 112 ASP B C 1
ATOM 2663 O O . ASP B 1 112 ? 3.191 -21.922 7.168 1 98.62 112 ASP B O 1
ATOM 2667 N N . LEU B 1 113 ? 5.117 -21.375 8.203 1 98.69 113 LEU B N 1
ATOM 2668 C CA . LEU B 1 113 ? 5.852 -21.234 6.953 1 98.69 113 LEU B CA 1
ATOM 2669 C C . LEU B 1 113 ? 6.062 -22.594 6.293 1 98.69 113 LEU B C 1
ATOM 2671 O O . LEU B 1 113 ? 5.98 -22.719 5.07 1 98.69 113 LEU B O 1
ATOM 2675 N N . ARG B 1 114 ? 6.348 -23.609 7.09 1 98.69 114 ARG B N 1
ATOM 2676 C CA . ARG B 1 114 ? 6.453 -24.969 6.578 1 98.69 114 ARG B CA 1
ATOM 2677 C C . ARG B 1 114 ? 5.133 -25.422 5.961 1 98.69 114 ARG B C 1
ATOM 2679 O O . ARG B 1 114 ? 5.121 -26.047 4.895 1 98.69 114 ARG B O 1
ATOM 2686 N N . ALA B 1 115 ? 4.07 -25.109 6.66 1 98.75 115 ALA B N 1
ATOM 2687 C CA . ALA B 1 115 ? 2.752 -25.469 6.148 1 98.75 115 ALA B CA 1
ATOM 2688 C C . ALA B 1 115 ? 2.471 -24.766 4.824 1 98.75 115 ALA B C 1
ATOM 2690 O O . ALA B 1 115 ? 1.939 -25.359 3.891 1 98.75 115 ALA B O 1
ATOM 2691 N N . ALA B 1 116 ? 2.809 -23.5 4.738 1 98.44 116 ALA B N 1
ATOM 2692 C CA . ALA B 1 116 ? 2.615 -22.75 3.502 1 98.44 116 ALA B CA 1
ATOM 2693 C C . ALA B 1 116 ? 3.469 -23.312 2.373 1 98.44 116 ALA B C 1
ATOM 2695 O O . ALA B 1 116 ? 3.014 -23.422 1.23 1 98.44 116 ALA B O 1
ATOM 2696 N N . HIS B 1 117 ? 4.711 -23.703 2.684 1 98.56 117 HIS B N 1
ATOM 2697 C CA . HIS B 1 117 ? 5.605 -24.266 1.678 1 98.56 117 HIS B CA 1
ATOM 2698 C C . HIS B 1 117 ? 5.086 -25.609 1.174 1 98.56 117 HIS B C 1
ATOM 2700 O O . HIS B 1 117 ? 5.141 -25.891 -0.025 1 98.56 117 HIS B O 1
ATOM 2706 N N . ARG B 1 118 ? 4.602 -26.406 2.098 1 98.44 118 ARG B N 1
ATOM 2707 C CA . ARG B 1 118 ? 4.023 -27.688 1.716 1 98.44 118 ARG B CA 1
ATOM 2708 C C . ARG B 1 118 ? 2.834 -27.5 0.782 1 98.44 118 ARG B C 1
ATOM 2710 O O . ARG B 1 118 ? 2.697 -28.219 -0.212 1 98.44 118 ARG B O 1
ATOM 2717 N N . ALA B 1 119 ? 1.979 -26.562 1.121 1 97.94 119 ALA B N 1
ATOM 2718 C CA . ALA B 1 119 ? 0.841 -26.25 0.261 1 97.94 119 ALA B CA 1
ATOM 2719 C C . ALA B 1 119 ? 1.306 -25.797 -1.118 1 97.94 119 ALA B C 1
ATOM 2721 O O . ALA B 1 119 ? 0.687 -26.125 -2.131 1 97.94 119 ALA B O 1
ATOM 2722 N N . HIS B 1 120 ? 2.369 -25.062 -1.159 1 96.62 120 HIS B N 1
ATOM 2723 C CA . HIS B 1 120 ? 2.949 -24.594 -2.412 1 96.62 120 HIS B CA 1
ATOM 2724 C C . HIS B 1 120 ? 3.482 -25.766 -3.242 1 96.62 120 HIS B C 1
ATOM 2726 O O . HIS B 1 120 ? 3.25 -25.828 -4.453 1 96.62 120 HIS B O 1
ATOM 2732 N N . GLU B 1 121 ? 4.156 -26.672 -2.596 1 97.25 121 GLU B N 1
ATOM 2733 C CA . GLU B 1 121 ? 4.66 -27.875 -3.25 1 97.25 121 GLU B CA 1
ATOM 2734 C C . GLU B 1 121 ? 3.523 -28.703 -3.848 1 97.25 121 GLU B C 1
ATOM 2736 O O . GLU B 1 121 ? 3.617 -29.172 -4.988 1 97.25 121 GLU B O 1
ATOM 2741 N N . GLU B 1 122 ? 2.531 -28.859 -3.076 1 96.94 122 GLU B N 1
ATOM 2742 C CA . GLU B 1 122 ? 1.38 -29.641 -3.525 1 96.94 122 GLU B CA 1
ATOM 2743 C C . GLU B 1 122 ? 0.71 -28.984 -4.73 1 96.94 122 GLU B C 1
ATOM 2745 O O . GLU B 1 122 ? 0.333 -29.672 -5.684 1 96.94 122 GLU B O 1
ATOM 2750 N N . ALA B 1 123 ? 0.575 -27.672 -4.684 1 92.94 123 ALA B N 1
ATOM 2751 C CA . ALA B 1 123 ? -0.042 -26.953 -5.793 1 92.94 123 ALA B CA 1
ATOM 2752 C C . ALA B 1 123 ? 0.818 -27.047 -7.051 1 92.94 123 ALA B C 1
ATOM 2754 O O . ALA B 1 123 ? 0.295 -27.141 -8.164 1 92.94 123 ALA B O 1
ATOM 2755 N N . ALA B 1 124 ? 2.133 -27 -6.875 1 92.38 124 ALA B N 1
ATOM 2756 C CA . ALA B 1 124 ? 3.043 -27.141 -8.008 1 92.38 124 ALA B CA 1
ATOM 2757 C C . ALA B 1 124 ? 2.92 -28.516 -8.648 1 92.38 124 ALA B C 1
ATOM 2759 O O . ALA B 1 124 ? 2.971 -28.641 -9.867 1 92.38 124 ALA B O 1
ATOM 2760 N N . TRP B 1 125 ? 2.826 -29.516 -7.832 1 93.25 125 TRP B N 1
ATOM 2761 C CA . TRP B 1 125 ? 2.645 -30.875 -8.312 1 93.25 125 TRP B CA 1
ATOM 2762 C C . TRP B 1 125 ? 1.385 -31 -9.164 1 93.25 125 TRP B C 1
ATOM 2764 O O . TRP B 1 125 ? 1.395 -31.641 -10.219 1 93.25 125 TRP B O 1
ATOM 2774 N N . ALA B 1 126 ? 0.342 -30.344 -8.719 1 89.5 126 ALA B N 1
ATOM 2775 C CA . ALA B 1 126 ? -0.912 -30.359 -9.469 1 89.5 126 ALA B CA 1
ATOM 2776 C C . ALA B 1 126 ? -0.739 -29.719 -10.844 1 89.5 126 ALA B C 1
ATOM 2778 O O . ALA B 1 126 ? -1.352 -30.156 -11.82 1 89.5 126 ALA B O 1
ATOM 2779 N N . VAL B 1 127 ? 0.018 -28.734 -10.938 1 86.38 127 VAL B N 1
ATOM 2780 C CA . VAL B 1 127 ? 0.279 -28.094 -12.219 1 86.38 127 VAL B CA 1
ATOM 2781 C C . VAL B 1 127 ? 1.08 -29.016 -13.117 1 86.38 127 VAL B C 1
ATOM 2783 O O . VAL B 1 127 ? 0.801 -29.125 -14.32 1 86.38 127 VAL B O 1
ATOM 2786 N N . ARG B 1 128 ? 2.037 -29.703 -12.586 1 86.56 128 ARG B N 1
ATOM 2787 C CA . ARG B 1 128 ? 2.879 -30.625 -13.344 1 86.56 128 ARG B CA 1
ATOM 2788 C C . ARG B 1 128 ? 2.059 -31.781 -13.898 1 86.56 128 ARG B C 1
ATOM 2790 O O . ARG B 1 128 ? 2.326 -32.281 -14.992 1 86.56 128 ARG B O 1
ATOM 2797 N N . GLU B 1 129 ? 1.099 -32.156 -13.148 1 87.69 129 GLU B N 1
ATOM 2798 C CA . GLU B 1 129 ? 0.296 -33.312 -13.516 1 87.69 129 GLU B CA 1
ATOM 2799 C C . GLU B 1 129 ? -0.876 -32.938 -14.406 1 87.69 129 GLU B C 1
ATOM 2801 O O . GLU B 1 129 ? -1.697 -33.781 -14.773 1 87.69 129 GLU B O 1
ATOM 2806 N N . TRP B 1 130 ? -0.938 -31.688 -14.617 1 84.44 130 TRP B N 1
ATOM 2807 C CA . TRP B 1 130 ? -2.02 -31.188 -15.469 1 84.44 130 TRP B CA 1
ATOM 2808 C C . TRP B 1 130 ? -1.995 -31.875 -16.828 1 84.44 130 TRP B C 1
ATOM 2810 O O . TRP B 1 130 ? -0.932 -32.031 -17.422 1 84.44 130 TRP B O 1
ATOM 2820 N N . ASP B 1 131 ? -3.148 -32.25 -17.266 1 77.25 131 ASP B N 1
ATOM 2821 C CA . ASP B 1 131 ? -3.303 -33.125 -18.422 1 77.25 131 ASP B CA 1
ATOM 2822 C C . ASP B 1 131 ? -3.113 -32.344 -19.719 1 77.25 131 ASP B C 1
ATOM 2824 O O . ASP B 1 131 ? -3.135 -32.906 -20.812 1 77.25 131 ASP B O 1
ATOM 2828 N N . GLY B 1 132 ? -2.869 -31.094 -19.609 1 75.69 132 GLY B N 1
ATOM 2829 C CA . GLY B 1 132 ? -2.686 -30.266 -20.781 1 75.69 132 GLY B CA 1
ATOM 2830 C C . GLY B 1 132 ? -3.992 -29.891 -21.469 1 75.69 132 GLY B C 1
ATOM 2831 O O . GLY B 1 132 ? -3.994 -29.188 -22.484 1 75.69 132 GLY B O 1
ATOM 2832 N N . VAL B 1 133 ? -5.125 -30.375 -21 1 76.94 133 VAL B N 1
ATOM 2833 C CA . VAL B 1 133 ? -6.391 -30.234 -21.703 1 76.94 133 VAL B CA 1
ATOM 2834 C C . VAL B 1 133 ? -7.316 -29.297 -20.938 1 76.94 133 VAL B C 1
ATOM 2836 O O . VAL B 1 133 ? -7.891 -28.375 -21.5 1 76.94 133 VAL B O 1
ATOM 2839 N N . THR B 1 134 ? -7.391 -29.578 -19.688 1 77.94 134 THR B N 1
ATOM 2840 C CA . THR B 1 134 ? -8.375 -28.875 -18.859 1 77.94 134 THR B CA 1
ATOM 2841 C C . THR B 1 134 ? -7.934 -27.438 -18.594 1 77.94 134 THR B C 1
ATOM 2843 O O . THR B 1 134 ? -6.875 -27.203 -18.016 1 77.94 134 THR B O 1
ATOM 2846 N N . ARG B 1 135 ? -8.742 -26.609 -19.203 1 76.12 135 ARG B N 1
ATOM 2847 C CA . ARG B 1 135 ? -8.445 -25.188 -19.062 1 76.12 135 ARG B CA 1
ATOM 2848 C C . ARG B 1 135 ? -9.633 -24.438 -18.469 1 76.12 135 ARG B C 1
ATOM 2850 O O . ARG B 1 135 ? -10.766 -24.922 -18.516 1 76.12 135 ARG B O 1
ATOM 2857 N N . ASP B 1 136 ? -9.156 -23.469 -17.781 1 66.69 136 ASP B N 1
ATOM 2858 C CA . ASP B 1 136 ? -10.227 -22.625 -17.234 1 66.69 136 ASP B CA 1
ATOM 2859 C C . ASP B 1 136 ? -10.812 -21.719 -18.312 1 66.69 136 ASP B C 1
ATOM 2861 O O . ASP B 1 136 ? -10.523 -21.891 -19.5 1 66.69 136 ASP B O 1
ATOM 2865 N N . ARG B 1 137 ? -11.68 -21 -17.938 1 60.34 137 ARG B N 1
ATOM 2866 C CA . ARG B 1 137 ? -12.406 -20.156 -18.875 1 60.34 137 ARG B CA 1
ATOM 2867 C C . ARG B 1 137 ? -11.477 -19.172 -19.562 1 60.34 137 ARG B C 1
ATOM 2869 O O . ARG B 1 137 ? -11.812 -18.625 -20.609 1 60.34 137 ARG B O 1
ATOM 2876 N N . ASN B 1 138 ? -10.258 -19.016 -18.969 1 57.91 138 ASN B N 1
ATOM 2877 C CA . ASN B 1 138 ? -9.273 -18.109 -19.547 1 57.91 138 ASN B CA 1
ATOM 2878 C C . ASN B 1 138 ? -8.25 -18.859 -20.391 1 57.91 138 ASN B C 1
ATOM 2880 O O . ASN B 1 138 ? -7.281 -18.266 -20.875 1 57.91 138 ASN B O 1
ATOM 2884 N N . GLY B 1 139 ? -8.523 -20.047 -20.5 1 65.44 139 GLY B N 1
ATOM 2885 C CA . GLY B 1 139 ? -7.613 -20.844 -21.297 1 65.44 139 GLY B CA 1
ATOM 2886 C C . GLY B 1 139 ? -6.359 -21.266 -20.547 1 65.44 139 GLY B C 1
ATOM 2887 O O . GLY B 1 139 ? -5.422 -21.797 -21.141 1 65.44 139 GLY B O 1
ATOM 2888 N N . LEU B 1 140 ? -6.426 -20.891 -19.281 1 69.38 140 LEU B N 1
ATOM 2889 C CA . LEU B 1 140 ? -5.27 -21.281 -18.484 1 69.38 140 LEU B CA 1
ATOM 2890 C C . LEU B 1 140 ? -5.473 -22.656 -17.859 1 69.38 140 LEU B C 1
ATOM 2892 O O . LEU B 1 140 ? -6.609 -23.062 -17.594 1 69.38 140 LEU B O 1
ATOM 2896 N N . PRO B 1 141 ? -4.324 -23.281 -17.672 1 73.69 141 PRO B N 1
ATOM 2897 C CA . PRO B 1 141 ? -4.461 -24.562 -16.969 1 73.69 141 PRO B CA 1
ATOM 2898 C C . PRO B 1 141 ? -5.184 -24.406 -15.625 1 73.69 141 PRO B C 1
ATOM 2900 O O . PRO B 1 141 ? -4.891 -23.484 -14.867 1 73.69 141 PRO B O 1
ATOM 2903 N N . VAL B 1 142 ? -6.031 -25.203 -15.266 1 75 142 VAL B N 1
ATOM 2904 C CA . VAL B 1 142 ? -6.922 -25.125 -14.117 1 75 142 VAL B CA 1
ATOM 2905 C C . VAL B 1 142 ? -6.102 -25.109 -12.828 1 75 142 VAL B C 1
ATOM 2907 O O . VAL B 1 142 ? -6.43 -24.391 -11.883 1 75 142 VAL B O 1
ATOM 2910 N N . PRO B 1 143 ? -5.051 -25.797 -12.781 1 79.31 143 PRO B N 1
ATOM 2911 C CA . PRO B 1 143 ? -4.32 -25.844 -11.508 1 79.31 143 PRO B CA 1
ATOM 2912 C C . PRO B 1 143 ? -3.451 -24.609 -11.281 1 79.31 143 PRO B C 1
ATOM 2914 O O . PRO B 1 143 ? -2.826 -24.484 -10.219 1 79.31 143 PRO B O 1
ATOM 2917 N N . LEU B 1 144 ? -3.447 -23.719 -12.18 1 80.88 144 LEU B N 1
ATOM 2918 C CA . LEU B 1 144 ? -2.539 -22.578 -12.07 1 80.88 144 LEU B CA 1
ATOM 2919 C C . LEU B 1 144 ? -3.027 -21.594 -11.008 1 80.88 144 LEU B C 1
ATOM 2921 O O . LEU B 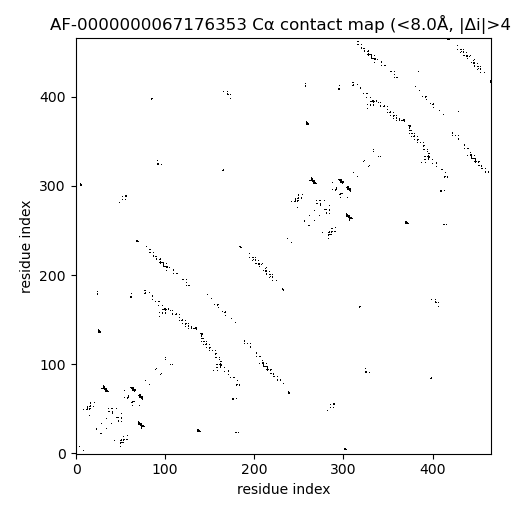1 144 ? -2.223 -21.016 -10.281 1 80.88 144 LEU B O 1
ATOM 2925 N N . LYS B 1 145 ? -4.273 -21.453 -10.852 1 78.75 145 LYS B N 1
ATOM 2926 C CA . LYS B 1 145 ? -4.809 -20.5 -9.875 1 78.75 145 LYS B CA 1
ATOM 2927 C C . LYS B 1 145 ? -4.457 -20.922 -8.453 1 78.75 145 LYS B C 1
ATOM 2929 O O . LYS B 1 145 ? -3.873 -20.141 -7.695 1 78.75 145 LYS B O 1
ATOM 2934 N N . PRO B 1 146 ? -4.789 -22.156 -8.086 1 83.06 146 PRO B N 1
ATOM 2935 C CA . PRO B 1 146 ? -4.367 -22.594 -6.758 1 83.06 146 PRO B CA 1
ATOM 2936 C C . PRO B 1 146 ? -2.857 -22.484 -6.551 1 83.06 146 PRO B C 1
ATOM 2938 O O . PRO B 1 146 ? -2.4 -22.219 -5.434 1 83.06 146 PRO B O 1
ATOM 2941 N N . TYR B 1 147 ? -2.105 -22.688 -7.578 1 87.44 147 TYR B N 1
ATOM 2942 C CA . TYR B 1 147 ? -0.655 -22.562 -7.477 1 87.44 147 TYR B CA 1
ATOM 2943 C C . TYR B 1 147 ? -0.251 -21.141 -7.113 1 87.44 147 TYR B C 1
ATOM 2945 O O . TYR B 1 147 ? 0.56 -20.922 -6.207 1 87.44 147 TYR B O 1
ATOM 2953 N N . PHE B 1 148 ? -0.815 -20.156 -7.742 1 84.44 148 PHE B N 1
ATOM 2954 C CA . PHE B 1 148 ? -0.475 -18.766 -7.477 1 84.44 148 PHE B CA 1
ATOM 2955 C C . PHE B 1 148 ? -0.923 -18.344 -6.078 1 84.44 148 PHE B C 1
ATOM 2957 O O . PHE B 1 148 ? -0.246 -17.578 -5.406 1 84.44 148 PHE B O 1
ATOM 2964 N N . GLU B 1 149 ? -2.062 -18.844 -5.629 1 85.44 149 GLU B N 1
ATOM 2965 C CA . GLU B 1 149 ? -2.562 -18.562 -4.285 1 85.44 149 GLU B CA 1
ATOM 2966 C C . GLU B 1 149 ? -1.625 -19.125 -3.221 1 85.44 149 GLU B C 1
ATOM 2968 O O . GLU B 1 149 ? -1.34 -18.453 -2.225 1 85.44 149 GLU B O 1
ATOM 2973 N N . ALA B 1 150 ? -1.177 -20.328 -3.49 1 92.12 150 ALA B N 1
ATOM 2974 C CA . ALA B 1 150 ? -0.247 -20.938 -2.551 1 92.12 150 ALA B CA 1
ATOM 2975 C C . ALA B 1 150 ? 1.092 -20.203 -2.537 1 92.12 150 ALA B C 1
ATOM 2977 O O . ALA B 1 150 ? 1.703 -20.047 -1.479 1 92.12 150 ALA B O 1
ATOM 2978 N N . ASP B 1 151 ? 1.54 -19.844 -3.701 1 92.75 151 ASP B N 1
ATOM 2979 C CA . ASP B 1 151 ? 2.762 -19.047 -3.82 1 92.75 151 ASP B CA 1
ATOM 2980 C C . ASP B 1 151 ? 2.668 -17.766 -3.002 1 92.75 151 ASP B C 1
ATOM 2982 O O . ASP B 1 151 ? 3.561 -17.453 -2.205 1 92.75 151 ASP B O 1
ATOM 2986 N N . TRP B 1 152 ? 1.602 -17.094 -3.135 1 91.19 152 TRP B N 1
ATOM 2987 C CA . TRP B 1 152 ? 1.397 -15.828 -2.439 1 91.19 152 TRP B CA 1
ATOM 2988 C C . TRP B 1 152 ? 1.238 -16.047 -0.938 1 91.19 152 TRP B C 1
ATOM 2990 O O . TRP B 1 152 ? 1.703 -15.242 -0.132 1 91.19 152 TRP B O 1
ATOM 3000 N N . ARG B 1 153 ? 0.591 -17.062 -0.582 1 93.81 153 ARG B N 1
ATOM 3001 C CA . ARG B 1 153 ? 0.386 -17.359 0.83 1 93.81 153 ARG B CA 1
ATOM 3002 C C . ARG B 1 153 ? 1.718 -17.547 1.55 1 93.81 153 ARG B C 1
ATOM 3004 O O . ARG B 1 153 ? 1.854 -17.172 2.719 1 93.81 153 ARG B O 1
ATOM 3011 N N . PHE B 1 154 ? 2.686 -18.094 0.856 1 97.62 154 PHE B N 1
ATOM 3012 C CA . PHE B 1 154 ? 4.016 -18.234 1.438 1 97.62 154 PHE B CA 1
ATOM 3013 C C . PHE B 1 154 ? 4.582 -16.875 1.828 1 97.62 154 PHE B C 1
ATOM 3015 O O . PHE B 1 154 ? 5.039 -16.688 2.957 1 97.62 154 PHE B O 1
ATOM 3022 N N . HIS B 1 155 ? 4.473 -15.891 0.976 1 97 155 HIS B N 1
ATOM 3023 C CA . HIS B 1 155 ? 4.949 -14.539 1.248 1 97 155 HIS B CA 1
ATOM 3024 C C . HIS B 1 155 ? 4.133 -13.875 2.352 1 97 155 HIS B C 1
ATOM 3026 O O . HIS B 1 155 ? 4.691 -13.242 3.252 1 97 155 HIS B O 1
ATOM 3032 N N . GLN B 1 156 ? 2.855 -14.109 2.277 1 95.56 156 GLN B N 1
ATOM 3033 C CA . GLN B 1 156 ? 1.954 -13.539 3.27 1 95.56 156 GLN B CA 1
ATOM 3034 C C . GLN B 1 156 ? 2.266 -14.062 4.668 1 95.56 156 GLN B C 1
ATOM 3036 O O . GLN B 1 156 ? 2.15 -13.336 5.652 1 95.56 156 GLN B O 1
ATOM 3041 N N . THR B 1 157 ? 2.578 -15.312 4.695 1 97.94 157 THR B N 1
ATOM 3042 C CA . THR B 1 157 ? 2.9 -15.914 5.984 1 97.94 157 THR B CA 1
ATOM 3043 C C . THR B 1 157 ? 4.074 -15.195 6.637 1 97.94 157 THR B C 1
ATOM 3045 O O . THR B 1 157 ? 4.047 -14.914 7.84 1 97.94 157 THR B O 1
ATOM 3048 N N . ILE B 1 158 ? 5.082 -14.875 5.871 1 98.44 158 ILE B N 1
ATOM 3049 C CA . ILE B 1 158 ? 6.227 -14.133 6.387 1 98.44 158 ILE B CA 1
ATOM 3050 C C . ILE B 1 158 ? 5.773 -12.758 6.859 1 98.44 158 ILE B C 1
ATOM 3052 O O . ILE B 1 158 ? 6.148 -12.312 7.949 1 98.44 158 ILE B O 1
ATOM 3056 N N . LEU B 1 159 ? 4.977 -12.148 6.102 1 96.81 159 LEU B N 1
ATOM 3057 C CA . LEU B 1 159 ? 4.465 -10.82 6.422 1 96.81 159 LEU B CA 1
ATOM 3058 C C . LEU B 1 159 ? 3.627 -10.859 7.695 1 96.81 159 LEU B C 1
ATOM 3060 O O . LEU B 1 159 ? 3.688 -9.93 8.508 1 96.81 159 LEU B O 1
ATOM 3064 N N . ASP B 1 160 ? 2.873 -11.906 7.875 1 96.56 160 ASP B N 1
ATOM 3065 C CA . ASP B 1 160 ? 2.02 -12.062 9.047 1 96.56 160 ASP B CA 1
ATOM 3066 C C . ASP B 1 160 ? 2.85 -12.125 10.328 1 96.56 160 ASP B C 1
ATOM 3068 O O . ASP B 1 160 ? 2.352 -11.828 11.414 1 96.56 160 ASP B O 1
ATOM 3072 N N . HIS B 1 161 ? 4.07 -12.484 10.18 1 97.81 161 HIS B N 1
ATOM 3073 C CA . HIS B 1 161 ? 4.906 -12.711 11.352 1 97.81 161 HIS B CA 1
ATOM 3074 C C . HIS B 1 161 ? 6.004 -11.656 11.453 1 97.81 161 HIS B C 1
ATOM 3076 O O . HIS B 1 161 ? 6.926 -11.797 12.266 1 97.81 161 HIS B O 1
ATOM 3082 N N . CYS B 1 162 ? 5.988 -10.633 10.602 1 97.44 162 CYS B N 1
ATOM 3083 C CA . CYS B 1 162 ? 7.094 -9.68 10.602 1 97.44 162 CYS B CA 1
ATOM 3084 C C . CYS B 1 162 ? 6.883 -8.602 11.664 1 97.44 162 CYS B C 1
ATOM 3086 O O . CYS B 1 162 ? 7.738 -7.73 11.844 1 97.44 162 CYS B O 1
ATOM 3088 N N . GLY B 1 163 ? 5.723 -8.562 12.344 1 96.62 163 GLY B N 1
ATOM 3089 C CA . GLY B 1 163 ? 5.504 -7.684 13.477 1 96.62 163 GLY B CA 1
ATOM 3090 C C . GLY B 1 163 ? 5.16 -6.262 13.078 1 96.62 163 GLY B C 1
ATOM 3091 O O . GLY B 1 163 ? 5.27 -5.34 13.891 1 96.62 163 GLY B O 1
ATOM 3092 N N . ASN B 1 164 ? 4.75 -6.113 11.859 1 96.75 164 ASN B N 1
ATOM 3093 C CA . ASN B 1 164 ? 4.418 -4.777 11.375 1 96.75 164 ASN B CA 1
ATOM 3094 C C . ASN B 1 164 ? 3.213 -4.805 10.438 1 96.75 164 ASN B C 1
ATOM 3096 O O . ASN B 1 164 ? 3.346 -5.129 9.258 1 96.75 164 ASN B O 1
ATOM 3100 N N . GLY B 1 165 ? 2.113 -4.398 10.938 1 93.25 165 GLY B N 1
ATOM 3101 C CA . GLY B 1 165 ? 0.862 -4.445 10.195 1 93.25 165 GLY B CA 1
ATOM 3102 C C . GLY B 1 165 ? 0.832 -3.498 9.016 1 93.25 165 GLY B C 1
ATOM 3103 O O . GLY B 1 165 ? 0.153 -3.76 8.016 1 93.25 165 GLY B O 1
ATOM 3104 N N . PHE B 1 166 ? 1.569 -2.381 9.078 1 93.31 166 PHE B N 1
ATOM 3105 C CA . PHE B 1 166 ? 1.601 -1.424 7.977 1 93.31 166 PHE B CA 1
ATOM 3106 C C . PHE B 1 166 ? 2.396 -1.978 6.801 1 93.31 166 PHE B C 1
ATOM 3108 O O . PHE B 1 166 ? 2.012 -1.795 5.645 1 93.31 166 PHE B O 1
ATOM 3115 N N . LEU B 1 167 ? 3.475 -2.656 7.102 1 95 167 LEU B N 1
ATOM 3116 C CA . LEU B 1 167 ? 4.234 -3.314 6.043 1 95 167 LEU B CA 1
ATOM 3117 C C . LEU B 1 167 ? 3.387 -4.371 5.344 1 95 167 LEU B C 1
ATOM 3119 O O . LEU B 1 167 ? 3.406 -4.469 4.113 1 95 167 LEU B O 1
ATOM 3123 N N . ARG B 1 168 ? 2.646 -5.125 6.141 1 92.62 168 ARG B N 1
ATOM 3124 C CA . ARG B 1 168 ? 1.737 -6.129 5.598 1 92.62 168 ARG B CA 1
ATOM 3125 C C . ARG B 1 168 ? 0.698 -5.488 4.684 1 92.62 168 ARG B C 1
ATOM 3127 O O . ARG B 1 168 ? 0.416 -6.004 3.6 1 92.62 168 ARG B O 1
ATOM 3134 N N . ARG B 1 169 ? 0.2 -4.383 5.102 1 87.44 169 ARG B N 1
ATOM 3135 C CA . ARG B 1 169 ? -0.799 -3.666 4.316 1 87.44 169 ARG B CA 1
ATOM 3136 C C . ARG B 1 169 ? -0.21 -3.172 3 1 87.44 169 ARG B C 1
ATOM 3138 O O . ARG B 1 169 ? -0.862 -3.244 1.957 1 87.44 169 ARG B O 1
ATOM 3145 N N . MET B 1 170 ? 0.965 -2.662 3.021 1 90.56 170 MET B N 1
ATOM 3146 C CA . MET B 1 170 ? 1.639 -2.17 1.823 1 90.56 170 MET B CA 1
ATOM 3147 C C . MET B 1 170 ? 1.799 -3.281 0.793 1 90.56 170 MET B C 1
ATOM 3149 O O . MET B 1 170 ? 1.463 -3.102 -0.379 1 90.56 170 MET B O 1
ATOM 3153 N N . VAL B 1 171 ? 2.221 -4.395 1.261 1 89.88 171 VAL B N 1
ATOM 3154 C CA . VAL B 1 171 ? 2.428 -5.516 0.351 1 89.88 171 VAL B CA 1
ATOM 3155 C C . VAL B 1 171 ? 1.082 -6.016 -0.167 1 89.88 171 VAL B C 1
ATOM 3157 O O . VAL B 1 171 ? 0.967 -6.422 -1.327 1 89.88 171 VAL B O 1
ATOM 3160 N N . GLY B 1 172 ? 0.09 -6.012 0.753 1 83.5 172 GLY B N 1
ATOM 3161 C CA . GLY B 1 172 ? -1.257 -6.375 0.34 1 83.5 172 GLY B CA 1
ATOM 3162 C C . GLY B 1 172 ? -1.761 -5.559 -0.835 1 83.5 172 GLY B C 1
ATOM 3163 O O . GLY B 1 172 ? -2.484 -6.074 -1.689 1 83.5 172 GLY B O 1
ATOM 3164 N N . SER B 1 173 ? -1.3 -4.398 -0.93 1 80.75 173 SER B N 1
ATOM 3165 C CA . SER B 1 173 ? -1.732 -3.52 -2.01 1 80.75 173 SER B CA 1
ATOM 3166 C C . SER B 1 173 ? -1.116 -3.934 -3.342 1 80.75 173 SER B C 1
ATOM 3168 O O . SER B 1 173 ? -1.578 -3.514 -4.402 1 80.75 173 SER B O 1
ATOM 3170 N N . LEU B 1 174 ? -0.115 -4.812 -3.348 1 86.31 174 LEU B N 1
ATOM 3171 C CA . LEU B 1 174 ? 0.571 -5.25 -4.559 1 86.31 174 LEU B CA 1
ATOM 3172 C C . LEU B 1 174 ? 0.02 -6.586 -5.043 1 86.31 174 LEU B C 1
ATOM 3174 O O . LEU B 1 174 ? 0.33 -7.023 -6.152 1 86.31 174 LEU B O 1
ATOM 3178 N N . GLY B 1 175 ? -0.755 -7.262 -4.199 1 79.62 175 GLY B N 1
ATOM 3179 C CA . GLY B 1 175 ? -1.167 -8.633 -4.461 1 79.62 175 GLY B CA 1
ATOM 3180 C C . GLY B 1 175 ? -1.767 -8.82 -5.84 1 79.62 175 GLY B C 1
ATOM 3181 O O . GLY B 1 175 ? -1.394 -9.75 -6.562 1 79.62 175 GLY B O 1
ATOM 3182 N N . ALA B 1 176 ? -2.598 -7.93 -6.188 1 75.38 176 ALA B N 1
ATOM 3183 C CA . ALA B 1 176 ? -3.252 -8.023 -7.488 1 75.38 176 ALA B CA 1
ATOM 3184 C C . ALA B 1 176 ? -2.248 -7.832 -8.625 1 75.38 176 ALA B C 1
ATOM 3186 O O . ALA B 1 176 ? -2.34 -8.492 -9.656 1 75.38 176 ALA B O 1
ATOM 3187 N N . SER B 1 177 ? -1.357 -6.926 -8.414 1 83.12 177 SER B N 1
ATOM 3188 C CA . SER B 1 177 ? -0.342 -6.668 -9.438 1 83.12 177 SER B CA 1
ATOM 3189 C C . SER B 1 177 ? 0.59 -7.863 -9.594 1 83.12 177 SER B C 1
ATOM 3191 O O . SER B 1 177 ? 0.984 -8.203 -10.719 1 83.12 177 SER B O 1
ATOM 3193 N N . VAL B 1 178 ? 0.907 -8.492 -8.531 1 84.69 178 VAL B N 1
ATOM 3194 C CA . VAL B 1 178 ? 1.753 -9.68 -8.57 1 84.69 178 VAL B CA 1
ATOM 3195 C C . VAL B 1 178 ? 1.036 -10.797 -9.328 1 84.69 178 VAL B C 1
ATOM 3197 O O . VAL B 1 178 ? 1.64 -11.477 -10.164 1 84.69 178 VAL B O 1
ATOM 3200 N N . GLN B 1 179 ? -0.189 -10.93 -9.016 1 76.56 179 GLN B N 1
ATOM 3201 C CA . GLN B 1 179 ? -0.976 -11.945 -9.711 1 76.56 179 GLN B CA 1
ATOM 3202 C C . GLN B 1 179 ? -1.033 -11.664 -11.211 1 76.56 179 GLN B C 1
ATOM 3204 O O . GLN B 1 179 ? -0.944 -12.586 -12.023 1 76.56 179 GLN B O 1
ATOM 3209 N N . ARG B 1 180 ? -1.164 -10.492 -11.562 1 76.25 180 ARG B N 1
ATOM 3210 C CA . ARG B 1 180 ? -1.201 -10.109 -12.977 1 76.25 180 ARG B CA 1
ATOM 3211 C C . ARG B 1 180 ? 0.126 -10.414 -13.656 1 76.25 180 ARG B C 1
ATOM 3213 O O . ARG B 1 180 ? 0.149 -10.836 -14.812 1 76.25 180 ARG B O 1
ATOM 3220 N N . MET B 1 181 ? 1.124 -10.031 -13.039 1 77 181 MET B N 1
ATOM 3221 C CA . MET B 1 181 ? 2.445 -10.312 -13.594 1 77 181 MET B CA 1
ATOM 3222 C C . MET B 1 181 ? 2.607 -11.805 -13.891 1 77 181 MET B C 1
ATOM 3224 O O . MET B 1 181 ? 3.113 -12.18 -14.945 1 77 181 MET B O 1
ATOM 3228 N N . ARG B 1 182 ? 2.123 -12.555 -13.07 1 73.5 182 ARG B N 1
ATOM 3229 C CA . ARG B 1 182 ? 2.271 -14 -13.195 1 73.5 182 ARG B CA 1
ATOM 3230 C C . ARG B 1 182 ? 1.41 -14.539 -14.328 1 73.5 182 ARG B C 1
ATOM 3232 O O . ARG B 1 182 ? 1.765 -15.539 -14.961 1 73.5 182 ARG B O 1
ATOM 3239 N N . GLN B 1 183 ? 0.316 -13.945 -14.5 1 66.12 183 GLN B N 1
ATOM 3240 C CA . GLN B 1 183 ? -0.565 -14.359 -15.586 1 66.12 183 GLN B CA 1
ATOM 3241 C C . GLN B 1 183 ? 0.069 -14.086 -16.953 1 66.12 183 GLN B C 1
ATOM 3243 O O . GLN B 1 183 ? -0.291 -14.711 -17.938 1 66.12 183 GLN B O 1
ATOM 3248 N N . ASN B 1 184 ? 0.892 -13.109 -16.922 1 64.31 184 ASN B N 1
ATOM 3249 C CA . ASN B 1 184 ? 1.545 -12.766 -18.188 1 64.31 184 ASN B CA 1
ATOM 3250 C C . ASN B 1 184 ? 2.715 -13.703 -18.484 1 64.31 184 ASN B C 1
ATOM 3252 O O . ASN B 1 184 ? 3.182 -13.773 -19.625 1 64.31 184 ASN B O 1
ATOM 3256 N N . VAL B 1 185 ? 3.119 -14.188 -17.391 1 59.91 185 VAL B N 1
ATOM 3257 C CA . VAL B 1 185 ? 4.258 -15.078 -17.578 1 59.91 185 VAL B CA 1
ATOM 3258 C C . VAL B 1 185 ? 3.766 -16.5 -17.859 1 59.91 185 VAL B C 1
ATOM 3260 O O . VAL B 1 185 ? 2.875 -17 -17.156 1 59.91 185 VAL B O 1
ATOM 3263 N N . HIS B 1 186 ? 3.877 -16.844 -19.047 1 56.88 186 HIS B N 1
ATOM 3264 C CA . HIS B 1 186 ? 3.609 -18.25 -19.344 1 56.88 186 HIS B CA 1
ATOM 3265 C C . HIS B 1 186 ? 4.461 -19.172 -18.484 1 56.88 186 HIS B C 1
ATOM 3267 O O . HIS B 1 186 ? 5.688 -19.188 -18.594 1 56.88 186 HIS B O 1
ATOM 3273 N N . ARG B 1 187 ? 3.766 -19.562 -17.344 1 59.44 187 ARG B N 1
ATOM 3274 C CA . ARG B 1 187 ? 4.562 -20.422 -16.469 1 59.44 187 ARG B CA 1
ATOM 3275 C C . ARG B 1 187 ? 4.387 -21.891 -16.844 1 59.44 187 ARG B C 1
ATOM 3277 O O . ARG B 1 187 ? 3.26 -22.359 -17.031 1 59.44 187 ARG B O 1
ATOM 3284 N N . GLY B 1 188 ? 5.438 -22.469 -17.312 1 60.38 188 GLY B N 1
ATOM 3285 C CA . GLY B 1 188 ? 5.473 -23.922 -17.484 1 60.38 188 GLY B CA 1
ATOM 3286 C C . GLY B 1 188 ? 5.863 -24.672 -16.234 1 60.38 188 GLY B C 1
ATOM 3287 O O . GLY B 1 188 ? 6.121 -24.047 -15.188 1 60.38 188 GLY B O 1
ATOM 3288 N N . PRO B 1 189 ? 5.57 -25.891 -16.188 1 61.44 189 PRO B N 1
ATOM 3289 C CA . PRO B 1 189 ? 5.934 -26.75 -15.055 1 61.44 189 PRO B CA 1
ATOM 3290 C C . PRO B 1 189 ? 7.324 -26.438 -14.508 1 61.44 189 PRO B C 1
ATOM 3292 O O . PRO B 1 189 ? 7.531 -26.469 -13.289 1 61.44 189 PRO B O 1
ATOM 3295 N N . VAL B 1 190 ? 8.125 -26.031 -15.344 1 65.06 190 VAL B N 1
ATOM 3296 C CA . VAL B 1 190 ? 9.508 -25.781 -14.938 1 65.06 190 VAL B CA 1
ATOM 3297 C C . VAL B 1 190 ? 9.57 -24.547 -14.062 1 65.06 190 VAL B C 1
ATOM 3299 O O . VAL B 1 190 ? 10.289 -24.516 -13.055 1 65.06 190 VAL B O 1
ATOM 3302 N N . ASP B 1 191 ? 8.781 -23.656 -14.297 1 80.12 191 ASP B N 1
ATOM 3303 C CA . ASP B 1 191 ? 8.812 -22.391 -13.555 1 80.12 191 ASP B CA 1
ATOM 3304 C C . ASP B 1 191 ? 8.227 -22.578 -12.156 1 80.12 191 ASP B C 1
ATOM 3306 O O . ASP B 1 191 ? 8.727 -22 -11.188 1 80.12 191 ASP B O 1
ATOM 3310 N N . THR B 1 192 ? 7.301 -23.531 -12.148 1 85.31 192 THR B N 1
ATOM 3311 C CA . THR B 1 192 ? 6.668 -23.766 -10.852 1 85.31 192 THR B CA 1
ATOM 3312 C C . THR B 1 192 ? 7.637 -24.453 -9.891 1 85.31 192 THR B C 1
ATOM 3314 O O . THR B 1 192 ? 7.695 -24.109 -8.711 1 85.31 192 THR B O 1
ATOM 3317 N N . GLU B 1 193 ? 8.469 -25.312 -10.414 1 88.75 193 GLU B N 1
ATOM 3318 C CA . GLU B 1 193 ? 9.445 -26.031 -9.594 1 88.75 193 GLU B CA 1
ATOM 3319 C C . GLU B 1 193 ? 10.539 -25.094 -9.102 1 88.75 193 GLU B C 1
ATOM 3321 O O . GLU B 1 193 ? 11.008 -25.203 -7.961 1 88.75 193 GLU B O 1
ATOM 3326 N N . LEU B 1 194 ? 10.883 -24.234 -9.969 1 92 194 LEU B N 1
ATOM 3327 C CA . LEU B 1 194 ? 11.922 -23.281 -9.594 1 92 194 LEU B CA 1
ATOM 3328 C C . LEU B 1 194 ? 11.445 -22.406 -8.445 1 92 194 LEU B C 1
ATOM 3330 O O . LEU B 1 194 ? 12.188 -22.172 -7.488 1 92 194 LEU B O 1
ATOM 3334 N N . ALA B 1 195 ? 10.266 -21.938 -8.531 1 92.81 195 ALA B N 1
ATOM 3335 C CA . ALA B 1 195 ? 9.727 -21.062 -7.488 1 92.81 195 ALA B CA 1
ATOM 3336 C C . ALA B 1 195 ? 9.594 -21.812 -6.164 1 92.81 195 ALA B C 1
ATOM 3338 O O . ALA B 1 195 ? 9.875 -21.25 -5.102 1 92.81 195 ALA B O 1
ATOM 3339 N N . VAL B 1 196 ? 9.172 -23.047 -6.219 1 96.31 196 VAL B N 1
ATOM 3340 C CA . VAL B 1 196 ? 9.023 -23.859 -5.012 1 96.31 196 VAL B CA 1
ATOM 3341 C C . VAL B 1 196 ? 10.391 -24.062 -4.355 1 96.31 196 VAL B C 1
ATOM 3343 O O . VAL B 1 196 ? 10.523 -23.953 -3.135 1 96.31 196 VAL B O 1
ATOM 3346 N N . ALA B 1 197 ? 11.352 -24.344 -5.168 1 97.56 197 ALA B N 1
ATOM 3347 C CA . ALA B 1 197 ? 12.703 -24.531 -4.656 1 97.56 197 ALA B CA 1
ATOM 3348 C C . ALA B 1 197 ? 13.234 -23.25 -4.035 1 97.56 197 ALA B C 1
ATOM 3350 O O . ALA B 1 197 ? 13.922 -23.281 -3.01 1 97.56 197 ALA B O 1
ATOM 3351 N N . GLU B 1 198 ? 12.945 -22.188 -4.66 1 97.88 198 GLU B N 1
ATOM 3352 C CA . GLU B 1 198 ? 13.359 -20.891 -4.145 1 97.88 198 GLU B CA 1
ATOM 3353 C C . GLU B 1 198 ? 12.695 -20.594 -2.803 1 97.88 198 GLU B C 1
ATOM 3355 O O . GLU B 1 198 ? 13.352 -20.094 -1.877 1 97.88 198 GLU B O 1
ATOM 3360 N N . HIS B 1 199 ? 11.398 -20.828 -2.688 1 98.38 199 HIS B N 1
ATOM 3361 C CA . HIS B 1 199 ? 10.727 -20.688 -1.403 1 98.38 199 HIS B CA 1
ATOM 3362 C C . HIS B 1 199 ? 11.336 -21.609 -0.354 1 98.38 199 HIS B C 1
ATOM 3364 O O . HIS B 1 199 ? 11.445 -21.234 0.817 1 98.38 199 HIS B O 1
ATOM 3370 N N . GLY B 1 200 ? 11.719 -22.781 -0.807 1 98.69 200 GLY B N 1
ATOM 3371 C CA . GLY B 1 200 ? 12.414 -23.703 0.089 1 98.69 200 GLY B CA 1
ATOM 3372 C C . GLY B 1 200 ? 13.695 -23.125 0.651 1 98.69 200 GLY B C 1
ATOM 3373 O O . GLY B 1 200 ? 14.008 -23.328 1.827 1 98.69 200 GLY B O 1
ATOM 3374 N N . ARG B 1 201 ? 14.422 -22.438 -0.159 1 98.81 201 ARG B N 1
ATOM 3375 C CA . ARG B 1 201 ? 15.656 -21.781 0.285 1 98.81 201 ARG B CA 1
ATOM 3376 C C . ARG B 1 201 ? 15.352 -20.672 1.284 1 98.81 201 ARG B C 1
ATOM 3378 O O . ARG B 1 201 ? 16.109 -20.469 2.238 1 98.81 201 ARG B O 1
ATOM 3385 N N . VAL B 1 202 ? 14.281 -19.953 1.072 1 98.88 202 VAL B N 1
ATOM 3386 C CA . VAL B 1 202 ? 13.867 -18.922 2.025 1 98.88 202 VAL B CA 1
ATOM 3387 C C . VAL B 1 202 ? 13.516 -19.562 3.363 1 98.88 202 VAL B C 1
ATOM 3389 O O . VAL B 1 202 ? 13.961 -19.109 4.418 1 98.88 202 VAL B O 1
ATOM 3392 N N . LEU B 1 203 ? 12.719 -20.656 3.273 1 98.81 203 LEU B N 1
ATOM 3393 C CA . LEU B 1 203 ? 12.336 -21.375 4.48 1 98.81 203 LEU B CA 1
ATOM 3394 C C . LEU B 1 203 ? 13.57 -21.859 5.234 1 98.81 203 LEU B C 1
ATOM 3396 O O . LEU B 1 203 ? 13.672 -21.688 6.453 1 98.81 203 LEU B O 1
ATOM 3400 N N . ALA B 1 204 ? 14.516 -22.438 4.52 1 98.75 204 ALA B N 1
ATOM 3401 C CA . ALA B 1 204 ? 15.75 -22.922 5.125 1 98.75 204 ALA B CA 1
ATOM 3402 C C . ALA B 1 204 ? 16.531 -21.797 5.789 1 98.75 204 ALA B C 1
ATOM 3404 O O . ALA B 1 204 ? 17.094 -21.969 6.875 1 98.75 204 ALA B O 1
ATOM 3405 N N . ALA B 1 205 ? 16.547 -20.656 5.129 1 98.75 205 ALA B N 1
ATOM 3406 C CA . ALA B 1 205 ? 17.25 -19.484 5.68 1 98.75 205 ALA B CA 1
ATOM 3407 C C . ALA B 1 205 ? 16.578 -19.016 6.961 1 98.75 205 ALA B C 1
ATOM 3409 O O . ALA B 1 205 ? 17.25 -18.672 7.934 1 98.75 205 ALA B O 1
ATOM 3410 N N . VAL B 1 206 ? 15.25 -19 6.965 1 98.69 206 VAL B N 1
ATOM 3411 C CA . VAL B 1 206 ? 14.508 -18.609 8.156 1 98.69 206 VAL B CA 1
ATOM 3412 C C . VAL B 1 206 ? 14.797 -19.578 9.289 1 98.69 206 VAL B C 1
ATOM 3414 O O . VAL B 1 206 ? 14.922 -19.188 10.445 1 98.69 206 VAL B O 1
ATOM 3417 N N . GLU B 1 207 ? 14.93 -20.828 8.992 1 97.94 207 GLU B N 1
ATOM 3418 C CA . GLU B 1 207 ? 15.172 -21.875 9.969 1 97.94 207 GLU B CA 1
ATOM 3419 C C . GLU B 1 207 ? 16.516 -21.688 10.664 1 97.94 207 GLU B C 1
ATOM 3421 O O . GLU B 1 207 ? 16.688 -22.062 11.828 1 97.94 207 GLU B O 1
ATOM 3426 N N . THR B 1 208 ? 17.469 -21.078 9.984 1 97.75 208 THR B N 1
ATOM 3427 C CA . THR B 1 208 ? 18.781 -20.844 10.586 1 97.75 208 THR B CA 1
ATOM 3428 C C . THR B 1 208 ? 18.672 -19.812 11.703 1 97.75 208 THR B C 1
ATOM 3430 O O . THR B 1 208 ? 19.578 -19.703 12.539 1 97.75 208 THR B O 1
ATOM 3433 N N . GLY B 1 209 ? 17.672 -18.938 11.594 1 97.62 209 GLY B N 1
ATOM 3434 C CA . GLY B 1 209 ? 17.516 -17.875 12.57 1 97.62 209 GLY B CA 1
ATOM 3435 C C . GLY B 1 209 ? 18.328 -16.641 12.242 1 97.62 209 GLY B C 1
ATOM 3436 O O . GLY B 1 209 ? 18.344 -15.688 13.023 1 97.62 209 GLY B O 1
ATOM 3437 N N . ASP B 1 210 ? 18.953 -16.625 11.188 1 98.38 210 ASP B N 1
ATOM 3438 C CA . ASP B 1 210 ? 19.719 -15.469 10.742 1 98.38 210 ASP B CA 1
ATOM 3439 C C . ASP B 1 210 ? 18.875 -14.531 9.891 1 98.38 210 ASP B C 1
ATOM 3441 O O . ASP B 1 210 ? 18.594 -14.828 8.727 1 98.38 210 ASP B O 1
ATOM 3445 N N . PRO B 1 211 ? 18.578 -13.398 10.375 1 98.62 211 PRO B N 1
ATOM 3446 C CA . PRO B 1 211 ? 17.703 -12.484 9.648 1 98.62 211 PRO B CA 1
ATOM 3447 C C . PRO B 1 211 ? 18.266 -12.078 8.289 1 98.62 211 PRO B C 1
ATOM 3449 O O . PRO B 1 211 ? 17.516 -11.984 7.312 1 98.62 211 PRO B O 1
ATOM 3452 N N . GLN B 1 212 ? 19.531 -11.844 8.273 1 98.69 212 GLN B N 1
ATOM 3453 C CA . GLN B 1 212 ? 20.141 -11.414 7.008 1 98.69 212 GLN B CA 1
ATOM 3454 C C . GLN B 1 212 ? 20.078 -12.539 5.973 1 98.69 212 GLN B C 1
ATOM 3456 O O . GLN B 1 212 ? 19.859 -12.281 4.789 1 98.69 212 GLN B O 1
ATOM 3461 N N . ALA B 1 213 ? 20.281 -13.75 6.406 1 98.75 213 ALA B N 1
ATOM 3462 C CA . ALA B 1 213 ? 20.188 -14.883 5.496 1 98.75 213 ALA B CA 1
ATOM 3463 C C . ALA B 1 213 ? 18.781 -14.992 4.906 1 98.75 213 ALA B C 1
ATOM 3465 O O . ALA B 1 213 ? 18.625 -15.273 3.715 1 98.75 213 ALA B O 1
ATOM 3466 N N . ALA B 1 214 ? 17.781 -14.781 5.734 1 98.81 214 ALA B N 1
ATOM 3467 C CA . ALA B 1 214 ? 16.406 -14.828 5.273 1 98.81 214 ALA B CA 1
ATOM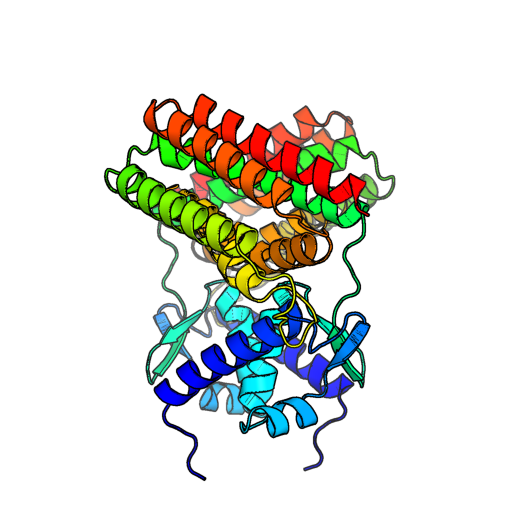 3468 C C . ALA B 1 214 ? 16.125 -13.734 4.242 1 98.81 214 ALA B C 1
ATOM 3470 O O . ALA B 1 214 ? 15.523 -13.992 3.199 1 98.81 214 ALA B O 1
ATOM 3471 N N . ALA B 1 215 ? 16.625 -12.531 4.523 1 98.81 215 ALA B N 1
ATOM 3472 C CA . ALA B 1 215 ? 16.469 -11.414 3.594 1 98.81 215 ALA B CA 1
ATOM 3473 C C . ALA B 1 215 ? 17.156 -11.703 2.268 1 98.81 215 ALA B C 1
ATOM 3475 O O . ALA B 1 215 ? 16.609 -11.453 1.197 1 98.81 215 ALA B O 1
ATOM 3476 N N . ASP B 1 216 ? 18.344 -12.258 2.352 1 98.81 216 ASP B N 1
ATOM 3477 C CA . ASP B 1 216 ? 19.125 -12.555 1.154 1 98.81 216 ASP B CA 1
ATOM 3478 C C . ASP B 1 216 ? 18.453 -13.633 0.313 1 98.81 216 ASP B C 1
ATOM 3480 O O . ASP B 1 216 ? 18.438 -13.555 -0.917 1 98.81 216 ASP B O 1
ATOM 3484 N N . ALA B 1 217 ? 17.938 -14.633 0.98 1 98.81 217 ALA B N 1
ATOM 3485 C CA . ALA B 1 217 ? 17.234 -15.688 0.265 1 98.81 217 ALA B CA 1
ATOM 3486 C C . ALA B 1 217 ? 15.992 -15.141 -0.43 1 98.81 217 ALA B C 1
ATOM 3488 O O . ALA B 1 217 ? 15.703 -15.5 -1.574 1 98.81 217 ALA B O 1
ATOM 3489 N N . MET B 1 218 ? 15.242 -14.273 0.239 1 98.75 218 MET B N 1
ATOM 3490 C CA . MET B 1 218 ? 14.07 -13.648 -0.368 1 98.75 218 MET B CA 1
ATOM 3491 C C . MET B 1 218 ? 14.484 -12.766 -1.549 1 98.75 218 MET B C 1
ATOM 3493 O O . MET B 1 218 ? 13.812 -12.766 -2.584 1 98.75 218 MET B O 1
ATOM 3497 N N . ARG B 1 219 ? 15.57 -12.07 -1.382 1 98.69 219 ARG B N 1
ATOM 3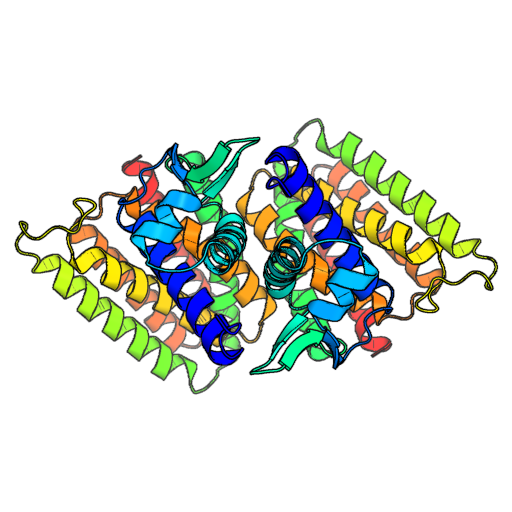498 C CA . ARG B 1 219 ? 16.094 -11.25 -2.469 1 98.69 219 ARG B CA 1
ATOM 3499 C C . ARG B 1 219 ? 16.406 -12.102 -3.693 1 98.69 219 ARG B C 1
ATOM 3501 O O . ARG B 1 219 ? 16 -11.773 -4.809 1 98.69 219 ARG B O 1
ATOM 3508 N N . ALA B 1 220 ? 17.109 -13.164 -3.477 1 98.56 220 ALA B N 1
ATOM 3509 C CA . ALA B 1 220 ? 17.469 -14.062 -4.57 1 98.56 220 ALA B CA 1
ATOM 3510 C C . ALA B 1 220 ? 16.219 -14.594 -5.273 1 98.56 220 ALA B C 1
ATOM 3512 O O . ALA B 1 220 ? 16.172 -14.672 -6.5 1 98.56 220 ALA B O 1
ATOM 3513 N N . HIS B 1 221 ? 15.188 -14.922 -4.5 1 97.31 221 HIS B N 1
ATOM 3514 C CA . HIS B 1 221 ? 13.93 -15.43 -5.039 1 97.31 221 HIS B CA 1
ATOM 3515 C C . HIS B 1 221 ? 13.25 -14.391 -5.926 1 97.31 221 HIS B C 1
ATOM 3517 O O . HIS B 1 221 ? 12.891 -14.68 -7.07 1 97.31 221 HIS B O 1
ATOM 3523 N N . ILE B 1 222 ? 13.117 -13.148 -5.473 1 95.94 222 ILE B N 1
ATOM 3524 C CA . ILE B 1 222 ? 12.391 -12.109 -6.195 1 95.94 222 ILE B CA 1
ATOM 3525 C C . ILE B 1 222 ? 13.18 -11.703 -7.441 1 95.94 222 ILE B C 1
ATOM 3527 O O . ILE B 1 222 ? 12.594 -11.461 -8.5 1 95.94 222 ILE B O 1
ATOM 3531 N N . GLU B 1 223 ? 14.484 -11.672 -7.328 1 95.88 223 GLU B N 1
ATOM 3532 C CA . GLU B 1 223 ? 15.32 -11.352 -8.484 1 95.88 223 GLU B CA 1
ATOM 3533 C C . GLU B 1 223 ? 15.211 -12.422 -9.555 1 95.88 223 GLU B C 1
ATOM 3535 O O . GLU B 1 223 ? 15.18 -12.117 -10.75 1 95.88 223 GLU B O 1
ATOM 3540 N N . ALA B 1 224 ? 15.195 -13.68 -9.141 1 93.06 224 ALA B N 1
ATOM 3541 C CA . ALA B 1 224 ? 15.023 -14.773 -10.094 1 93.06 224 ALA B CA 1
ATOM 3542 C C . ALA B 1 224 ? 13.688 -14.664 -10.82 1 93.06 224 ALA B C 1
ATOM 3544 O O . ALA B 1 224 ? 13.609 -14.891 -12.031 1 93.06 224 ALA B O 1
ATOM 3545 N N . VAL B 1 225 ? 12.609 -14.359 -10.055 1 88.69 225 VAL B N 1
ATOM 3546 C CA . VAL B 1 225 ? 11.289 -14.188 -10.648 1 88.69 225 VAL B CA 1
ATOM 3547 C C . VAL B 1 225 ? 11.32 -13.031 -11.648 1 88.69 225 VAL B C 1
ATOM 3549 O O . VAL B 1 225 ? 10.727 -13.117 -12.719 1 88.69 225 VAL B O 1
ATOM 3552 N N . ARG B 1 226 ? 11.984 -11.961 -11.266 1 88.5 226 ARG B N 1
ATOM 3553 C CA . ARG B 1 226 ? 12.125 -10.805 -12.148 1 88.5 226 ARG B CA 1
ATOM 3554 C C . ARG B 1 226 ? 12.75 -11.211 -13.477 1 88.5 226 ARG B C 1
ATOM 3556 O O . ARG B 1 226 ? 12.258 -10.828 -14.539 1 88.5 226 ARG B O 1
ATOM 3563 N N . GLU B 1 227 ? 13.75 -11.938 -13.43 1 87.56 227 GLU B N 1
ATOM 3564 C CA . GLU B 1 227 ? 14.484 -12.352 -14.625 1 87.56 227 GLU B CA 1
ATOM 3565 C C . GLU B 1 227 ? 13.609 -13.227 -15.523 1 87.56 227 GLU B C 1
ATOM 3567 O O . GLU B 1 227 ? 13.609 -13.062 -16.75 1 87.56 227 GLU B O 1
ATOM 3572 N N . ARG B 1 228 ? 12.898 -14.102 -14.93 1 83 228 ARG B N 1
ATOM 3573 C CA . ARG B 1 228 ? 12.039 -14.992 -15.703 1 83 228 ARG B CA 1
ATOM 3574 C C . ARG B 1 228 ? 10.867 -14.227 -16.312 1 83 228 ARG B C 1
ATOM 3576 O O . ARG B 1 228 ? 10.391 -14.578 -17.406 1 83 228 ARG B O 1
ATOM 3583 N N . SER B 1 229 ? 10.328 -13.242 -15.641 1 78 229 SER B N 1
ATOM 3584 C CA . SER B 1 229 ? 9.164 -12.492 -16.094 1 78 229 SER B CA 1
ATOM 3585 C C . SER B 1 229 ? 9.523 -11.555 -17.234 1 78 229 SER B C 1
ATOM 3587 O O . SER B 1 229 ? 8.695 -11.305 -18.125 1 78 229 SER B O 1
ATOM 3589 N N . ILE B 1 230 ? 10.727 -11.016 -17.219 1 72.94 230 ILE B N 1
ATOM 3590 C CA . ILE B 1 230 ? 11.164 -10.078 -18.25 1 72.94 230 ILE B CA 1
ATOM 3591 C C . ILE B 1 230 ? 11.57 -10.844 -19.5 1 72.94 230 ILE B C 1
ATOM 3593 O O . ILE B 1 230 ? 11.375 -10.367 -20.625 1 72.94 230 ILE B O 1
ATOM 3597 N N . ALA B 1 231 ? 11.984 -12 -19.328 1 66.12 231 ALA B N 1
ATOM 3598 C CA . ALA B 1 231 ? 12.359 -12.82 -20.469 1 66.12 231 ALA B CA 1
ATOM 3599 C C . ALA B 1 231 ? 11.133 -13.211 -21.297 1 66.12 231 ALA B C 1
ATOM 3601 O O . ALA B 1 231 ? 11.211 -13.352 -22.516 1 66.12 231 ALA B O 1
ATOM 3602 N N . ASP B 1 232 ? 10.008 -13.297 -20.688 1 59.19 232 ASP B N 1
ATOM 3603 C CA . ASP B 1 232 ? 8.797 -13.75 -21.359 1 59.19 232 ASP B CA 1
ATOM 3604 C C . ASP B 1 232 ? 8.039 -12.57 -21.969 1 59.19 232 ASP B C 1
ATOM 3606 O O . ASP B 1 232 ? 7.121 -12.766 -22.781 1 59.19 232 ASP B O 1
ATOM 3610 N N . ALA B 1 233 ? 8.367 -11.391 -21.5 1 56.25 233 ALA B N 1
ATOM 3611 C CA . ALA B 1 233 ? 7.684 -10.227 -22.047 1 56.25 233 ALA B CA 1
ATOM 3612 C C . ALA B 1 233 ? 8.281 -9.828 -23.391 1 56.25 233 ALA B C 1
ATOM 3614 O O . ALA B 1 233 ? 9.469 -10.031 -23.641 1 56.25 233 ALA B O 1
#

pLDDT: mean 85.2, std 13.07, range [34.75, 98.88]

Solvent-accessible surface area (backbone atoms only — not comparable to full-atom values): 23545 Å² total; per-residue (Å²): 128,76,78,70,56,51,56,55,47,50,51,42,26,53,49,44,30,51,51,50,50,47,31,50,72,38,40,72,46,41,65,60,34,74,44,51,61,68,58,51,16,60,75,67,71,46,62,55,63,43,49,50,39,25,50,53,54,41,34,71,36,53,58,28,41,80,37,87,71,54,51,30,27,28,35,63,78,75,47,57,67,54,48,50,35,44,41,53,40,44,48,59,51,52,21,49,26,32,23,37,20,29,65,62,62,52,83,60,45,61,64,53,45,51,51,26,48,50,47,26,48,54,25,37,50,46,43,57,65,48,84,84,68,64,49,39,93,43,67,40,56,57,41,49,59,61,26,54,52,26,52,48,45,38,57,46,48,40,31,73,45,27,80,31,70,54,50,37,50,33,52,57,51,39,49,57,47,53,52,48,51,51,68,63,26,84,71,48,59,66,51,44,53,51,51,46,52,35,51,48,48,23,52,54,24,39,71,70,52,39,22,66,49,13,18,50,31,41,40,53,40,48,51,52,51,43,54,57,45,46,68,63,90,129,75,80,70,57,53,58,54,47,53,51,44,25,54,49,44,31,51,50,50,52,47,31,50,72,38,39,72,46,41,65,61,34,73,45,52,60,67,57,50,16,61,75,67,72,46,62,54,62,40,52,51,40,24,48,52,56,41,33,70,33,54,58,30,40,80,37,87,71,54,52,30,27,28,35,61,78,76,47,56,66,54,48,50,36,44,42,53,40,45,48,60,52,52,21,48,25,31,22,37,20,28,64,64,62,51,84,60,45,60,62,52,44,52,52,28,47,50,49,26,47,52,25,37,51,46,42,57,66,49,82,83,67,64,47,39,92,45,66,39,56,56,40,49,58,59,25,52,52,26,51,49,46,40,57,47,48,39,31,72,45,26,81,32,72,55,49,37,50,32,53,58,50,40,49,55,46,54,53,49,50,50,68,64,27,83,72,48,59,66,51,44,52,51,50,45,51,36,50,46,48,24,51,54,25,38,70,70,51,38,22,67,49,13,17,50,32,41,40,53,39,50,53,50,50,42,54,57,46,45,69,63,92

InterPro domains:
  IPR000524 Transcription regulator HTH, GntR [PF00392] (14-74)
  IPR000524 Transcription regulator HTH, GntR [PS50949] (10-77)
  IPR000524 Transcription regulator HTH, GntR [SM00345] (16-74)
  IPR008920 Transcription regulator FadR/GntR, C-terminal [G3DSA:1.20.120.530] (79-229)
  IPR008920 Transcription regulator FadR/GntR, C-terminal [SSF48008] (82-228)
  IPR011711 GntR, C-terminal [PF07729] (85-223)
  IPR011711 GntR, C-termi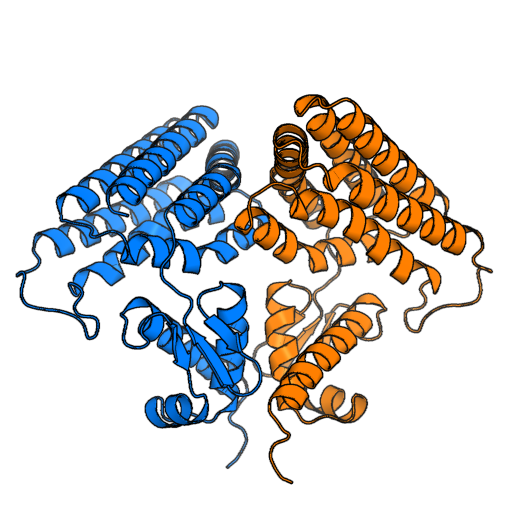nal [SM00895] (85-224)
  IPR036388 Winged helix-like DNA-binding domain superfamily [G3DSA:1.10.10.10] (9-75)
  IPR036390 Winged helix DNA-binding domain superfamily [SSF46785] (11-87)

Organism: Mycolicibacterium smegmatis (strain ATCC 700084 / mc(2)155) (NCBI:txid246196)

Radius of gyration: 23.14 Å; Cα contacts (8 Å, |Δi|>4): 653; chains: 2; bounding box: 61×66×46 Å

Foldseek 3Di:
DPDDDPVVLVVVLVVLLVVVLVCLLLCVQPAFDADDLVVSCVVVVHDSVSVVVSVVVVVLLVQWHQDPPRGIGGHHAQDLVNLLVLLVVCLVLLLLLLLQLLQVPDVVLLVQLVVLLVQLVVLLVCQQPQPQPDGDPSRHGPSVVSNLVSLVSNSLSSNVRSPDVVSSVVVVSNSSVVSSLVSLQPDDSVNSVVLSVLSVQLSVQSVVSRSNSNSVSVSVNSVVVSVRSSVSD/DPDDDPVVLVVVLVVLLVVVLVCLLLCVQPAFDADDLVVSCVVVVHDSVSVVVSVVVVVLLVQWDQDPPRGIGGHHAQDLVNLLVLLVVCLVLLLLLLLQLLQVPDVVLLVQLVVLLVQLVVLLVCQQPQPQPDGDPSRHGPSVVSNLVSLVSNSLSSNVRSPDVVSSVVVVSNSSVVSSLVSLQPDHSVNSVVLSVLSVQLSVQSVVSHSNSNSVSVSVNSVVVSVSSSVSD

Sequence (466 aa):
MSPPIPRLRRAMRDEVRDALLAMLMDGRLAAGTSVSIDRLSRDLGVSQTPVREALVEIEATGLVHRVAHRGYQVAPPMTAQQAAELADARLVVETTAAHWATRLRDPELLPDLRAAHRAHEEAAWAVREWDGVTRDRNGLPVPLKPYFEADWRFHQTILDHCGNGFLRRMVGSLGASVQRMRQNVHRGPVDTELAVAEHGRVLAAVETGDPQAAADAMRAHIEAVRERSIADAMSPPIPRLRRAMRDEVRDALLAMLMDGRLAAGTSVSIDRLSRDLGVSQTPVREALVEIEATGLVHRVAHRGYQVAPPMTAQQAAELADARLVVETTAAHWATRLRDPELLPDLRAAHRAHEEAAWAVREWDGVTRDRNGLPVPLKPYFEADWRFHQTILDHCGNGFLRRMVGSLGASVQRMRQNVHRGPVDTELAVAEHGRVLAAVETGDPQAAADAMRAHIEAVRERSIADA

Secondary structure (DSSP, 8-state):
-----HHHHHHHHHHHHHHHHHHHHTTSS-TT-EE-HHHHHHHHTS-HHHHHHHHHHHHTTTSEEEETTTEEEEPPPPPHHHHHHHHHHHHHHHHHHHHHHHHHT-TTHHHHHHHHHHHHHHHHHHHHT--S--B-TTSSBTTHHHHHHHHHHHHHHHHHTSS-HHHHHHHHTTHHHHHHHHHHS---HHHHHHHHHHHHHHHHHHHHT-HHHHHHHHHHHHHHHHHHHHHH-/-----HHHHHHHHHHHHHHHHHHHHTTSS-TT-EE-HHHHHHHHTS-HHHHHHHHHHHHTTTSEEEETTTEEEEPPPPPHHHHHHHHHHHHHHHHHHHHHHHHHT-TTHHHHHHHHHHHHHHHHHHHHT--S--B-TTSSBTTHHHHHHHHHHHHHHHHHTSS-HHHHHHHHTTHHHHHHHHHHS---HHHHHHHHHHHHHHHHHHHHT-HHHHHHHHHHHHHHHHHHHHHH-